Protein AF-A0A9W9HPE2-F1 (afdb_monomer_lite)

Structure (mmCIF, N/CA/C/O backbone):
data_AF-A0A9W9HPE2-F1
#
_entry.id   AF-A0A9W9HPE2-F1
#
loop_
_atom_site.group_PDB
_atom_site.id
_atom_site.type_symbol
_atom_site.label_atom_id
_atom_site.label_alt_id
_atom_site.label_comp_id
_atom_site.label_asym_id
_atom_site.label_entity_id
_atom_site.label_seq_id
_atom_site.pdbx_PDB_ins_code
_atom_site.Cartn_x
_atom_site.Cartn_y
_atom_site.Cartn_z
_atom_site.occupancy
_atom_site.B_iso_or_equiv
_atom_site.auth_seq_id
_atom_site.auth_comp_id
_atom_site.auth_asym_id
_atom_site.auth_atom_id
_atom_site.pdbx_PDB_model_num
ATOM 1 N N . MET A 1 1 ? 19.905 -39.101 -13.530 1.00 31.11 1 MET A N 1
ATOM 2 C CA . MET A 1 1 ? 20.407 -37.740 -13.805 1.00 31.11 1 MET A CA 1
ATOM 3 C C . MET A 1 1 ? 19.185 -36.887 -14.086 1.00 31.11 1 MET A C 1
ATOM 5 O O . MET A 1 1 ? 18.524 -37.136 -15.085 1.00 31.11 1 MET A O 1
ATOM 9 N N . SER A 1 2 ? 18.766 -36.051 -13.133 1.00 37.16 2 SER A N 1
ATOM 10 C CA . SER A 1 2 ? 17.535 -35.270 -13.281 1.00 37.16 2 SER A CA 1
ATOM 11 C C . SER A 1 2 ? 17.749 -34.166 -14.308 1.00 37.16 2 SER A C 1
ATOM 13 O O . SER A 1 2 ? 18.804 -33.532 -14.340 1.00 37.16 2 SER A O 1
ATOM 15 N N . PHE A 1 3 ? 16.749 -33.982 -15.166 1.00 44.84 3 PHE A N 1
ATOM 16 C CA . PHE A 1 3 ? 16.689 -32.893 -16.127 1.00 44.84 3 PHE A CA 1
ATOM 17 C C . PHE A 1 3 ? 16.981 -31.571 -15.407 1.00 44.84 3 PHE A C 1
ATOM 19 O O . PHE A 1 3 ? 16.433 -31.296 -14.337 1.00 44.84 3 PHE A O 1
ATOM 26 N N . GLY A 1 4 ? 17.931 -30.812 -15.956 1.00 58.59 4 GLY A N 1
ATOM 27 C CA . GLY A 1 4 ? 18.316 -29.508 -15.438 1.00 58.59 4 GLY A CA 1
ATOM 28 C C . GLY A 1 4 ? 17.124 -28.556 -15.381 1.00 58.59 4 GLY A C 1
ATOM 29 O O . GLY A 1 4 ? 16.090 -28.790 -16.002 1.00 58.59 4 GLY A O 1
ATOM 30 N N . PHE A 1 5 ? 17.301 -27.491 -14.606 1.00 69.19 5 PHE A N 1
ATOM 31 C CA . PHE A 1 5 ? 16.420 -26.327 -14.573 1.00 69.19 5 PHE A CA 1
ATOM 32 C C . PHE A 1 5 ? 15.836 -25.998 -15.956 1.00 69.19 5 PHE A C 1
ATOM 34 O O . PHE A 1 5 ? 16.574 -25.916 -16.938 1.00 69.19 5 PHE A O 1
ATOM 41 N N . SER A 1 6 ? 14.514 -25.846 -16.021 1.00 81.19 6 SER A N 1
ATOM 42 C CA . SER A 1 6 ? 13.782 -25.601 -17.262 1.00 81.19 6 SER A CA 1
ATOM 43 C C . SER A 1 6 ? 13.109 -24.234 -17.236 1.00 81.19 6 SER A C 1
ATOM 45 O O . SER A 1 6 ? 12.722 -23.727 -16.186 1.00 81.19 6 SER A O 1
ATOM 47 N N . ILE A 1 7 ? 12.864 -23.668 -18.420 1.00 86.50 7 ILE A N 1
ATOM 48 C CA . ILE A 1 7 ? 11.984 -22.503 -18.581 1.00 86.50 7 ILE A CA 1
ATOM 49 C C . ILE A 1 7 ? 10.599 -22.731 -17.955 1.00 86.50 7 ILE A C 1
ATOM 51 O O . ILE A 1 7 ? 9.980 -21.788 -17.468 1.00 86.50 7 ILE A O 1
ATOM 55 N N . GLY A 1 8 ? 10.142 -23.989 -17.914 1.00 86.88 8 GLY A N 1
ATOM 56 C CA . GLY A 1 8 ? 8.904 -24.372 -17.237 1.00 86.88 8 GLY A CA 1
ATOM 57 C C . GLY A 1 8 ? 8.904 -24.029 -15.746 1.00 86.88 8 GLY A C 1
ATOM 58 O O . GLY A 1 8 ? 7.874 -23.607 -15.231 1.00 86.88 8 GLY A O 1
ATOM 59 N N . ASP A 1 9 ? 10.057 -24.111 -15.076 1.00 89.50 9 ASP A N 1
ATOM 60 C CA . ASP A 1 9 ? 10.178 -23.787 -13.651 1.00 89.50 9 ASP A CA 1
ATOM 61 C C . ASP A 1 9 ? 9.999 -22.279 -13.414 1.00 89.50 9 ASP A C 1
ATOM 63 O O . ASP A 1 9 ? 9.333 -21.867 -12.467 1.00 89.50 9 ASP A O 1
ATOM 67 N N . ILE A 1 10 ? 10.531 -21.441 -14.313 1.00 91.44 10 ILE A N 1
ATOM 68 C CA . ILE A 1 10 ? 10.372 -19.977 -14.252 1.00 91.44 10 ILE A CA 1
ATOM 69 C C . ILE A 1 10 ? 8.904 -19.589 -14.463 1.00 91.44 10 ILE A C 1
ATOM 71 O O . ILE A 1 10 ? 8.377 -18.732 -13.751 1.00 91.44 10 ILE A O 1
ATOM 75 N N . ILE A 1 11 ? 8.237 -20.233 -15.427 1.00 91.88 11 ILE A N 1
ATOM 76 C CA . ILE A 1 11 ? 6.815 -20.006 -15.714 1.00 91.88 11 ILE A CA 1
ATOM 77 C C . ILE A 1 11 ? 5.971 -20.398 -14.501 1.00 91.88 11 ILE A C 1
ATOM 79 O O . ILE A 1 11 ? 5.135 -19.610 -14.064 1.00 91.88 11 ILE A O 1
ATOM 83 N N . LEU A 1 12 ? 6.237 -21.566 -13.913 1.00 92.81 12 LEU A N 1
ATOM 84 C CA . LEU A 1 12 ? 5.534 -22.034 -12.724 1.00 92.81 12 LEU A CA 1
ATOM 85 C C . LEU A 1 12 ? 5.709 -21.068 -11.543 1.00 92.81 12 LEU A C 1
ATOM 87 O O . LEU A 1 12 ? 4.724 -20.706 -10.899 1.00 92.81 12 LEU A O 1
ATOM 91 N N . CYS A 1 13 ? 6.934 -20.600 -11.279 1.00 93.06 13 CYS A N 1
ATOM 92 C CA . CYS A 1 13 ? 7.179 -19.577 -10.259 1.00 93.06 13 CYS A CA 1
ATOM 93 C C . CYS A 1 13 ? 6.390 -18.294 -10.539 1.00 93.06 13 CYS A C 1
ATOM 95 O O . CYS A 1 13 ? 5.773 -17.743 -9.628 1.00 93.06 13 CYS A O 1
ATOM 97 N N . SER A 1 14 ? 6.380 -17.833 -11.793 1.00 93.81 14 SER A N 1
ATOM 98 C CA . SER A 1 14 ? 5.669 -16.615 -12.202 1.00 93.81 14 SER A CA 1
ATOM 99 C C . SER A 1 14 ? 4.164 -16.747 -11.980 1.00 93.81 14 SER A C 1
ATOM 101 O O . SER A 1 14 ? 3.525 -15.829 -11.468 1.00 93.81 14 SER A O 1
ATOM 103 N N . GLU A 1 15 ? 3.598 -17.905 -12.313 1.00 94.19 15 GLU A N 1
ATOM 104 C CA . GLU A 1 15 ? 2.177 -18.187 -12.140 1.00 94.19 15 GLU A CA 1
ATOM 105 C C . GLU A 1 15 ? 1.783 -18.250 -10.660 1.00 94.19 15 GLU A C 1
ATOM 107 O O . GLU A 1 15 ? 0.800 -17.625 -10.259 1.00 94.19 15 GLU A O 1
ATOM 112 N N . ILE A 1 16 ? 2.567 -18.942 -9.824 1.00 93.00 16 ILE A N 1
ATOM 113 C CA . ILE A 1 16 ? 2.310 -19.006 -8.378 1.00 93.00 16 ILE A CA 1
ATOM 114 C C . ILE A 1 16 ? 2.436 -17.612 -7.753 1.00 93.00 16 ILE A C 1
ATOM 116 O O . ILE A 1 16 ? 1.562 -17.214 -6.983 1.00 93.00 16 ILE A O 1
ATOM 120 N N . ALA A 1 17 ? 3.471 -16.844 -8.113 1.00 93.56 17 ALA A N 1
ATOM 121 C CA . ALA A 1 17 ? 3.661 -15.478 -7.630 1.00 93.56 17 ALA A CA 1
ATOM 122 C C . ALA A 1 17 ? 2.477 -14.574 -8.005 1.00 93.56 17 ALA A C 1
ATOM 124 O O . ALA A 1 17 ? 1.955 -13.864 -7.147 1.00 93.56 17 ALA A O 1
ATOM 125 N N . TYR A 1 18 ? 1.993 -14.647 -9.250 1.00 92.94 18 TYR A N 1
ATOM 126 C CA . TYR A 1 18 ? 0.837 -13.870 -9.701 1.00 92.94 18 TYR A CA 1
ATOM 127 C C . TYR A 1 18 ? -0.473 -14.310 -9.037 1.00 92.94 18 TYR A C 1
ATOM 129 O O . TYR A 1 18 ? -1.296 -13.476 -8.653 1.00 92.94 18 TYR A O 1
ATOM 137 N N . ARG A 1 19 ? -0.681 -15.617 -8.853 1.00 90.75 19 ARG A N 1
ATOM 138 C CA . ARG A 1 19 ? -1.849 -16.150 -8.139 1.00 90.75 19 ARG A CA 1
ATOM 139 C C . ARG A 1 19 ? -1.863 -15.706 -6.676 1.00 90.75 19 ARG A C 1
ATOM 141 O O . ARG A 1 19 ? -2.910 -15.338 -6.150 1.00 90.75 19 ARG A O 1
ATOM 148 N N . LEU A 1 20 ? -0.705 -15.714 -6.021 1.00 88.81 20 LEU A N 1
ATOM 149 C CA . LEU A 1 20 ? -0.557 -15.197 -4.665 1.00 88.81 20 LEU A CA 1
ATOM 150 C C . LEU A 1 20 ? -0.819 -13.693 -4.623 1.00 88.81 20 LEU A C 1
ATOM 152 O O . LEU A 1 20 ? -1.679 -13.266 -3.858 1.00 88.81 20 LEU A O 1
ATOM 156 N N . PHE A 1 21 ? -0.175 -12.917 -5.497 1.00 89.62 21 PHE A N 1
ATOM 157 C CA . PHE A 1 21 ? -0.393 -11.476 -5.637 1.00 89.62 21 PHE A CA 1
ATOM 158 C C . PHE A 1 21 ? -1.876 -11.135 -5.838 1.00 89.62 21 PHE A C 1
ATOM 160 O O . PHE A 1 21 ? -2.436 -10.349 -5.080 1.00 89.62 21 PHE A O 1
ATOM 167 N N . SER A 1 22 ? -2.554 -11.774 -6.793 1.00 83.88 22 SER A N 1
ATOM 168 C CA . SER A 1 22 ? -3.990 -11.568 -7.032 1.00 83.88 22 SER A CA 1
ATOM 169 C C . SER A 1 22 ? -4.831 -11.926 -5.805 1.00 83.88 22 SER A C 1
ATOM 171 O O . SER A 1 22 ? -5.688 -11.151 -5.403 1.00 83.88 22 SER A O 1
ATOM 173 N N . SER A 1 23 ? -4.542 -13.040 -5.128 1.00 81.69 23 SER A N 1
ATOM 174 C CA . SER A 1 23 ? -5.273 -13.421 -3.909 1.00 81.69 23 SER A CA 1
ATOM 175 C C . SER A 1 23 ? -5.044 -12.485 -2.714 1.00 81.69 23 SER A C 1
ATOM 177 O O . SER A 1 23 ? -5.894 -12.400 -1.826 1.00 81.69 23 SER A O 1
ATOM 179 N N . VAL A 1 24 ? -3.900 -11.798 -2.683 1.00 76.94 24 VAL A N 1
ATOM 180 C CA . VAL A 1 24 ? -3.536 -10.810 -1.661 1.00 76.94 24 VAL A CA 1
ATOM 181 C C . VAL A 1 24 ? -4.170 -9.444 -1.971 1.00 76.94 24 VAL A C 1
ATOM 183 O O . VAL A 1 24 ? -4.626 -8.767 -1.049 1.00 76.94 24 VAL A O 1
ATOM 186 N N . THR A 1 25 ? -4.267 -9.081 -3.254 1.00 71.75 25 THR A N 1
ATOM 187 C CA . THR A 1 25 ? -4.802 -7.795 -3.744 1.00 71.75 25 THR A CA 1
ATOM 188 C C . THR A 1 25 ? -6.319 -7.744 -3.868 1.00 71.75 25 THR A C 1
ATOM 190 O O . THR A 1 25 ? -6.910 -6.663 -3.761 1.00 71.75 25 THR A O 1
ATOM 193 N N . ASP A 1 26 ? -6.976 -8.884 -4.091 1.00 63.00 26 ASP A N 1
ATOM 194 C CA . ASP A 1 26 ? -8.400 -8.890 -4.410 1.00 63.00 26 ASP A CA 1
ATOM 195 C C . ASP A 1 26 ? -9.244 -8.373 -3.226 1.00 63.00 26 ASP A C 1
ATOM 197 O O . ASP A 1 26 ? -9.309 -8.953 -2.136 1.00 63.00 26 ASP A O 1
ATOM 201 N N . GLY A 1 27 ? -9.887 -7.221 -3.442 1.00 54.22 27 GLY A N 1
ATOM 202 C CA . GLY A 1 27 ? -10.818 -6.596 -2.502 1.00 54.22 27 GLY A CA 1
ATOM 203 C C . GLY A 1 27 ? -10.240 -5.595 -1.492 1.00 54.22 27 GLY A C 1
ATOM 204 O O . GLY A 1 27 ? -10.961 -5.252 -0.546 1.00 54.22 27 GLY A O 1
ATOM 205 N N . ARG A 1 28 ? -9.000 -5.094 -1.640 1.00 55.91 28 ARG A N 1
ATOM 206 C CA . ARG A 1 28 ? -8.381 -4.219 -0.617 1.00 55.91 28 ARG A CA 1
ATOM 207 C C . ARG A 1 28 ? -7.759 -2.933 -1.154 1.00 55.91 28 ARG A C 1
ATOM 209 O O . ARG A 1 28 ? -6.639 -2.921 -1.631 1.00 55.91 28 ARG A O 1
ATOM 216 N N . LYS A 1 29 ? -8.442 -1.810 -0.911 1.00 55.75 29 LYS A N 1
ATOM 217 C CA . LYS A 1 29 ? -7.793 -0.487 -0.812 1.00 55.75 29 LYS A CA 1
ATOM 218 C C . LYS A 1 29 ? -7.181 -0.225 0.581 1.00 55.75 29 LYS A C 1
ATOM 220 O O . LYS A 1 29 ? -6.460 0.745 0.738 1.00 55.75 29 LYS A O 1
ATOM 225 N N . ARG A 1 30 ? -7.477 -1.089 1.570 1.00 54.19 30 ARG A N 1
ATOM 226 C CA . ARG A 1 30 ? -7.130 -0.971 3.006 1.00 54.19 30 ARG A CA 1
ATOM 227 C C . ARG A 1 30 ? -6.509 -2.263 3.557 1.00 54.19 30 ARG A C 1
ATOM 229 O O . ARG A 1 30 ? -7.035 -2.888 4.477 1.00 54.19 30 ARG A O 1
ATOM 236 N N . ALA A 1 31 ? -5.490 -2.777 2.876 1.00 65.38 31 ALA A N 1
ATOM 237 C CA . ALA A 1 31 ? -4.693 -3.892 3.386 1.00 65.38 31 ALA A CA 1
ATOM 238 C C . ALA A 1 31 ? -3.824 -3.418 4.561 1.00 65.38 31 ALA A C 1
ATOM 240 O O . ALA A 1 31 ? -3.412 -2.262 4.572 1.00 65.38 31 ALA A O 1
ATOM 241 N N . SER A 1 32 ? -3.518 -4.299 5.523 1.00 71.69 32 SER A N 1
ATOM 242 C CA . SER A 1 32 ? -2.498 -3.977 6.527 1.00 71.69 32 SER A CA 1
ATOM 243 C C . SER A 1 32 ? -1.166 -3.691 5.836 1.00 71.69 32 SER A C 1
ATOM 245 O O . SER A 1 32 ? -0.879 -4.254 4.774 1.00 71.69 32 SER A O 1
ATOM 247 N N . ARG A 1 33 ? -0.340 -2.845 6.456 1.00 80.50 33 ARG A N 1
ATOM 248 C CA . ARG A 1 33 ? 0.973 -2.469 5.927 1.00 80.50 33 ARG A CA 1
ATOM 249 C C . ARG A 1 33 ? 1.805 -3.680 5.496 1.00 80.50 33 ARG A C 1
ATOM 251 O O . ARG A 1 33 ? 2.230 -3.730 4.350 1.00 80.50 33 ARG A O 1
ATOM 258 N N . ASP A 1 34 ? 1.943 -4.691 6.353 1.00 79.56 34 ASP A N 1
ATOM 259 C CA . ASP A 1 34 ? 2.711 -5.910 6.045 1.00 79.56 34 ASP A CA 1
ATOM 260 C C . ASP A 1 34 ? 2.211 -6.646 4.796 1.00 79.56 34 ASP A C 1
ATOM 262 O O . ASP A 1 34 ? 2.985 -7.257 4.060 1.00 79.56 34 ASP A O 1
ATOM 266 N N . LEU A 1 35 ? 0.902 -6.601 4.551 1.00 79.12 35 LEU A N 1
ATOM 267 C CA . LEU A 1 35 ? 0.278 -7.268 3.419 1.00 79.12 35 LEU A CA 1
ATOM 268 C C . LEU A 1 35 ? 0.467 -6.474 2.126 1.00 79.12 35 LEU A C 1
ATOM 270 O O . LEU A 1 35 ? 0.692 -7.079 1.084 1.00 79.12 35 LEU A O 1
ATOM 274 N N . LYS A 1 36 ? 0.436 -5.142 2.214 1.00 83.25 36 LYS A N 1
ATOM 275 C CA . LYS A 1 36 ? 0.792 -4.243 1.113 1.00 83.25 36 LYS A CA 1
ATOM 276 C C . LYS A 1 36 ? 2.275 -4.379 0.752 1.00 83.25 36 LYS A C 1
ATOM 278 O O . LYS A 1 36 ? 2.626 -4.498 -0.412 1.00 83.25 36 LYS A O 1
ATOM 283 N N . GLU A 1 37 ? 3.147 -4.488 1.752 1.00 88.38 37 GLU A N 1
ATOM 284 C CA . GLU A 1 37 ? 4.572 -4.740 1.525 1.00 88.38 37 GLU A CA 1
ATOM 285 C C . GLU A 1 37 ? 4.827 -6.138 0.921 1.00 88.38 37 GLU A C 1
ATOM 287 O O . GLU A 1 37 ? 5.709 -6.305 0.075 1.00 88.38 37 GLU A O 1
ATOM 292 N N . LEU A 1 38 ? 4.063 -7.161 1.324 1.00 89.31 38 LEU A N 1
ATOM 293 C CA . LEU A 1 38 ? 4.121 -8.491 0.708 1.00 89.31 38 LEU A CA 1
ATOM 294 C C . LEU A 1 38 ? 3.586 -8.484 -0.729 1.00 89.31 38 LEU A C 1
ATOM 296 O O . LEU A 1 38 ? 4.172 -9.134 -1.592 1.00 89.31 38 LEU A O 1
ATOM 300 N N . GLU A 1 39 ? 2.494 -7.765 -0.982 1.00 90.06 39 GLU A N 1
ATOM 301 C CA . GLU A 1 39 ? 1.939 -7.520 -2.313 1.00 90.06 39 GLU A CA 1
ATOM 302 C C . GLU A 1 39 ? 2.994 -6.904 -3.235 1.00 90.06 39 GLU A C 1
ATOM 304 O O . GLU A 1 39 ? 3.275 -7.471 -4.293 1.00 90.06 39 GLU A O 1
ATOM 309 N N . ASP A 1 40 ? 3.630 -5.814 -2.801 1.00 91.75 40 ASP A N 1
ATOM 310 C CA . ASP A 1 40 ? 4.691 -5.137 -3.548 1.00 91.75 40 ASP A CA 1
ATOM 311 C C . ASP A 1 40 ? 5.855 -6.095 -3.847 1.00 91.75 40 ASP A C 1
ATOM 313 O O . ASP A 1 40 ? 6.365 -6.153 -4.969 1.00 91.75 40 ASP A O 1
ATOM 317 N N . THR A 1 41 ? 6.239 -6.912 -2.860 1.00 94.75 41 THR A N 1
ATOM 318 C CA . THR A 1 41 ? 7.323 -7.896 -3.005 1.00 94.75 41 THR A CA 1
ATOM 319 C C . THR A 1 41 ? 6.957 -9.005 -4.001 1.00 94.75 41 THR A C 1
ATOM 321 O O . THR A 1 41 ? 7.777 -9.378 -4.842 1.00 94.75 41 THR A O 1
ATOM 324 N N . LEU A 1 42 ? 5.727 -9.530 -3.945 1.00 94.00 42 LEU A N 1
ATOM 325 C CA . LEU A 1 42 ? 5.227 -10.551 -4.875 1.00 94.00 42 LEU A CA 1
ATOM 326 C C . LEU A 1 42 ? 5.104 -10.007 -6.300 1.00 94.00 42 LEU A C 1
ATOM 328 O O . LEU A 1 42 ? 5.453 -10.702 -7.256 1.00 94.00 42 LEU A O 1
ATOM 332 N N . PHE A 1 43 ? 4.646 -8.763 -6.449 1.00 94.31 43 PHE A N 1
ATOM 333 C CA . PHE A 1 43 ? 4.566 -8.098 -7.744 1.00 94.31 43 PHE A CA 1
ATOM 334 C C . PHE A 1 43 ? 5.956 -7.842 -8.336 1.00 94.31 43 PHE A C 1
ATOM 336 O O . PHE A 1 43 ? 6.195 -8.134 -9.512 1.00 94.31 43 PHE A O 1
ATOM 343 N N . GLY A 1 44 ? 6.899 -7.365 -7.519 1.00 94.38 44 GLY A N 1
ATOM 344 C CA . GLY A 1 44 ? 8.297 -7.190 -7.911 1.00 94.38 44 GLY A CA 1
ATOM 345 C C . GLY A 1 44 ? 8.939 -8.503 -8.362 1.00 94.38 44 GLY A C 1
ATOM 346 O O . GLY A 1 44 ? 9.566 -8.551 -9.423 1.00 94.38 44 GLY A O 1
ATOM 347 N N . LEU A 1 45 ? 8.706 -9.589 -7.618 1.00 95.88 45 LEU A N 1
ATOM 348 C CA . LEU A 1 45 ? 9.170 -10.927 -7.983 1.00 95.88 45 LEU A CA 1
ATOM 349 C C . LEU A 1 45 ? 8.562 -11.402 -9.309 1.00 95.88 45 LEU A C 1
ATOM 351 O O . LEU A 1 45 ? 9.286 -11.890 -10.174 1.00 95.88 45 LEU A O 1
ATOM 355 N N . TYR A 1 46 ? 7.252 -11.228 -9.498 1.00 95.56 46 TYR A N 1
ATOM 356 C CA . TYR A 1 46 ? 6.571 -11.559 -10.752 1.00 95.56 46 TYR A CA 1
ATOM 357 C C . TYR A 1 46 ? 7.168 -10.803 -11.950 1.00 95.56 46 TYR A C 1
ATOM 359 O O . TYR A 1 46 ? 7.394 -11.390 -13.011 1.00 95.56 46 TYR A O 1
ATOM 367 N N . CYS A 1 47 ? 7.476 -9.514 -11.789 1.00 94.56 47 CYS A N 1
ATOM 368 C CA . CYS A 1 47 ? 8.132 -8.721 -12.828 1.00 94.56 47 CYS A CA 1
ATOM 369 C C . CYS A 1 47 ? 9.541 -9.245 -13.144 1.00 94.56 47 CYS A C 1
ATOM 371 O O . CYS A 1 47 ? 9.876 -9.432 -14.315 1.00 94.56 47 CYS A O 1
ATOM 373 N N . ALA A 1 48 ? 10.340 -9.533 -12.112 1.00 94.19 48 ALA A N 1
ATOM 374 C CA . ALA A 1 48 ? 11.694 -10.064 -12.266 1.00 94.19 48 ALA A CA 1
ATOM 375 C C . ALA A 1 48 ? 11.700 -11.435 -12.966 1.00 94.19 48 ALA A C 1
ATOM 377 O O . ALA A 1 48 ? 12.481 -11.658 -13.892 1.00 94.19 48 ALA A O 1
ATOM 378 N N . LEU A 1 49 ? 10.787 -12.335 -12.585 1.00 93.25 49 LEU A N 1
ATOM 379 C CA . LEU A 1 49 ? 10.636 -13.649 -13.214 1.00 93.25 49 LEU A CA 1
ATOM 380 C C . LEU A 1 49 ? 10.166 -13.547 -14.671 1.00 93.25 49 LEU A C 1
ATOM 382 O O . LEU A 1 49 ? 10.671 -14.278 -15.519 1.00 93.25 49 LEU A O 1
ATOM 386 N N . ASN A 1 50 ? 9.275 -12.607 -14.998 1.00 92.31 50 ASN A N 1
ATOM 387 C CA . ASN A 1 50 ? 8.862 -12.356 -16.382 1.00 92.31 50 ASN A CA 1
ATOM 388 C C . ASN A 1 50 ? 10.004 -11.828 -17.259 1.00 92.31 50 ASN A C 1
ATOM 390 O O . ASN A 1 50 ? 10.122 -12.222 -18.421 1.00 92.31 50 ASN A O 1
ATOM 394 N N . HIS A 1 51 ? 10.840 -10.932 -16.729 1.00 90.31 51 HIS A N 1
ATOM 395 C CA . HIS A 1 51 ? 12.044 -10.481 -17.432 1.00 90.31 51 HIS A CA 1
ATOM 396 C C . HIS A 1 51 ? 12.998 -11.648 -17.666 1.00 90.31 51 HIS A C 1
ATOM 398 O O . HIS A 1 51 ? 13.401 -11.901 -18.801 1.00 90.31 51 HIS A O 1
ATOM 404 N N . LEU A 1 52 ? 13.248 -12.442 -16.626 1.00 90.25 52 LEU A N 1
ATOM 405 C CA . LEU A 1 52 ? 14.057 -13.644 -16.740 1.00 90.25 52 LEU A CA 1
ATOM 406 C C . LEU A 1 52 ? 13.488 -14.638 -17.762 1.00 90.25 52 LEU A C 1
ATOM 408 O O . LEU A 1 52 ? 14.248 -15.187 -18.551 1.00 90.25 52 LEU A O 1
ATOM 412 N N . GLN A 1 53 ? 12.171 -14.849 -17.806 1.00 90.19 53 GLN A N 1
ATOM 413 C CA . GLN A 1 53 ? 11.523 -15.735 -18.776 1.00 90.19 53 GLN A CA 1
ATOM 414 C C . GLN A 1 53 ? 11.774 -15.285 -20.222 1.00 90.19 53 GLN A C 1
ATOM 416 O O . GLN A 1 53 ? 12.076 -16.123 -21.081 1.00 90.19 53 GLN A O 1
ATOM 421 N N . ARG A 1 54 ? 11.651 -13.978 -20.499 1.00 87.88 54 ARG A N 1
ATOM 422 C CA . ARG A 1 54 ? 11.902 -13.400 -21.831 1.00 87.88 54 ARG A CA 1
ATOM 423 C C . ARG A 1 54 ? 13.358 -13.575 -22.243 1.00 87.88 54 ARG A C 1
ATOM 425 O O . ARG A 1 54 ? 13.624 -14.025 -23.357 1.00 87.88 54 ARG A O 1
ATOM 432 N N . ASP A 1 55 ? 14.270 -13.313 -21.317 1.00 84.81 55 ASP A N 1
ATOM 433 C CA . ASP A 1 55 ? 15.695 -13.237 -21.623 1.00 84.81 55 ASP A CA 1
ATOM 434 C C . ASP A 1 55 ? 16.429 -14.571 -21.429 1.00 84.81 55 ASP A C 1
ATOM 436 O O . ASP A 1 55 ? 17.576 -14.696 -21.852 1.00 84.81 55 ASP A O 1
ATOM 440 N N . HIS A 1 56 ? 15.784 -15.611 -20.876 1.00 83.94 56 HIS A N 1
ATOM 441 C CA . HIS A 1 56 ? 16.456 -16.870 -20.524 1.00 83.94 56 HIS A CA 1
ATOM 442 C C . HIS A 1 56 ? 17.220 -17.490 -21.701 1.00 83.94 56 HIS A C 1
ATOM 444 O O . HIS A 1 56 ? 18.327 -17.975 -21.512 1.00 83.94 56 HIS A O 1
ATOM 450 N N . LYS A 1 57 ? 16.682 -17.456 -22.931 1.00 79.94 57 LYS A N 1
ATOM 451 C CA . LYS A 1 57 ? 17.376 -18.030 -24.09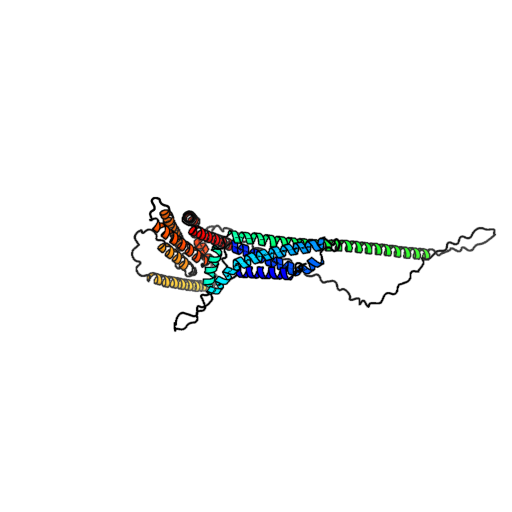9 1.00 79.94 57 LYS A CA 1
ATOM 452 C C . LYS A 1 57 ? 18.650 -17.265 -24.423 1.00 79.94 57 LYS A C 1
ATOM 454 O O . LYS A 1 57 ? 19.658 -17.888 -24.735 1.00 79.94 57 LYS A O 1
ATOM 459 N N . ALA A 1 58 ? 18.602 -15.936 -24.347 1.00 78.94 58 ALA A N 1
ATOM 460 C CA . ALA A 1 58 ? 19.769 -15.094 -24.564 1.00 78.94 58 ALA A CA 1
ATOM 461 C C . ALA A 1 58 ? 20.799 -15.318 -23.453 1.00 78.94 58 ALA A C 1
ATOM 463 O O . ALA A 1 58 ? 21.974 -15.493 -23.752 1.00 78.94 58 ALA A O 1
ATOM 464 N N . ILE A 1 59 ? 20.342 -15.409 -22.200 1.00 75.81 59 ILE A N 1
ATOM 465 C CA . ILE A 1 59 ? 21.174 -15.703 -21.027 1.00 75.81 59 ILE A CA 1
ATOM 466 C C . ILE A 1 59 ? 21.899 -17.039 -21.182 1.00 75.81 59 ILE A C 1
ATOM 468 O O . ILE A 1 59 ? 23.107 -17.120 -20.974 1.00 75.81 59 ILE A O 1
ATOM 472 N N . LEU A 1 60 ? 21.180 -18.071 -21.620 1.00 72.69 60 LEU A N 1
ATOM 473 C CA . LEU A 1 60 ? 21.741 -19.400 -21.835 1.00 72.69 60 LEU A CA 1
ATOM 474 C C . LEU A 1 60 ? 22.675 -19.466 -23.049 1.00 72.69 60 LEU A C 1
ATOM 476 O O . LEU A 1 60 ? 23.691 -20.150 -22.994 1.00 72.69 60 LEU A O 1
ATOM 480 N N . ALA A 1 61 ? 22.360 -18.756 -24.133 1.00 71.19 61 ALA A N 1
ATOM 481 C CA . ALA A 1 61 ? 23.170 -18.755 -25.352 1.00 71.19 61 ALA A CA 1
ATOM 482 C C . ALA A 1 61 ? 24.471 -17.943 -25.223 1.00 71.19 61 ALA A C 1
ATOM 484 O O . ALA A 1 61 ? 25.408 -18.153 -25.988 1.00 71.19 61 ALA A O 1
ATOM 485 N N . GLN A 1 62 ? 24.525 -16.996 -24.289 1.00 65.69 62 GLN A N 1
ATOM 486 C CA . GLN A 1 62 ? 25.658 -16.086 -24.100 1.00 65.69 62 GLN A CA 1
ATOM 487 C C . GLN A 1 62 ? 26.627 -16.527 -22.996 1.00 65.69 62 GLN A C 1
ATOM 489 O O . GLN A 1 62 ? 27.625 -15.844 -22.761 1.00 65.69 62 GLN A O 1
ATOM 494 N N . ALA A 1 63 ? 26.364 -17.653 -22.333 1.00 59.66 63 ALA A N 1
ATOM 495 C CA . ALA A 1 63 ? 27.294 -18.225 -21.377 1.00 59.66 63 ALA A CA 1
ATOM 496 C C . ALA A 1 63 ? 28.641 -18.527 -22.085 1.00 59.66 63 ALA A C 1
ATOM 498 O O . ALA A 1 63 ? 28.640 -19.140 -23.156 1.00 59.66 63 ALA A O 1
ATOM 499 N N . PRO A 1 64 ? 29.785 -18.044 -21.561 1.00 53.88 64 PRO A N 1
ATOM 500 C CA . PRO A 1 64 ? 31.021 -17.928 -22.331 1.00 53.88 64 PRO A CA 1
ATOM 501 C C . PRO A 1 64 ? 31.533 -19.300 -22.780 1.00 53.88 64 PRO A C 1
ATOM 503 O O . PRO A 1 64 ? 31.906 -20.137 -21.962 1.00 53.88 64 PRO A O 1
ATOM 506 N N . ALA A 1 65 ? 31.598 -19.503 -24.097 1.00 49.47 65 ALA A N 1
ATOM 507 C CA . ALA A 1 65 ? 32.123 -20.718 -24.720 1.00 49.47 65 ALA A CA 1
ATOM 508 C C . ALA A 1 65 ? 33.641 -20.917 -24.503 1.00 49.47 65 ALA A C 1
ATOM 510 O O . ALA A 1 65 ? 34.164 -21.991 -24.782 1.00 49.47 65 ALA A O 1
ATOM 511 N N . GLU A 1 66 ? 34.352 -19.906 -23.990 1.00 49.78 66 GLU A N 1
ATOM 512 C CA . GLU A 1 66 ? 35.816 -19.913 -23.832 1.00 49.78 66 GLU A CA 1
ATOM 513 C C . GLU A 1 66 ? 36.310 -20.613 -22.549 1.00 49.78 66 GLU A C 1
ATOM 515 O O . GLU A 1 66 ? 37.508 -20.810 -22.360 1.00 49.78 66 GLU A O 1
ATOM 520 N N . SER A 1 67 ? 35.413 -21.049 -21.662 1.00 49.41 67 SER A N 1
ATOM 521 C CA . SER A 1 67 ? 35.745 -21.933 -20.536 1.00 49.41 67 SER A CA 1
ATOM 522 C C . SER A 1 67 ? 34.531 -22.787 -20.205 1.00 49.41 67 SER A C 1
ATOM 524 O O . SER A 1 67 ? 33.608 -22.328 -19.536 1.00 49.41 67 SER A O 1
ATOM 526 N N . GLY A 1 68 ? 34.531 -24.029 -20.697 1.00 51.00 68 GLY A N 1
ATOM 527 C CA . GLY A 1 68 ? 33.407 -24.969 -20.601 1.00 51.00 68 GLY A CA 1
ATOM 528 C C . GLY A 1 68 ? 32.844 -25.202 -19.190 1.00 51.00 68 GLY A C 1
ATOM 529 O O . GLY A 1 68 ? 31.709 -25.654 -19.076 1.00 51.00 68 GLY A O 1
ATOM 530 N N . ASP A 1 69 ? 33.572 -24.832 -18.131 1.00 57.56 69 ASP A N 1
ATOM 531 C CA . ASP A 1 69 ? 33.114 -24.914 -16.736 1.00 57.56 69 ASP A CA 1
ATOM 532 C C . ASP A 1 69 ? 32.169 -23.770 -16.305 1.00 57.56 69 ASP A C 1
ATOM 534 O O . ASP A 1 69 ? 31.226 -23.997 -15.542 1.00 57.56 69 ASP A O 1
ATOM 538 N N . ASN A 1 70 ? 32.346 -22.542 -16.807 1.00 59.16 70 ASN A N 1
ATOM 539 C CA . ASN A 1 70 ? 31.622 -21.368 -16.287 1.00 59.16 70 ASN A CA 1
ATOM 540 C C . ASN A 1 70 ? 30.168 -21.291 -16.778 1.00 59.16 70 ASN A C 1
ATOM 542 O O . ASN A 1 70 ? 29.274 -20.858 -16.046 1.00 59.16 70 ASN A O 1
ATOM 546 N N . ALA A 1 71 ? 29.907 -21.747 -18.005 1.00 60.38 71 ALA A N 1
ATOM 547 C CA . ALA A 1 71 ? 28.557 -21.780 -18.560 1.00 60.38 71 ALA A CA 1
ATOM 548 C C . ALA A 1 71 ? 27.649 -22.781 -17.825 1.00 60.38 71 ALA A C 1
ATOM 550 O O . ALA A 1 71 ? 26.493 -22.479 -17.514 1.00 60.38 71 ALA A O 1
ATOM 551 N N . GLY A 1 72 ? 28.201 -23.948 -17.477 1.00 66.19 72 GLY A N 1
ATOM 552 C CA . GLY A 1 72 ? 27.521 -24.937 -16.644 1.00 66.19 72 GLY A CA 1
ATOM 553 C C . GLY A 1 72 ? 27.239 -24.405 -15.238 1.00 66.19 72 GLY A C 1
ATOM 554 O O . GLY A 1 72 ? 26.146 -24.608 -14.710 1.00 66.19 72 GLY A O 1
ATOM 555 N N . GLN A 1 73 ? 28.180 -23.657 -14.656 1.00 74.38 73 GLN A N 1
ATOM 556 C CA . GLN A 1 73 ? 28.033 -23.074 -13.322 1.00 74.38 73 GLN A CA 1
ATOM 557 C C . GLN A 1 73 ? 26.904 -22.034 -13.248 1.00 74.38 73 GLN A C 1
ATOM 559 O O . GLN A 1 73 ? 26.098 -22.080 -12.319 1.00 74.38 73 GLN A O 1
ATOM 564 N N . MET A 1 74 ? 26.776 -21.153 -14.247 1.00 75.69 74 MET A N 1
ATOM 565 C CA . MET A 1 74 ? 25.686 -20.169 -14.299 1.00 75.69 74 MET A CA 1
ATOM 566 C C . MET A 1 74 ? 24.313 -20.844 -14.422 1.00 75.69 74 MET A C 1
ATOM 568 O O . MET A 1 74 ? 23.371 -20.463 -13.728 1.00 75.69 74 MET A O 1
ATOM 572 N N . HIS A 1 75 ? 24.205 -21.886 -15.253 1.00 78.12 75 HIS A N 1
ATOM 573 C CA . HIS A 1 75 ? 22.976 -22.670 -15.387 1.00 78.12 75 HIS A CA 1
ATOM 574 C C . HIS A 1 75 ? 22.598 -23.372 -14.073 1.00 78.12 75 HIS A C 1
ATOM 576 O O . HIS A 1 75 ? 21.430 -23.394 -13.679 1.00 78.12 75 HIS A O 1
ATOM 582 N N . LEU A 1 76 ? 23.583 -23.935 -13.368 1.00 82.44 76 LEU A N 1
ATOM 583 C CA . LEU A 1 76 ? 23.378 -24.570 -12.066 1.00 82.44 76 LEU A CA 1
ATOM 584 C C . LEU A 1 76 ? 22.940 -23.559 -11.001 1.00 82.44 76 LEU A C 1
ATOM 586 O O . LEU A 1 76 ? 22.009 -23.840 -10.246 1.00 82.44 76 LEU A O 1
ATOM 590 N N . GLN A 1 77 ? 23.567 -22.384 -10.964 1.00 83.88 77 GLN A N 1
ATOM 591 C CA . GLN A 1 77 ? 23.263 -21.343 -9.986 1.00 83.88 77 GLN A CA 1
ATOM 592 C C . GLN A 1 77 ? 21.888 -20.713 -10.221 1.00 83.88 77 GLN A C 1
ATOM 594 O O . GLN A 1 77 ? 21.115 -20.565 -9.273 1.00 83.88 77 GLN A O 1
ATOM 599 N N . LEU A 1 78 ? 21.536 -20.434 -11.479 1.00 86.31 78 LEU A N 1
ATOM 600 C CA . LEU A 1 78 ? 20.194 -19.982 -11.839 1.00 86.31 78 LEU A CA 1
ATOM 601 C C . LEU A 1 78 ? 19.144 -21.046 -11.490 1.00 86.31 78 LEU A C 1
ATOM 603 O O . LEU A 1 78 ? 18.109 -20.735 -10.904 1.00 86.31 78 LEU A O 1
ATOM 607 N N . GLY A 1 79 ? 19.443 -22.315 -11.775 1.00 88.00 79 GLY A N 1
ATOM 608 C CA . GLY A 1 79 ? 18.574 -23.424 -11.406 1.00 88.00 79 GLY A CA 1
ATOM 609 C C . GLY A 1 79 ? 18.359 -23.555 -9.900 1.00 88.00 79 GLY A C 1
ATOM 610 O O . GLY A 1 79 ? 17.235 -23.790 -9.462 1.00 88.00 79 GLY A O 1
ATOM 611 N N . TYR A 1 80 ? 19.409 -23.366 -9.101 1.00 89.44 80 TYR A N 1
ATOM 612 C CA . TYR A 1 80 ? 19.308 -23.348 -7.643 1.00 89.44 80 TYR A CA 1
ATOM 613 C C . TYR A 1 80 ? 18.441 -22.184 -7.146 1.00 89.44 80 TYR A C 1
ATOM 615 O O . TYR A 1 80 ? 17.533 -22.402 -6.346 1.00 89.44 80 TYR A O 1
ATOM 623 N N . MET A 1 81 ? 18.662 -20.972 -7.668 1.00 91.31 81 MET A N 1
ATOM 624 C CA . MET A 1 81 ? 17.873 -19.785 -7.317 1.00 91.31 81 MET A CA 1
ATOM 625 C C . MET A 1 81 ? 16.383 -19.977 -7.609 1.00 91.31 81 MET A C 1
ATOM 627 O O . MET A 1 81 ? 15.546 -19.689 -6.756 1.00 91.31 81 MET A O 1
ATOM 631 N N . ILE A 1 82 ? 16.040 -20.494 -8.792 1.00 93.94 82 ILE A N 1
ATOM 632 C CA . ILE A 1 82 ? 14.636 -20.669 -9.177 1.00 93.94 82 ILE A CA 1
ATOM 633 C C . ILE A 1 82 ? 13.964 -21.776 -8.366 1.00 93.94 82 ILE A C 1
ATOM 635 O O . ILE A 1 82 ? 12.821 -21.595 -7.955 1.00 93.94 82 ILE A O 1
ATOM 639 N N . ARG A 1 83 ? 14.665 -22.870 -8.041 1.00 93.31 83 ARG A N 1
ATOM 640 C CA . ARG A 1 83 ? 14.121 -23.894 -7.132 1.00 93.31 83 ARG A CA 1
ATOM 641 C C . ARG A 1 83 ? 13.890 -23.354 -5.723 1.00 93.31 83 ARG A C 1
ATOM 643 O O . ARG A 1 83 ? 12.812 -23.558 -5.180 1.00 93.31 83 ARG A O 1
ATOM 650 N N . ALA A 1 84 ? 14.848 -22.621 -5.158 1.00 93.31 84 ALA A N 1
ATOM 651 C CA . ALA A 1 84 ? 14.694 -22.022 -3.830 1.00 93.31 84 ALA A CA 1
ATOM 652 C C . ALA A 1 84 ? 13.546 -20.991 -3.790 1.00 93.31 84 ALA A C 1
ATOM 654 O O . ALA A 1 84 ? 12.807 -20.888 -2.802 1.00 93.31 84 ALA A O 1
ATOM 655 N N . CYS A 1 85 ? 13.366 -20.246 -4.884 1.00 95.44 85 CYS A N 1
ATOM 656 C CA . CYS A 1 85 ? 12.229 -19.354 -5.078 1.00 95.44 85 CYS A CA 1
ATOM 657 C C . CYS A 1 85 ? 10.908 -20.137 -5.125 1.00 95.44 85 CYS A C 1
ATOM 659 O O . CYS A 1 85 ? 9.977 -19.800 -4.391 1.00 95.44 85 CYS A O 1
ATOM 661 N N . LEU A 1 86 ? 10.852 -21.217 -5.913 1.00 94.94 86 LEU A N 1
ATOM 662 C CA . LEU A 1 86 ? 9.683 -22.088 -6.026 1.00 94.94 86 LEU A CA 1
ATOM 663 C C . LEU A 1 86 ? 9.280 -22.678 -4.673 1.00 94.94 86 LEU A C 1
ATOM 665 O O . LEU A 1 86 ? 8.110 -22.613 -4.315 1.00 94.94 86 LEU A O 1
ATOM 669 N N . GLU A 1 87 ? 10.236 -23.204 -3.907 1.00 94.94 87 GLU A N 1
ATOM 670 C CA . GLU A 1 87 ? 9.999 -23.750 -2.565 1.00 94.94 87 GLU A CA 1
ATOM 671 C C . GLU A 1 87 ? 9.384 -22.694 -1.640 1.00 94.94 87 GLU A C 1
ATOM 673 O O . GLU A 1 87 ? 8.374 -22.944 -0.987 1.00 94.94 87 GLU A O 1
ATOM 678 N N . THR A 1 88 ? 9.931 -21.474 -1.643 1.00 94.50 88 THR A N 1
ATOM 679 C CA . THR A 1 88 ? 9.407 -20.369 -0.823 1.00 94.50 88 THR A CA 1
ATOM 680 C C . THR A 1 88 ? 7.985 -19.978 -1.242 1.00 94.50 88 THR A C 1
ATOM 682 O O . THR A 1 88 ? 7.127 -19.739 -0.390 1.00 94.50 88 THR A O 1
ATOM 685 N N . LEU A 1 89 ? 7.720 -19.924 -2.550 1.00 94.50 89 LEU A N 1
ATOM 686 C CA . LEU A 1 89 ? 6.395 -19.631 -3.092 1.00 94.50 89 LEU A CA 1
ATOM 687 C C . LEU A 1 89 ? 5.390 -20.741 -2.766 1.00 94.50 89 LEU A C 1
ATOM 689 O O . LEU A 1 89 ? 4.257 -20.434 -2.417 1.00 94.50 89 LEU A O 1
ATOM 693 N N . GLN A 1 90 ? 5.790 -22.012 -2.824 1.00 93.94 90 GLN A N 1
ATOM 694 C CA . GLN A 1 90 ? 4.945 -23.152 -2.461 1.00 93.94 90 GLN A CA 1
ATOM 695 C C . GLN A 1 90 ? 4.660 -23.212 -0.957 1.00 93.94 90 GLN A C 1
ATOM 697 O O . GLN A 1 90 ? 3.532 -23.510 -0.569 1.00 93.94 90 GLN A O 1
ATOM 702 N N . GLU A 1 91 ? 5.640 -22.896 -0.103 1.00 90.94 91 GLU A N 1
ATOM 703 C CA . GLU A 1 91 ? 5.429 -22.746 1.343 1.00 90.94 91 GLU A CA 1
ATOM 704 C C . GLU A 1 91 ? 4.373 -21.670 1.628 1.00 90.94 91 GLU A C 1
ATOM 706 O O . GLU A 1 91 ? 3.430 -21.912 2.386 1.00 90.94 91 GLU A O 1
ATOM 711 N N . LEU A 1 92 ? 4.491 -20.507 0.978 1.00 89.88 92 LEU A N 1
ATOM 712 C CA . LEU A 1 92 ? 3.533 -19.410 1.108 1.00 89.88 92 LEU A CA 1
ATOM 713 C C . LEU A 1 92 ? 2.154 -19.775 0.527 1.00 89.88 92 LEU A C 1
ATOM 715 O O . LEU A 1 92 ? 1.123 -19.474 1.131 1.00 89.88 92 LEU A O 1
ATOM 719 N N . ASP A 1 93 ? 2.111 -20.464 -0.613 1.00 89.25 93 ASP A N 1
ATOM 720 C CA . ASP A 1 93 ? 0.873 -20.919 -1.251 1.00 89.25 93 ASP A CA 1
ATOM 721 C C . ASP A 1 93 ? 0.155 -21.982 -0.416 1.00 89.25 93 ASP A C 1
ATOM 723 O O . ASP A 1 93 ? -1.055 -21.900 -0.243 1.00 89.25 93 ASP A O 1
ATOM 727 N N . SER A 1 94 ? 0.882 -22.916 0.198 1.00 88.31 94 SER A N 1
ATOM 728 C CA . SER A 1 94 ? 0.341 -23.905 1.141 1.00 88.31 94 SER A CA 1
ATOM 729 C C . SER A 1 94 ? -0.144 -23.256 2.439 1.00 88.31 94 SER A C 1
ATOM 731 O O . SER A 1 94 ? -1.244 -23.550 2.920 1.00 88.31 94 SER A O 1
ATOM 733 N N . ALA A 1 95 ? 0.636 -22.313 2.982 1.00 83.00 95 ALA A N 1
ATOM 734 C CA . ALA A 1 95 ? 0.256 -21.547 4.164 1.00 83.00 95 ALA A CA 1
ATOM 735 C C . ALA A 1 95 ? -1.025 -20.736 3.929 1.00 83.00 95 ALA A C 1
ATOM 737 O O . ALA A 1 95 ? -1.818 -20.582 4.851 1.00 83.00 95 ALA A O 1
ATOM 738 N N . THR A 1 96 ? -1.260 -20.264 2.703 1.00 79.69 96 THR A N 1
ATOM 739 C CA . THR A 1 96 ? -2.471 -19.518 2.324 1.00 79.69 96 THR A CA 1
ATOM 740 C C . THR A 1 96 ? -3.606 -20.409 1.791 1.00 79.69 96 THR A C 1
ATOM 742 O O . THR A 1 96 ? -4.773 -20.018 1.859 1.00 79.69 96 THR A O 1
ATOM 745 N N . ALA A 1 97 ? -3.317 -21.629 1.319 1.00 79.75 97 ALA A N 1
ATOM 746 C CA . ALA A 1 97 ? -4.287 -22.549 0.711 1.00 79.75 97 ALA A CA 1
ATOM 747 C C . ALA A 1 97 ? -5.402 -22.978 1.670 1.00 79.75 97 ALA A C 1
ATOM 749 O O . ALA A 1 97 ? -6.575 -22.848 1.320 1.00 79.75 97 ALA A O 1
ATOM 750 N N . LYS A 1 98 ? -5.051 -23.379 2.901 1.00 68.06 98 LYS A N 1
ATOM 751 C CA . LYS A 1 98 ? -6.018 -23.787 3.946 1.00 68.06 98 LYS A CA 1
ATOM 752 C C . LYS A 1 98 ? -7.091 -22.728 4.212 1.00 68.06 98 LYS A C 1
ATOM 754 O O . LYS A 1 98 ? -8.196 -23.030 4.651 1.00 68.06 98 LYS A O 1
ATOM 759 N N . TYR A 1 99 ? -6.763 -21.474 3.932 1.00 66.75 99 TYR A N 1
ATOM 760 C CA . TYR A 1 99 ? -7.631 -20.335 4.169 1.00 66.75 99 TYR A CA 1
ATOM 761 C C . TYR A 1 99 ? -8.458 -19.944 2.944 1.00 66.75 99 TYR A C 1
ATOM 763 O O . TYR A 1 99 ? -9.601 -19.514 3.097 1.00 66.75 99 TYR A O 1
ATOM 771 N N . ARG A 1 100 ? -7.928 -20.153 1.731 1.00 67.56 100 ARG A N 1
ATOM 772 C CA . ARG A 1 100 ? -8.724 -20.056 0.498 1.00 67.56 100 ARG A CA 1
ATOM 773 C C . ARG A 1 100 ? -9.826 -21.114 0.479 1.00 67.56 100 ARG A C 1
ATOM 775 O O . ARG A 1 100 ? -10.957 -20.802 0.122 1.00 67.56 100 ARG A O 1
ATOM 782 N N . GLU A 1 101 ? -9.543 -22.328 0.941 1.00 66.25 101 GLU A N 1
ATOM 783 C CA . GLU A 1 101 ? -10.544 -23.399 1.047 1.00 66.25 101 GLU A CA 1
ATOM 784 C C . GLU A 1 101 ? -11.661 -23.049 2.047 1.00 66.25 101 GLU A C 1
ATOM 786 O O . GLU A 1 101 ? -12.837 -23.118 1.688 1.00 66.25 101 GLU A O 1
ATOM 791 N N . ALA A 1 102 ? -11.317 -22.532 3.234 1.00 56.25 102 ALA A N 1
ATOM 792 C CA . ALA A 1 102 ? -12.295 -22.064 4.226 1.00 56.25 102 ALA A CA 1
ATOM 793 C C . ALA A 1 102 ? -13.187 -20.915 3.703 1.00 56.25 102 ALA A C 1
ATOM 795 O O . ALA A 1 102 ? -14.396 -20.884 3.954 1.00 56.25 102 ALA A O 1
ATOM 796 N N . ALA A 1 103 ? -12.603 -20.004 2.917 1.00 54.53 103 ALA A N 1
ATOM 797 C CA . ALA A 1 103 ? -13.319 -18.941 2.213 1.00 54.53 103 ALA A CA 1
ATOM 798 C C . ALA A 1 103 ? -14.305 -19.484 1.158 1.00 54.53 103 ALA A C 1
ATOM 800 O O . ALA A 1 103 ? -15.394 -18.931 0.967 1.00 54.53 103 ALA A O 1
ATOM 801 N N . THR A 1 104 ? -13.954 -20.590 0.497 1.00 54.47 104 THR A N 1
ATOM 802 C CA . THR A 1 104 ? -14.783 -21.201 -0.551 1.00 54.47 104 THR A CA 1
ATOM 803 C C . THR A 1 104 ? -15.923 -22.044 0.041 1.00 54.47 104 THR A C 1
ATOM 805 O O . THR A 1 104 ? -17.038 -22.009 -0.476 1.00 54.47 104 THR A O 1
ATOM 808 N N . GLU A 1 105 ? -15.709 -22.734 1.167 1.00 50.72 105 GLU A N 1
ATOM 809 C CA . GLU A 1 105 ? -16.758 -23.511 1.856 1.00 50.72 105 GLU A CA 1
ATOM 810 C C . GLU A 1 105 ? -17.883 -22.642 2.436 1.00 50.72 105 GLU A C 1
ATOM 812 O O . GLU A 1 105 ? -19.049 -23.031 2.384 1.00 50.72 105 GLU A O 1
ATOM 817 N N . SER A 1 106 ? -17.574 -21.422 2.887 1.00 47.53 106 SER A N 1
ATOM 818 C CA . SER A 1 106 ? -18.568 -20.425 3.334 1.00 47.53 106 SER A CA 1
ATOM 819 C C . SER A 1 106 ? -19.499 -19.939 2.206 1.00 47.53 106 SER A C 1
ATOM 821 O O . SER A 1 106 ? -20.537 -19.326 2.453 1.00 47.53 106 SER A O 1
ATOM 823 N N . SER A 1 107 ? -19.137 -20.228 0.952 1.00 43.59 107 SER A N 1
ATOM 824 C CA . SER A 1 107 ? -19.890 -19.851 -0.248 1.00 43.59 107 SER A CA 1
ATOM 825 C C . SER A 1 107 ? -20.826 -20.959 -0.746 1.00 43.59 107 SER A C 1
ATOM 827 O O . SER A 1 107 ? -21.531 -20.765 -1.737 1.00 43.59 107 SER A O 1
ATOM 829 N N . ARG A 1 108 ? -20.856 -22.129 -0.090 1.00 38.19 108 ARG A N 1
ATOM 830 C CA . ARG A 1 108 ? -21.772 -23.216 -0.446 1.00 38.19 108 ARG A CA 1
ATOM 831 C C . ARG A 1 108 ? -23.142 -22.931 0.189 1.00 38.19 108 ARG A C 1
ATOM 833 O O . ARG A 1 108 ? -23.241 -22.969 1.415 1.00 38.19 108 ARG A O 1
ATOM 840 N N . PRO A 1 109 ? -24.205 -22.647 -0.588 1.00 42.09 109 PRO A N 1
ATOM 841 C CA . PRO A 1 109 ? -25.535 -22.499 -0.015 1.00 42.09 109 PRO A CA 1
ATOM 842 C C . PRO A 1 109 ? -25.916 -23.840 0.611 1.00 42.09 109 PRO A C 1
ATOM 844 O O . PRO A 1 109 ? -25.994 -24.855 -0.086 1.00 42.09 109 PRO A O 1
ATOM 847 N N . SER A 1 110 ? -26.108 -23.864 1.930 1.00 38.00 110 SER A N 1
ATOM 848 C CA . SER A 1 110 ? -26.677 -25.030 2.589 1.00 38.00 110 SER A CA 1
ATOM 849 C C . SER A 1 110 ? -28.084 -25.223 2.028 1.00 38.00 110 SER A C 1
ATOM 851 O O . SER A 1 110 ? -28.999 -24.423 2.229 1.00 38.00 110 SER A O 1
ATOM 853 N N . LEU A 1 111 ? -28.241 -26.277 1.235 1.00 46.81 111 LEU A N 1
ATOM 854 C CA . LEU A 1 111 ? -29.523 -26.725 0.721 1.00 46.81 111 LEU A CA 1
ATOM 855 C C . LEU A 1 111 ? -30.309 -27.295 1.909 1.00 46.81 111 LEU A C 1
ATOM 857 O O . LEU A 1 111 ? -30.270 -28.490 2.179 1.00 46.81 111 LEU A O 1
ATOM 861 N N . GLY A 1 112 ? -30.941 -26.427 2.697 1.00 44.03 112 GLY A N 1
ATOM 862 C CA . GLY A 1 112 ? -31.679 -26.884 3.867 1.00 44.03 112 GLY A CA 1
ATOM 863 C C . GLY A 1 112 ? -32.006 -25.811 4.890 1.00 44.03 112 GLY A C 1
ATOM 864 O O . GLY A 1 112 ? -31.630 -25.971 6.041 1.00 44.03 112 GLY A O 1
ATOM 865 N N . SER A 1 113 ? -32.725 -24.750 4.515 1.00 36.91 113 SER A N 1
ATOM 866 C CA . SER A 1 113 ? -33.743 -24.192 5.416 1.00 36.91 113 SER A CA 1
ATOM 867 C C . SER A 1 113 ? -34.685 -23.223 4.695 1.00 36.91 113 SER A C 1
ATOM 869 O O . SER A 1 113 ? -34.294 -22.137 4.289 1.00 36.91 113 SER A O 1
ATOM 871 N N . GLN A 1 114 ? -35.932 -23.676 4.562 1.00 38.50 114 GLN A N 1
ATOM 872 C CA . GLN A 1 114 ? -37.185 -22.919 4.662 1.00 38.50 114 GLN A CA 1
ATOM 873 C C . GLN A 1 114 ? -37.440 -21.697 3.754 1.00 38.50 114 GLN A C 1
ATOM 875 O O . GLN A 1 114 ? -37.005 -20.579 3.996 1.00 38.50 114 GLN A O 1
ATOM 880 N N . LEU A 1 115 ? -38.311 -21.944 2.765 1.00 43.53 115 LEU A N 1
ATOM 881 C CA . LEU A 1 115 ? -39.572 -21.222 2.524 1.00 43.53 115 LEU A CA 1
ATOM 882 C C . LEU A 1 115 ? -39.666 -19.792 3.094 1.00 43.53 115 LEU A C 1
ATOM 884 O O . LEU A 1 115 ? -40.056 -19.576 4.238 1.00 43.53 115 LEU A O 1
ATOM 888 N N . SER A 1 116 ? -39.470 -18.805 2.224 1.00 36.34 116 SER A N 1
ATOM 889 C CA . SER A 1 116 ? -40.158 -17.516 2.314 1.00 36.34 116 SER A CA 1
ATOM 890 C C . SER A 1 116 ? -40.511 -17.047 0.906 1.00 36.34 116 SER A C 1
ATOM 892 O O . SER A 1 116 ? -39.663 -16.598 0.139 1.00 36.34 116 SER A O 1
ATOM 894 N N . LEU A 1 117 ? -41.790 -17.216 0.556 1.00 46.69 117 LEU A N 1
ATOM 895 C CA . LEU A 1 117 ? -42.435 -16.505 -0.541 1.00 46.69 117 LEU A CA 1
ATOM 896 C C . LEU A 1 117 ? -42.548 -15.027 -0.151 1.00 46.69 117 LEU A C 1
ATOM 898 O O . LEU A 1 117 ? -43.334 -14.717 0.731 1.00 46.69 117 LEU A O 1
ATOM 902 N N . THR A 1 118 ? -41.807 -14.148 -0.824 1.00 41.69 118 THR A N 1
ATOM 903 C CA . THR A 1 118 ? -42.262 -12.845 -1.362 1.00 41.69 118 THR A CA 1
ATOM 904 C C . THR A 1 118 ? -41.087 -12.210 -2.108 1.00 41.69 118 THR A C 1
ATOM 906 O O . THR A 1 118 ? -39.970 -12.179 -1.601 1.00 41.69 118 THR A O 1
ATOM 909 N N . GLY A 1 119 ? -41.322 -11.783 -3.349 1.00 45.16 119 GLY A N 1
ATOM 910 C CA . GLY A 1 119 ? -40.279 -11.493 -4.328 1.00 45.16 119 GLY A CA 1
ATOM 911 C C . GLY A 1 119 ? -39.501 -10.191 -4.123 1.00 45.16 119 GLY A C 1
ATOM 912 O O . GLY A 1 119 ? -40.089 -9.133 -3.944 1.00 45.16 119 GLY A O 1
ATOM 913 N N . ALA A 1 120 ? -38.177 -10.293 -4.254 1.00 35.81 120 ALA A N 1
ATOM 914 C CA . ALA A 1 120 ? -37.281 -9.363 -4.952 1.00 35.81 120 ALA A CA 1
ATOM 915 C C . ALA A 1 120 ? -35.869 -9.996 -5.006 1.00 35.81 120 ALA A C 1
ATOM 917 O O . ALA A 1 120 ? -35.428 -10.556 -4.001 1.00 35.81 120 ALA A O 1
ATOM 918 N N . PRO A 1 121 ? -35.131 -9.940 -6.132 1.00 40.44 121 PRO A N 1
ATOM 919 C CA . PRO A 1 121 ? -33.778 -10.477 -6.200 1.00 40.44 121 PRO A CA 1
ATOM 920 C C . PRO A 1 121 ? -32.788 -9.428 -5.672 1.00 40.44 121 PRO A C 1
ATOM 922 O O . PRO A 1 121 ? -32.484 -8.457 -6.358 1.00 40.44 121 PRO A O 1
ATOM 925 N N . SER A 1 122 ? -32.274 -9.613 -4.454 1.00 42.34 122 SER A N 1
ATOM 926 C CA . SER A 1 122 ? -31.109 -8.864 -3.961 1.00 42.34 122 SER A CA 1
ATOM 927 C C . SER A 1 122 ? -29.866 -9.759 -4.018 1.00 42.34 122 SER A C 1
ATOM 929 O O . SER A 1 122 ? -29.813 -10.754 -3.291 1.00 42.34 122 SER A O 1
ATOM 931 N N . PRO A 1 123 ? -28.858 -9.463 -4.862 1.00 44.59 123 PRO A N 1
ATOM 932 C CA . PRO A 1 123 ? -27.662 -10.281 -4.980 1.00 44.59 123 PRO A CA 1
ATOM 933 C C . PRO A 1 123 ? -26.511 -9.685 -4.159 1.00 44.59 123 PRO A C 1
ATOM 935 O O . PRO A 1 123 ? -25.535 -9.220 -4.734 1.00 44.59 123 PRO A O 1
ATOM 938 N N . GLN A 1 124 ? -26.585 -9.676 -2.828 1.00 56.34 124 GLN A N 1
ATOM 939 C CA . GLN A 1 124 ? -25.417 -9.485 -1.946 1.00 56.34 124 GLN A CA 1
ATOM 940 C C . GLN A 1 124 ? -25.744 -10.095 -0.573 1.00 56.34 124 GLN A C 1
ATOM 942 O O . GLN A 1 124 ? -26.633 -9.582 0.105 1.00 56.34 124 GLN A O 1
ATOM 947 N N . PRO A 1 125 ? -25.078 -11.196 -0.163 1.00 48.69 125 PRO A N 1
ATOM 948 C CA . PRO A 1 125 ? -24.033 -11.035 0.855 1.00 48.69 125 PRO A CA 1
ATOM 949 C C . PRO A 1 125 ? -22.930 -12.119 0.788 1.00 48.69 125 PRO A C 1
ATOM 951 O O . PRO A 1 125 ? -22.609 -12.744 1.792 1.00 48.69 125 PRO A O 1
ATOM 954 N N . ALA A 1 126 ? -22.328 -12.372 -0.378 1.00 47.44 126 ALA A N 1
ATOM 955 C CA . ALA A 1 126 ? -21.182 -13.298 -0.467 1.00 47.44 126 ALA A CA 1
ATOM 956 C C . ALA A 1 126 ? -19.825 -12.610 -0.193 1.00 47.44 126 ALA A C 1
ATOM 958 O O . ALA A 1 126 ? -18.864 -13.240 0.235 1.00 47.44 126 ALA A O 1
ATOM 959 N N . LYS A 1 127 ? -19.732 -11.290 -0.412 1.00 47.81 127 LYS A N 1
ATOM 960 C CA . LYS A 1 127 ? -18.464 -10.541 -0.310 1.00 47.81 127 LYS A CA 1
ATOM 961 C C . LYS A 1 127 ? -18.065 -10.188 1.127 1.00 47.81 127 LYS A C 1
ATOM 963 O O . LYS A 1 127 ? -16.887 -9.979 1.408 1.00 47.81 127 LYS A O 1
ATOM 968 N N . THR A 1 128 ? -19.020 -10.116 2.052 1.00 46.25 128 THR A N 1
ATOM 969 C CA . THR A 1 128 ? -18.765 -9.715 3.446 1.00 46.25 128 THR A CA 1
ATOM 970 C C . THR A 1 128 ? -18.246 -10.865 4.311 1.00 46.25 128 THR A C 1
ATOM 972 O O . THR A 1 128 ? -17.414 -10.624 5.184 1.00 46.25 128 THR A O 1
ATOM 975 N N . SER A 1 129 ? -18.643 -12.115 4.044 1.00 46.22 129 SER A N 1
ATOM 976 C CA . SER A 1 129 ? -18.139 -13.298 4.762 1.00 46.22 129 SER A CA 1
ATOM 977 C C . SER A 1 129 ? -16.679 -13.612 4.412 1.00 46.22 129 SER A C 1
ATOM 979 O O . SER A 1 129 ? -15.883 -13.879 5.316 1.00 46.22 129 SER A O 1
ATOM 981 N N . LEU A 1 130 ? -16.299 -13.456 3.136 1.00 50.47 130 LEU A N 1
ATOM 982 C CA . LEU A 1 130 ? -14.908 -13.514 2.665 1.00 50.47 130 LEU A CA 1
ATOM 983 C C . LEU A 1 130 ? -14.023 -12.487 3.388 1.00 50.47 130 LEU A C 1
ATOM 985 O O . LEU A 1 130 ? -12.926 -12.810 3.838 1.00 50.47 130 LEU A O 1
ATOM 989 N N . LYS A 1 131 ? -14.530 -11.260 3.578 1.00 50.03 131 LYS A N 1
ATOM 990 C CA . LYS A 1 131 ? -13.815 -10.157 4.243 1.00 50.03 131 LYS A CA 1
ATOM 991 C C . LYS A 1 131 ? -13.530 -10.441 5.726 1.00 50.03 131 LYS A C 1
ATOM 993 O O . LYS A 1 131 ? -12.450 -10.118 6.219 1.00 50.03 131 LYS A O 1
ATOM 998 N N . ILE A 1 132 ? -14.474 -11.063 6.437 1.00 52.81 132 ILE A N 1
ATOM 999 C CA . ILE A 1 132 ? -14.353 -11.369 7.875 1.00 52.81 132 ILE A CA 1
ATOM 1000 C C . ILE A 1 132 ? -13.442 -12.579 8.114 1.00 52.81 132 ILE A C 1
ATOM 1002 O O . ILE A 1 132 ? -12.630 -12.561 9.041 1.00 52.81 132 ILE A O 1
ATOM 1006 N N . GLN A 1 133 ? -13.530 -13.614 7.272 1.00 52.38 133 GLN A N 1
ATOM 1007 C CA . GLN A 1 133 ? -12.661 -14.782 7.401 1.00 52.38 133 GLN A CA 1
ATOM 1008 C C . GLN A 1 133 ? -11.215 -14.443 7.057 1.00 52.38 133 GLN A C 1
ATOM 1010 O O . GLN A 1 133 ? -10.333 -14.814 7.818 1.00 52.38 133 GLN A O 1
ATOM 1015 N N . TRP A 1 134 ? -10.953 -13.633 6.030 1.00 55.06 134 TRP A N 1
ATOM 1016 C CA . TRP A 1 134 ? -9.586 -13.191 5.742 1.00 55.06 134 TRP A CA 1
ATOM 1017 C C . TRP A 1 134 ? -9.009 -12.298 6.856 1.00 55.06 134 TRP A C 1
ATOM 1019 O O . TRP A 1 134 ? -7.849 -12.455 7.222 1.00 55.06 134 TRP A O 1
ATOM 1029 N N . LYS A 1 135 ? -9.808 -11.423 7.493 1.00 56.31 135 LYS A N 1
ATOM 1030 C CA . LYS A 1 135 ? -9.347 -10.715 8.705 1.00 56.31 135 LYS A CA 1
ATOM 1031 C C . LYS A 1 135 ? -8.928 -11.702 9.809 1.00 56.31 135 LYS A C 1
ATOM 1033 O O . LYS A 1 135 ? -7.927 -11.450 10.461 1.00 56.31 135 LYS A O 1
ATOM 1038 N N . ARG A 1 136 ? -9.623 -12.836 9.986 1.00 52.00 136 ARG A N 1
ATOM 1039 C CA . ARG A 1 136 ? -9.253 -13.911 10.937 1.00 52.00 136 ARG A CA 1
ATOM 1040 C C . ARG A 1 136 ? -7.989 -14.679 10.514 1.00 52.00 136 ARG A C 1
ATOM 1042 O O . ARG A 1 136 ? -7.151 -14.954 11.358 1.00 52.00 136 ARG A O 1
ATOM 1049 N N . VAL A 1 137 ? -7.805 -14.918 9.216 1.00 53.75 137 VAL A N 1
ATOM 1050 C CA . VAL A 1 137 ? -6.579 -15.495 8.624 1.00 53.75 137 VAL A CA 1
ATOM 1051 C C . VAL A 1 137 ? -5.354 -14.617 8.895 1.00 53.75 137 VAL A C 1
ATOM 1053 O O . VAL A 1 137 ? -4.294 -15.135 9.231 1.00 53.75 137 VAL A O 1
ATOM 1056 N N . MET A 1 138 ? -5.507 -13.288 8.818 1.00 56.34 138 MET A N 1
ATOM 1057 C CA . MET A 1 138 ? -4.457 -12.339 9.217 1.00 56.34 138 MET A CA 1
ATOM 1058 C C . MET A 1 138 ? -4.134 -12.374 10.713 1.00 56.34 138 MET A C 1
ATOM 1060 O O . MET A 1 138 ? -3.022 -12.027 11.088 1.00 56.34 138 MET A O 1
ATOM 1064 N N . TRP A 1 139 ? -5.088 -12.741 11.572 1.00 52.34 139 TRP A N 1
ATOM 1065 C CA . TRP A 1 139 ? -4.833 -12.866 13.009 1.00 52.34 139 TRP A CA 1
ATOM 1066 C C . TRP A 1 139 ? -4.085 -14.164 13.351 1.00 52.34 139 TRP A C 1
ATOM 1068 O O . TRP A 1 139 ? -3.288 -14.163 14.288 1.00 52.34 139 TRP A O 1
ATOM 1078 N N . ASP A 1 140 ? -4.301 -15.240 12.584 1.00 50.44 140 ASP A N 1
ATOM 1079 C CA . ASP A 1 140 ? -3.660 -16.544 12.810 1.00 50.44 140 ASP A CA 1
ATOM 1080 C C . ASP A 1 140 ? -2.269 -16.661 12.155 1.00 50.44 140 ASP A C 1
ATOM 1082 O O . ASP A 1 140 ? -1.372 -17.293 12.723 1.00 50.44 140 ASP A O 1
ATOM 1086 N N . LEU A 1 141 ? -2.023 -15.999 11.014 1.00 57.47 141 LEU A N 1
ATOM 1087 C CA . LEU A 1 141 ? -0.656 -15.727 10.554 1.00 57.47 141 LEU A CA 1
ATOM 1088 C C . LEU A 1 141 ? -0.080 -14.578 11.397 1.00 57.47 141 LEU A C 1
ATOM 1090 O O . LEU A 1 141 ? -0.124 -13.419 10.998 1.00 57.47 141 LEU A O 1
ATOM 1094 N N . ARG A 1 142 ? 0.466 -14.896 12.582 1.00 54.22 142 ARG A N 1
ATOM 1095 C CA . ARG A 1 142 ? 1.297 -13.968 13.381 1.00 54.22 142 ARG A CA 1
ATOM 1096 C C . ARG A 1 142 ? 2.196 -13.146 12.445 1.00 54.22 142 ARG A C 1
ATOM 1098 O O . ARG A 1 142 ? 2.866 -13.749 11.601 1.00 54.22 142 ARG A O 1
ATOM 1105 N N . GLY A 1 143 ? 2.229 -11.819 12.608 1.00 55.72 143 GLY A N 1
ATOM 1106 C CA . GLY A 1 143 ? 2.961 -10.874 11.741 1.00 55.72 143 GLY A CA 1
ATOM 1107 C C . GLY A 1 143 ? 4.414 -11.269 11.429 1.00 55.72 143 GLY A C 1
ATOM 1108 O O . GLY A 1 143 ? 4.895 -11.042 10.319 1.00 55.72 143 GLY A O 1
ATOM 1109 N N . ASP A 1 144 ? 5.069 -12.007 12.331 1.00 58.16 144 ASP A N 1
ATOM 1110 C CA . ASP A 1 144 ? 6.408 -12.584 12.129 1.00 58.16 144 ASP A CA 1
ATOM 1111 C C . ASP A 1 144 ? 6.523 -13.493 10.886 1.00 58.16 144 ASP A C 1
ATOM 1113 O O . ASP A 1 144 ? 7.591 -13.610 10.282 1.00 58.16 144 ASP A O 1
ATOM 1117 N N . SER A 1 145 ? 5.433 -14.151 10.479 1.00 71.06 145 SER A N 1
ATOM 1118 C CA . SER A 1 145 ? 5.425 -15.087 9.348 1.00 71.06 145 SER A CA 1
ATOM 1119 C C . SER A 1 145 ? 5.442 -14.381 7.991 1.00 71.06 145 SER A C 1
ATOM 1121 O O . SER A 1 145 ? 6.211 -14.780 7.115 1.00 71.06 145 SER A O 1
ATOM 1123 N N . PHE A 1 146 ? 4.667 -13.304 7.818 1.00 80.81 146 PHE A N 1
ATOM 1124 C CA . PHE A 1 146 ? 4.660 -12.537 6.571 1.00 80.81 146 PHE A CA 1
ATOM 1125 C C . PHE A 1 146 ? 5.964 -11.785 6.368 1.00 80.81 146 PHE A C 1
ATOM 1127 O O . PHE A 1 146 ? 6.521 -11.845 5.276 1.00 80.81 146 PHE A O 1
ATOM 1134 N N . SER A 1 147 ? 6.499 -11.172 7.426 1.00 84.06 147 SER A N 1
ATOM 1135 C CA . SER A 1 147 ? 7.808 -10.519 7.376 1.00 84.06 147 SER A CA 1
ATOM 1136 C C . SER A 1 147 ? 8.908 -11.501 6.943 1.00 84.06 147 SER A C 1
ATOM 1138 O O . SER A 1 147 ? 9.693 -11.202 6.045 1.00 84.06 147 SER A O 1
ATOM 1140 N N . LYS A 1 148 ? 8.889 -12.741 7.458 1.00 90.00 148 LYS A N 1
ATOM 1141 C CA . LYS A 1 148 ? 9.816 -13.806 7.036 1.00 90.00 148 LYS A CA 1
ATOM 1142 C C . LYS A 1 148 ? 9.689 -14.156 5.549 1.00 90.00 148 LYS A C 1
ATOM 1144 O O . LYS A 1 148 ? 10.710 -14.261 4.866 1.00 90.00 148 LYS A O 1
ATOM 1149 N N . TYR A 1 149 ? 8.471 -14.370 5.041 1.00 91.12 149 TYR A N 1
ATOM 1150 C CA . TYR A 1 149 ? 8.269 -14.662 3.615 1.00 91.12 149 TYR A CA 1
ATOM 1151 C C . TYR A 1 149 ? 8.657 -13.471 2.744 1.00 91.12 149 TYR A C 1
ATOM 1153 O O . TYR A 1 149 ? 9.337 -13.662 1.741 1.00 91.12 149 TYR A O 1
ATOM 1161 N N . ARG A 1 150 ? 8.316 -12.251 3.164 1.00 92.00 150 ARG A N 1
ATOM 1162 C CA . ARG A 1 150 ? 8.703 -11.011 2.494 1.00 92.00 150 ARG A CA 1
ATOM 1163 C C . ARG A 1 150 ? 10.216 -10.912 2.353 1.00 92.00 150 ARG A C 1
ATOM 1165 O O . ARG A 1 150 ? 10.704 -10.766 1.242 1.00 92.00 150 ARG A O 1
ATOM 1172 N N . SER A 1 151 ? 10.969 -11.075 3.441 1.00 93.12 151 SER A N 1
ATOM 1173 C CA . SER A 1 151 ? 12.435 -11.026 3.398 1.00 93.12 151 SER A CA 1
ATOM 1174 C C . SER A 1 151 ? 13.037 -12.106 2.494 1.00 93.12 151 SER A C 1
ATOM 1176 O O . SER A 1 151 ? 13.952 -11.811 1.727 1.00 93.12 151 SER A O 1
ATOM 1178 N N . LYS A 1 152 ? 12.518 -13.344 2.535 1.00 94.75 152 LYS A N 1
ATOM 1179 C CA . LYS A 1 152 ? 12.970 -14.419 1.633 1.00 94.75 152 LYS A CA 1
ATOM 1180 C C . LYS A 1 152 ? 12.680 -14.087 0.164 1.00 94.75 152 LYS A C 1
ATOM 1182 O O . LYS A 1 152 ? 13.569 -14.204 -0.672 1.00 94.75 152 LYS A O 1
ATOM 1187 N N . LEU A 1 153 ? 11.448 -13.680 -0.151 1.00 94.75 153 LEU A N 1
ATOM 1188 C CA . LEU A 1 153 ? 11.030 -13.356 -1.517 1.00 94.75 153 LEU A CA 1
ATOM 1189 C C . LEU A 1 153 ? 11.785 -12.140 -2.056 1.00 94.75 153 LEU A C 1
ATOM 1191 O O . LEU A 1 153 ? 12.229 -12.177 -3.197 1.00 94.75 153 LEU A O 1
ATOM 1195 N N . GLN A 1 154 ? 12.010 -11.117 -1.230 1.00 95.44 154 GLN A N 1
ATOM 1196 C CA . GLN A 1 154 ? 12.835 -9.964 -1.586 1.00 95.44 154 GLN A CA 1
ATOM 1197 C C . GLN A 1 154 ? 14.264 -10.396 -1.925 1.00 95.44 154 GLN A C 1
ATOM 1199 O O . GLN A 1 154 ? 14.780 -10.023 -2.971 1.00 95.44 154 GLN A O 1
ATOM 1204 N N . SER A 1 155 ? 14.874 -11.254 -1.101 1.00 95.94 155 SER A N 1
ATOM 1205 C CA . SER A 1 155 ? 16.212 -11.788 -1.372 1.00 95.94 155 SER A CA 1
ATOM 1206 C C . SER A 1 155 ? 16.279 -12.568 -2.693 1.00 95.94 155 SER A C 1
ATOM 1208 O O . SER A 1 155 ? 17.259 -12.435 -3.433 1.00 95.94 155 SER A O 1
ATOM 1210 N N . HIS A 1 156 ? 15.235 -13.334 -3.033 1.00 94.00 156 HIS A N 1
ATOM 1211 C CA . HIS A 1 156 ? 15.132 -14.012 -4.332 1.00 94.00 156 HIS A CA 1
ATOM 1212 C C . HIS A 1 156 ? 15.010 -13.014 -5.488 1.00 94.00 156 HIS A C 1
ATOM 1214 O O . HIS A 1 156 ? 15.731 -13.145 -6.476 1.00 94.00 156 HIS A O 1
ATOM 1220 N N . THR A 1 157 ? 14.156 -11.996 -5.354 1.00 95.62 157 THR A N 1
ATOM 1221 C CA . THR A 1 157 ? 13.995 -10.912 -6.338 1.00 95.62 157 THR A CA 1
ATOM 1222 C C . THR A 1 157 ? 15.313 -10.182 -6.584 1.00 95.62 157 THR A C 1
ATOM 1224 O O . THR A 1 157 ? 15.711 -10.001 -7.735 1.00 95.62 157 THR A O 1
ATOM 1227 N N . ASP A 1 158 ? 16.030 -9.820 -5.521 1.00 94.50 158 ASP A N 1
ATOM 1228 C CA . ASP A 1 158 ? 17.318 -9.131 -5.603 1.00 94.50 158 ASP A CA 1
ATOM 1229 C C . ASP A 1 158 ? 18.375 -10.006 -6.288 1.00 94.50 158 ASP A C 1
ATOM 1231 O O . ASP A 1 158 ? 19.116 -9.529 -7.146 1.00 94.50 158 ASP A O 1
ATOM 1235 N N . SER A 1 159 ? 18.398 -11.306 -5.977 1.00 93.19 159 SER A N 1
ATOM 1236 C CA . SER A 1 159 ? 19.311 -12.270 -6.605 1.00 93.19 159 SER A CA 1
ATOM 1237 C C . SER A 1 159 ? 19.032 -12.437 -8.103 1.00 93.19 159 SER A C 1
ATOM 1239 O O . SER A 1 159 ? 19.965 -12.461 -8.909 1.00 93.19 159 SER A O 1
ATOM 1241 N N . ILE A 1 160 ? 17.755 -12.513 -8.500 1.00 91.56 160 ILE A N 1
ATOM 1242 C CA . ILE A 1 160 ? 17.349 -12.579 -9.913 1.00 91.56 160 ILE A CA 1
ATOM 1243 C C . ILE A 1 160 ? 17.740 -11.285 -10.636 1.00 91.56 160 ILE A C 1
ATOM 1245 O O . ILE A 1 160 ? 18.351 -11.342 -11.702 1.00 91.56 160 ILE A O 1
ATOM 1249 N N . ASN A 1 161 ? 17.453 -10.124 -10.047 1.00 92.31 161 ASN A N 1
ATOM 1250 C CA . ASN A 1 161 ? 17.804 -8.829 -10.629 1.00 92.31 161 ASN A CA 1
ATOM 1251 C C . ASN A 1 161 ? 19.318 -8.641 -10.764 1.00 92.31 161 ASN A C 1
ATOM 1253 O O . ASN A 1 161 ? 19.781 -8.124 -11.778 1.00 92.31 161 ASN A O 1
ATOM 1257 N N . LEU A 1 162 ? 20.107 -9.083 -9.782 1.00 90.81 162 LEU A N 1
ATOM 1258 C CA . LEU A 1 162 ? 21.565 -9.042 -9.860 1.00 90.81 162 LEU A CA 1
ATOM 1259 C C . LEU A 1 162 ? 22.082 -9.889 -11.030 1.00 90.81 162 LEU A C 1
ATOM 1261 O O . LEU A 1 162 ? 22.962 -9.441 -11.767 1.00 90.81 162 LEU A O 1
ATOM 1265 N N . LEU A 1 163 ? 21.515 -11.081 -11.234 1.00 86.69 163 LEU A N 1
ATOM 1266 C CA . LEU A 1 163 ? 21.868 -11.952 -12.355 1.00 86.69 163 LEU A CA 1
ATOM 1267 C C . LEU A 1 163 ? 21.506 -11.310 -13.700 1.00 86.69 163 LEU A C 1
ATOM 1269 O O . LEU A 1 163 ? 22.348 -11.273 -14.598 1.00 86.69 163 LEU A O 1
ATOM 1273 N N . LEU A 1 164 ? 20.299 -10.750 -13.822 1.00 85.81 164 LEU A N 1
ATOM 1274 C CA . LEU A 1 164 ? 19.864 -10.022 -15.019 1.00 85.81 164 LEU A CA 1
ATOM 1275 C C . LEU A 1 164 ? 20.765 -8.814 -15.308 1.00 85.81 164 LEU A C 1
ATOM 1277 O O . LEU A 1 164 ? 21.194 -8.620 -16.442 1.00 85.81 164 LEU A O 1
ATOM 1281 N N . ASN A 1 165 ? 21.125 -8.035 -14.289 1.00 86.44 165 ASN A N 1
ATOM 1282 C CA . ASN A 1 165 ? 22.021 -6.891 -14.454 1.00 86.44 165 ASN A CA 1
ATOM 1283 C C . ASN A 1 165 ? 23.425 -7.329 -14.873 1.00 86.44 165 ASN A C 1
ATOM 1285 O O . ASN A 1 165 ? 23.998 -6.750 -15.790 1.00 86.44 165 ASN A O 1
ATOM 1289 N N . THR A 1 166 ? 23.971 -8.372 -14.244 1.00 84.75 166 THR A N 1
ATOM 1290 C CA . THR A 1 166 ? 25.284 -8.932 -14.607 1.00 84.75 166 THR A CA 1
ATOM 1291 C C . THR A 1 166 ? 25.299 -9.373 -16.067 1.00 84.75 166 THR A C 1
ATOM 1293 O O . THR A 1 166 ? 26.268 -9.135 -16.787 1.00 84.75 166 THR A O 1
ATOM 1296 N N . PHE A 1 167 ? 24.193 -9.957 -16.523 1.00 80.00 167 PHE A N 1
ATOM 1297 C CA . PHE A 1 167 ? 24.014 -10.338 -17.910 1.00 80.00 167 PHE A CA 1
ATOM 1298 C C . PHE A 1 167 ? 23.997 -9.135 -18.862 1.00 80.00 167 PHE A C 1
ATOM 1300 O O . PHE A 1 167 ? 24.750 -9.107 -19.834 1.00 80.00 167 PHE A O 1
ATOM 1307 N N . ILE A 1 168 ? 23.196 -8.112 -18.553 1.00 82.38 168 ILE A N 1
ATOM 1308 C CA . ILE A 1 168 ? 23.119 -6.876 -19.345 1.00 82.38 168 ILE A CA 1
ATOM 1309 C C . ILE A 1 168 ? 24.494 -6.201 -19.435 1.00 82.38 168 ILE A C 1
ATOM 1311 O O . ILE A 1 168 ? 24.908 -5.791 -20.522 1.00 82.38 168 ILE A O 1
ATOM 1315 N N . TRP A 1 169 ? 25.234 -6.125 -18.326 1.00 82.94 169 TRP A N 1
ATOM 1316 C CA . TRP A 1 169 ? 26.591 -5.575 -18.303 1.00 82.94 169 TRP A CA 1
ATOM 1317 C C . TRP A 1 169 ? 27.565 -6.402 -19.140 1.00 82.94 169 TRP A C 1
ATOM 1319 O O . TRP A 1 169 ? 28.349 -5.832 -19.895 1.00 82.94 169 TRP A O 1
ATOM 1329 N N . SER A 1 170 ? 27.494 -7.733 -19.063 1.00 79.19 170 SER A N 1
ATOM 1330 C CA . SER A 1 170 ? 28.322 -8.620 -19.886 1.00 79.19 170 SER A CA 1
ATOM 1331 C C . SER A 1 170 ? 28.049 -8.428 -21.382 1.00 79.19 170 SER A C 1
ATOM 1333 O O . SER A 1 170 ? 28.988 -8.265 -22.163 1.00 79.19 170 SER A O 1
ATOM 1335 N N . ALA A 1 171 ? 26.775 -8.360 -21.779 1.00 78.06 171 ALA A N 1
ATOM 1336 C CA . ALA A 1 171 ? 26.382 -8.091 -23.158 1.00 78.06 171 ALA A CA 1
ATOM 1337 C C . ALA A 1 171 ? 26.852 -6.702 -23.626 1.00 78.06 171 ALA A C 1
ATOM 1339 O O . ALA A 1 171 ? 27.384 -6.570 -24.726 1.00 78.06 171 ALA A O 1
ATOM 1340 N N . THR A 1 172 ? 26.723 -5.682 -22.774 1.00 81.31 172 THR A N 1
ATOM 1341 C CA . THR A 1 172 ? 27.157 -4.308 -23.076 1.00 81.31 172 THR A CA 1
ATOM 1342 C C . THR A 1 172 ? 28.670 -4.223 -23.267 1.00 81.31 172 THR A C 1
ATOM 1344 O O . THR A 1 172 ? 29.124 -3.667 -24.260 1.00 81.31 172 THR A O 1
ATOM 1347 N N . ASN A 1 173 ? 29.448 -4.839 -22.373 1.00 78.94 173 ASN A N 1
ATOM 1348 C CA . ASN A 1 173 ? 30.910 -4.857 -22.457 1.00 78.94 173 ASN A CA 1
ATOM 1349 C C . ASN A 1 173 ? 31.400 -5.566 -23.733 1.00 78.94 173 ASN A C 1
ATOM 1351 O O . ASN A 1 173 ? 32.389 -5.171 -24.343 1.00 78.94 173 ASN A O 1
ATOM 1355 N N . ARG A 1 174 ? 30.678 -6.598 -24.188 1.00 75.06 174 ARG A N 1
ATOM 1356 C CA . ARG A 1 174 ? 30.960 -7.246 -25.475 1.00 75.06 174 ARG A CA 1
ATOM 1357 C C . ARG A 1 174 ? 30.653 -6.344 -26.662 1.00 75.06 174 ARG A C 1
ATOM 1359 O O . ARG A 1 174 ? 31.477 -6.264 -27.559 1.00 75.06 174 ARG A O 1
ATOM 1366 N N . ILE A 1 175 ? 29.513 -5.654 -26.659 1.00 77.44 175 ILE A N 1
ATOM 1367 C CA . ILE A 1 175 ? 29.167 -4.697 -27.721 1.00 77.44 175 ILE A CA 1
ATOM 1368 C C . ILE A 1 175 ? 30.208 -3.575 -27.792 1.00 77.44 175 ILE A C 1
ATOM 1370 O O . ILE A 1 175 ? 30.602 -3.172 -28.882 1.00 77.44 175 ILE A O 1
ATOM 1374 N N . GLU A 1 176 ? 30.674 -3.088 -26.642 1.00 83.69 176 GLU A N 1
ATOM 1375 C CA . GLU A 1 176 ? 31.746 -2.097 -26.574 1.00 83.69 176 GLU A CA 1
ATOM 1376 C C . GLU A 1 176 ? 33.045 -2.648 -27.170 1.00 83.69 176 GLU A C 1
ATOM 1378 O O . GLU A 1 176 ? 33.627 -2.009 -28.044 1.00 83.69 176 GLU A O 1
ATOM 1383 N N . LYS A 1 177 ? 33.447 -3.866 -26.784 1.00 82.56 177 LYS A N 1
ATOM 1384 C CA . LYS A 1 177 ? 34.625 -4.539 -27.344 1.00 82.56 177 LYS A CA 1
ATOM 1385 C C . LYS A 1 177 ? 34.517 -4.734 -28.861 1.00 82.56 177 LYS A C 1
ATOM 1387 O O . LYS A 1 177 ? 35.426 -4.336 -29.586 1.00 82.56 177 LYS A O 1
ATOM 1392 N N . ASP A 1 178 ? 33.400 -5.265 -29.351 1.00 79.94 178 ASP A N 1
ATOM 1393 C CA . ASP A 1 178 ? 33.152 -5.456 -30.784 1.00 79.94 178 ASP A CA 1
ATOM 1394 C C . ASP A 1 178 ? 33.173 -4.109 -31.530 1.00 79.94 178 ASP A C 1
ATOM 1396 O O . ASP A 1 178 ? 33.721 -4.007 -32.629 1.00 79.94 178 ASP A O 1
ATOM 1400 N N . GLY A 1 179 ? 32.641 -3.048 -30.913 1.00 85.81 179 GLY A N 1
ATOM 1401 C CA . GLY A 1 179 ? 32.707 -1.683 -31.428 1.00 85.81 179 GLY A CA 1
ATOM 1402 C C . GLY A 1 179 ? 34.138 -1.147 -31.508 1.00 85.81 179 GLY A C 1
ATOM 1403 O O . GLY A 1 179 ? 34.507 -0.540 -32.515 1.00 85.81 179 GLY A O 1
ATOM 1404 N N . THR A 1 180 ? 34.970 -1.408 -30.494 1.00 90.12 180 THR A N 1
ATOM 1405 C CA . THR A 1 180 ? 36.392 -1.036 -30.528 1.00 90.12 180 THR A CA 1
ATOM 1406 C C . THR A 1 180 ? 37.160 -1.808 -31.597 1.00 90.12 180 THR A C 1
ATOM 1408 O O . THR A 1 180 ? 37.912 -1.195 -32.353 1.00 90.12 180 THR A O 1
ATOM 1411 N N . ASP A 1 181 ? 36.910 -3.111 -31.742 1.00 88.06 181 ASP A N 1
ATOM 1412 C CA . ASP A 1 181 ? 37.536 -3.949 -32.768 1.00 88.06 181 ASP A CA 1
ATOM 1413 C C . ASP A 1 181 ? 37.115 -3.502 -34.179 1.00 88.06 181 ASP A C 1
ATOM 1415 O O . ASP A 1 181 ? 37.929 -3.454 -35.104 1.00 88.06 181 ASP A O 1
ATOM 1419 N N . GLN A 1 182 ? 35.846 -3.128 -34.362 1.00 83.88 182 GLN A N 1
ATOM 1420 C CA . GLN A 1 182 ? 35.350 -2.595 -35.629 1.00 83.88 182 GLN A CA 1
ATOM 1421 C C . GLN A 1 182 ? 35.950 -1.220 -35.946 1.00 83.88 182 GLN A C 1
ATOM 1423 O O . GLN A 1 182 ? 36.314 -0.975 -37.097 1.00 83.88 182 GLN A O 1
ATOM 1428 N N . SER A 1 183 ? 36.087 -0.341 -34.948 1.00 89.31 183 SER A N 1
ATOM 1429 C CA . SER A 1 183 ? 36.758 0.953 -35.114 1.00 89.31 183 SER A CA 1
ATOM 1430 C C . SER A 1 183 ? 38.213 0.763 -35.536 1.00 89.31 183 SER A C 1
ATOM 1432 O O . SER A 1 183 ? 38.651 1.394 -36.493 1.00 89.31 183 SER A O 1
ATOM 1434 N N . GLN A 1 184 ? 38.934 -0.163 -34.895 1.00 92.12 184 GLN A N 1
ATOM 1435 C CA . GLN A 1 184 ? 40.316 -0.486 -35.258 1.00 92.12 184 GLN A CA 1
ATOM 1436 C C . GLN A 1 184 ? 40.426 -1.001 -36.698 1.00 92.12 184 GLN A C 1
ATOM 1438 O O . GLN A 1 184 ? 41.295 -0.553 -37.443 1.00 92.12 184 GLN A O 1
ATOM 1443 N N . LYS A 1 185 ? 39.519 -1.887 -37.130 1.00 90.75 185 LYS A N 1
ATOM 1444 C CA . LYS A 1 185 ? 39.478 -2.361 -38.526 1.00 90.75 185 LYS A CA 1
ATOM 1445 C C . LYS A 1 185 ? 39.181 -1.239 -39.519 1.00 90.75 185 LYS A C 1
ATOM 1447 O O . LYS A 1 185 ? 39.739 -1.229 -40.613 1.00 90.75 185 LYS A O 1
ATOM 1452 N N . LEU A 1 186 ? 38.301 -0.301 -39.167 1.00 92.19 186 LEU A N 1
ATOM 1453 C CA . LEU A 1 186 ? 37.986 0.842 -40.023 1.00 92.19 186 LEU A CA 1
ATOM 1454 C C . LEU A 1 186 ? 39.194 1.773 -40.160 1.00 92.19 186 LEU A C 1
ATOM 1456 O O . LEU A 1 186 ? 39.519 2.180 -41.277 1.00 92.19 186 LEU A O 1
ATOM 1460 N N . ASP A 1 187 ? 39.893 2.045 -39.058 1.00 93.50 187 ASP A N 1
ATOM 1461 C CA . ASP A 1 187 ? 41.135 2.820 -39.063 1.00 93.50 187 ASP A CA 1
ATOM 1462 C C . ASP A 1 187 ? 42.222 2.135 -39.903 1.00 93.50 187 ASP A C 1
ATOM 1464 O O . ASP A 1 187 ? 42.918 2.795 -40.680 1.00 93.50 187 ASP A O 1
ATOM 1468 N N . GLU A 1 188 ? 42.331 0.805 -39.822 1.00 94.19 188 GLU A N 1
ATOM 1469 C CA . GLU A 1 188 ? 43.253 0.024 -40.647 1.00 94.19 188 GLU A CA 1
ATOM 1470 C C . GLU A 1 188 ? 42.928 0.152 -42.143 1.00 94.19 188 GLU A C 1
ATOM 1472 O O . GLU A 1 188 ? 43.816 0.465 -42.939 1.00 94.19 188 GLU A O 1
ATOM 1477 N N . ILE A 1 189 ? 41.659 -0.008 -42.536 1.00 93.88 189 ILE A N 1
ATOM 1478 C CA . ILE A 1 189 ? 41.216 0.161 -43.930 1.00 93.88 189 ILE A CA 1
ATOM 1479 C C . ILE A 1 189 ? 41.472 1.592 -44.414 1.00 93.88 189 ILE A C 1
ATOM 1481 O O . ILE A 1 189 ? 41.940 1.796 -45.536 1.00 93.88 189 ILE A O 1
ATOM 1485 N N . MET A 1 190 ? 41.197 2.596 -43.579 1.00 91.62 190 MET A N 1
ATOM 1486 C CA . MET A 1 190 ? 41.426 3.997 -43.929 1.00 91.62 190 MET A CA 1
ATOM 1487 C C . MET A 1 190 ? 42.920 4.285 -44.130 1.00 91.62 190 MET A C 1
ATOM 1489 O O . MET A 1 190 ? 43.300 4.959 -45.092 1.00 91.62 190 MET A O 1
ATOM 1493 N N . ASN A 1 191 ? 43.780 3.718 -43.281 1.00 94.19 191 ASN A N 1
ATOM 1494 C CA . ASN A 1 191 ? 45.226 3.802 -43.443 1.00 94.19 191 ASN A CA 1
ATOM 1495 C C . ASN A 1 191 ? 45.684 3.110 -44.740 1.00 94.19 191 ASN A C 1
ATOM 1497 O O . ASN A 1 191 ? 46.408 3.720 -45.529 1.00 94.19 191 ASN A O 1
ATOM 1501 N N . GLN A 1 192 ? 45.198 1.897 -45.024 1.00 93.44 192 GLN A N 1
ATOM 1502 C CA . GLN A 1 192 ? 45.489 1.176 -46.272 1.00 93.44 192 GLN A CA 1
ATOM 1503 C C . GLN A 1 192 ? 45.058 1.976 -47.514 1.00 93.44 192 GLN A C 1
ATOM 1505 O O . GLN A 1 192 ? 45.832 2.108 -48.463 1.00 93.44 192 GLN A O 1
ATOM 1510 N N . ALA A 1 193 ? 43.867 2.581 -47.501 1.00 93.00 193 ALA A N 1
ATOM 1511 C CA . ALA A 1 193 ? 43.388 3.433 -48.589 1.00 93.00 193 ALA A CA 1
ATOM 1512 C C . ALA A 1 193 ? 44.269 4.681 -48.780 1.00 93.00 193 ALA A C 1
ATOM 1514 O O . ALA A 1 193 ? 44.561 5.074 -49.913 1.00 93.00 193 ALA A O 1
ATOM 1515 N N . SER A 1 194 ? 44.746 5.288 -47.687 1.00 93.56 194 SER A N 1
ATOM 1516 C CA . SER A 1 194 ? 45.667 6.428 -47.755 1.00 93.56 194 SER A CA 1
ATOM 1517 C C . SER A 1 194 ? 47.016 6.051 -48.385 1.00 93.56 194 SER A C 1
ATOM 1519 O O . SER A 1 194 ? 47.528 6.795 -49.225 1.00 93.56 194 SER A O 1
ATOM 1521 N N . GLN A 1 195 ? 47.545 4.867 -48.054 1.00 92.12 195 GLN A N 1
ATOM 1522 C CA . GLN A 1 195 ? 48.777 4.328 -48.633 1.00 92.12 195 GLN A CA 1
ATOM 1523 C C . GLN A 1 195 ? 48.600 3.985 -50.114 1.00 92.12 195 GLN A C 1
ATOM 1525 O O . GLN A 1 195 ? 49.467 4.272 -50.935 1.00 92.12 195 GLN A O 1
ATOM 1530 N N . PHE A 1 196 ? 47.458 3.413 -50.492 1.00 94.19 196 PHE A N 1
ATOM 1531 C CA . PHE A 1 196 ? 47.153 3.165 -51.897 1.00 94.19 196 PHE A CA 1
ATOM 1532 C C . PHE A 1 196 ? 47.107 4.474 -52.700 1.00 94.19 196 PHE A C 1
ATOM 1534 O O . PHE A 1 196 ? 47.739 4.581 -53.752 1.00 94.19 196 PHE A O 1
ATOM 1541 N N . ASN A 1 197 ? 46.434 5.502 -52.175 1.00 94.06 197 ASN A N 1
ATOM 1542 C CA . ASN A 1 197 ? 46.359 6.816 -52.813 1.00 94.06 197 ASN A CA 1
ATOM 1543 C C . ASN A 1 197 ? 47.737 7.477 -52.957 1.00 94.06 197 ASN A C 1
ATOM 1545 O O . ASN A 1 197 ? 48.034 8.046 -54.010 1.00 94.06 197 ASN A O 1
ATOM 1549 N N . SER A 1 198 ? 48.596 7.399 -51.936 1.00 92.88 198 SER A N 1
ATOM 1550 C CA . SER A 1 198 ? 49.952 7.951 -52.020 1.00 92.88 198 SER A CA 1
ATOM 1551 C C . SER A 1 198 ? 50.798 7.219 -53.067 1.00 92.88 198 SER A C 1
ATOM 1553 O O . SER A 1 198 ? 51.463 7.876 -53.871 1.00 92.88 198 SER A O 1
ATOM 1555 N N . ASN A 1 199 ? 50.696 5.889 -53.138 1.00 94.19 199 ASN A N 1
ATOM 1556 C CA . ASN A 1 199 ? 51.374 5.069 -54.142 1.00 94.19 199 ASN A CA 1
ATOM 1557 C C . ASN A 1 199 ? 50.911 5.406 -55.569 1.00 94.19 199 ASN A C 1
ATOM 1559 O O . ASN A 1 199 ? 51.741 5.571 -56.465 1.00 94.19 199 ASN A O 1
ATOM 1563 N N . VAL A 1 200 ? 49.603 5.574 -55.790 1.00 94.62 200 VAL A N 1
ATOM 1564 C CA . VAL A 1 200 ? 49.044 5.977 -57.094 1.00 94.62 200 VAL A CA 1
ATOM 1565 C C . VAL A 1 200 ? 49.549 7.363 -57.492 1.00 94.62 200 VAL A C 1
ATOM 1567 O O . VAL A 1 200 ? 50.003 7.554 -58.620 1.00 94.62 200 VAL A O 1
ATOM 1570 N N . LEU A 1 201 ? 49.538 8.332 -56.572 1.00 94.00 201 LEU A N 1
ATOM 1571 C CA . LEU A 1 201 ? 50.069 9.672 -56.838 1.00 94.00 201 LEU A CA 1
ATOM 1572 C C . LEU A 1 201 ? 51.565 9.642 -57.166 1.00 94.00 201 LEU A C 1
ATOM 1574 O O . LEU A 1 201 ? 52.019 10.380 -58.044 1.00 94.00 201 LEU A O 1
ATOM 1578 N N . GLN A 1 202 ? 52.336 8.792 -56.489 1.00 91.62 202 GLN A N 1
ATOM 1579 C CA . GLN A 1 202 ? 53.752 8.607 -56.783 1.00 91.62 202 GLN A CA 1
ATOM 1580 C C . GLN A 1 202 ? 53.958 8.000 -58.176 1.00 91.62 202 GLN A C 1
ATOM 1582 O O . GLN A 1 202 ? 54.791 8.509 -58.924 1.00 91.62 202 GLN A O 1
ATOM 1587 N N . LEU A 1 203 ? 53.166 6.994 -58.559 1.00 94.62 203 LEU A N 1
ATOM 1588 C CA . LEU A 1 203 ? 53.197 6.394 -59.896 1.00 94.62 203 LEU A CA 1
ATOM 1589 C C . LEU A 1 203 ? 52.852 7.413 -60.993 1.00 94.62 203 LEU A C 1
ATOM 1591 O O . LEU A 1 203 ? 53.525 7.494 -62.017 1.00 94.62 203 LEU A O 1
ATOM 1595 N N . VAL A 1 204 ? 51.831 8.244 -60.774 1.00 94.12 204 VAL A N 1
ATOM 1596 C CA . VAL A 1 204 ? 51.471 9.314 -61.717 1.00 94.12 204 VAL A CA 1
ATOM 1597 C C . VAL A 1 204 ? 52.618 10.318 -61.860 1.00 94.12 204 VAL A C 1
ATOM 1599 O O . VAL A 1 204 ? 52.947 10.721 -62.976 1.00 94.12 204 VAL A O 1
ATOM 1602 N N . ARG A 1 205 ? 53.275 10.696 -60.755 1.00 91.62 205 ARG A N 1
ATOM 1603 C CA . ARG A 1 205 ? 54.438 11.598 -60.791 1.00 91.62 205 ARG A CA 1
ATOM 1604 C C . ARG A 1 205 ? 55.627 10.994 -61.531 1.00 91.62 205 ARG A C 1
ATOM 1606 O O . ARG A 1 205 ? 56.260 11.710 -62.302 1.00 91.62 205 ARG A O 1
ATOM 1613 N N . THR A 1 206 ? 55.942 9.715 -61.321 1.00 92.31 206 THR A N 1
ATOM 1614 C CA . THR A 1 206 ? 57.059 9.058 -62.019 1.00 92.31 206 THR A CA 1
ATOM 1615 C C . THR A 1 206 ? 56.790 8.938 -63.516 1.00 92.31 206 THR A C 1
ATOM 1617 O O . THR A 1 206 ? 57.674 9.252 -64.312 1.00 92.31 206 THR A O 1
ATOM 1620 N N . LEU A 1 207 ? 55.562 8.589 -63.914 1.00 91.00 207 LEU A N 1
ATOM 1621 C CA . LEU A 1 207 ? 55.148 8.581 -65.320 1.00 91.00 207 LEU A CA 1
ATOM 1622 C C . LEU A 1 207 ? 55.239 9.979 -65.948 1.00 91.00 207 LEU A C 1
ATOM 1624 O O . LEU A 1 207 ? 55.793 10.135 -67.036 1.00 91.00 207 LEU A O 1
ATOM 1628 N N . TYR A 1 208 ? 54.757 11.010 -65.251 1.00 88.56 208 TYR A N 1
ATOM 1629 C CA . TYR A 1 208 ? 54.841 12.393 -65.721 1.00 88.56 208 TYR A CA 1
ATOM 1630 C C . TYR A 1 208 ? 56.295 12.872 -65.871 1.00 88.56 208 TYR A C 1
ATOM 1632 O O . TYR A 1 208 ? 56.643 13.488 -66.880 1.00 88.56 208 TYR A O 1
ATOM 1640 N N . ALA A 1 209 ? 57.168 12.548 -64.914 1.00 87.31 209 ALA A N 1
ATOM 1641 C CA . ALA A 1 209 ? 58.596 12.852 -64.995 1.00 87.31 209 ALA A CA 1
ATOM 1642 C C . ALA A 1 209 ? 59.271 12.143 -66.184 1.00 87.31 209 ALA A C 1
ATOM 1644 O O . ALA A 1 209 ? 60.031 12.771 -66.915 1.00 87.31 209 ALA A O 1
ATOM 1645 N N . GLY A 1 210 ? 58.949 10.870 -66.440 1.00 86.31 210 GLY A N 1
ATOM 1646 C CA . GLY A 1 210 ? 59.470 10.126 -67.594 1.00 86.31 210 GLY A CA 1
ATOM 1647 C C . GLY A 1 210 ? 59.036 10.704 -68.947 1.00 86.31 210 GLY A C 1
ATOM 1648 O O . GLY A 1 210 ? 59.849 10.806 -69.867 1.00 86.31 210 GLY A O 1
ATOM 1649 N N . MET A 1 211 ? 57.779 11.146 -69.063 1.00 82.75 211 MET A N 1
ATOM 1650 C CA . MET A 1 211 ? 57.259 11.765 -70.291 1.00 82.75 211 MET A CA 1
ATOM 1651 C C . MET A 1 211 ? 57.844 13.159 -70.543 1.00 82.75 211 MET A C 1
ATOM 1653 O O . MET A 1 211 ? 58.105 13.524 -71.686 1.00 82.75 211 MET A O 1
ATOM 1657 N N . THR A 1 212 ? 58.075 13.940 -69.486 1.00 79.69 212 THR A N 1
ATOM 1658 C CA . THR A 1 212 ? 58.605 15.310 -69.601 1.00 79.69 212 THR A CA 1
ATOM 1659 C C . THR A 1 212 ? 60.128 15.370 -69.741 1.00 79.69 212 THR A C 1
ATOM 1661 O O . THR A 1 212 ? 60.647 16.373 -70.226 1.00 79.69 212 THR A O 1
ATOM 1664 N N . MET A 1 213 ? 60.849 14.296 -69.395 1.00 63.91 213 MET A N 1
ATOM 1665 C CA . MET A 1 213 ? 62.318 14.227 -69.472 1.00 63.91 213 MET A CA 1
ATOM 1666 C C . MET A 1 213 ? 62.877 13.660 -70.788 1.00 63.91 213 MET A C 1
ATOM 1668 O O . MET A 1 213 ? 64.090 13.530 -70.934 1.00 63.91 213 MET A O 1
ATOM 1672 N N . SER A 1 214 ? 62.047 13.383 -71.797 1.00 55.47 214 SER A N 1
ATOM 1673 C CA . SER A 1 214 ? 62.536 12.947 -73.114 1.00 55.47 214 SER A CA 1
ATOM 1674 C C . SER A 1 214 ? 62.709 14.121 -74.081 1.00 55.47 214 SER A C 1
ATOM 1676 O O . SER A 1 214 ? 61.898 14.343 -74.977 1.00 55.47 214 SER A O 1
ATOM 1678 N N . ARG A 1 215 ? 63.820 14.853 -73.943 1.00 47.72 215 ARG A N 1
ATOM 1679 C CA . ARG A 1 215 ? 64.408 15.595 -75.070 1.00 47.72 215 ARG A CA 1
ATOM 1680 C C . ARG A 1 215 ? 65.928 15.423 -75.069 1.00 47.72 215 ARG A C 1
ATOM 1682 O O . ARG A 1 215 ? 66.627 16.231 -74.458 1.00 47.72 215 ARG A O 1
ATOM 1689 N N . PRO A 1 216 ? 66.466 14.414 -75.775 1.00 54.91 216 PRO A N 1
ATOM 1690 C CA . PRO A 1 216 ? 67.869 14.427 -76.143 1.00 54.91 216 PRO A CA 1
ATOM 1691 C C . PRO A 1 216 ? 68.065 15.615 -77.085 1.00 54.91 216 PRO A C 1
ATOM 1693 O O . PRO A 1 216 ? 67.488 15.674 -78.174 1.00 54.91 216 PRO A O 1
ATOM 1696 N N . GLN A 1 217 ? 68.844 16.601 -76.652 1.00 51.56 217 GLN A N 1
ATOM 1697 C CA . GLN A 1 217 ? 69.402 17.579 -77.571 1.00 51.56 217 GLN A CA 1
ATOM 1698 C C . GLN A 1 217 ? 70.429 16.849 -78.442 1.00 51.56 217 GLN A C 1
ATOM 1700 O O . GLN A 1 217 ? 71.581 16.679 -78.058 1.00 51.56 217 GLN A O 1
ATOM 1705 N N . TYR A 1 218 ? 69.999 16.391 -79.616 1.00 49.94 218 TYR A N 1
ATOM 1706 C CA . TYR A 1 218 ? 70.916 16.048 -80.695 1.00 49.94 218 TYR A CA 1
ATOM 1707 C C . TYR A 1 218 ? 71.464 17.357 -81.275 1.00 49.94 218 TYR A C 1
ATOM 1709 O O . TYR A 1 218 ? 70.783 18.038 -82.040 1.00 49.94 218 TYR A O 1
ATOM 1717 N N . ALA A 1 219 ? 72.683 17.725 -80.884 1.00 47.53 219 ALA A N 1
ATOM 1718 C CA . ALA A 1 219 ? 73.476 18.721 -81.592 1.00 47.53 219 ALA A CA 1
ATOM 1719 C C . ALA A 1 219 ? 74.252 18.021 -82.723 1.00 47.53 219 ALA A C 1
ATOM 1721 O O . ALA A 1 219 ? 75.005 17.079 -82.475 1.00 47.53 219 ALA A O 1
ATOM 1722 N N . LEU A 1 220 ? 74.033 18.458 -83.968 1.00 47.78 220 LEU A N 1
ATOM 1723 C CA . LEU A 1 220 ? 74.840 18.084 -85.134 1.00 47.78 220 LEU A CA 1
ATOM 1724 C C . LEU A 1 220 ? 76.293 18.597 -84.978 1.00 47.78 220 LEU A C 1
ATOM 1726 O O . LEU A 1 220 ? 76.493 19.691 -84.460 1.00 47.78 220 LEU A O 1
ATOM 1730 N N . GLY A 1 221 ? 77.272 17.784 -85.413 1.00 41.94 221 GLY A N 1
ATOM 1731 C CA . GLY A 1 221 ? 78.736 17.925 -85.209 1.00 41.94 221 GLY A CA 1
ATOM 1732 C C . GLY A 1 221 ? 79.463 19.023 -86.023 1.00 41.94 221 GLY A C 1
ATOM 1733 O O . GLY A 1 221 ? 78.799 19.995 -86.376 1.00 41.94 221 GLY A O 1
ATOM 1734 N N . PRO A 1 222 ? 80.786 18.916 -86.356 1.00 59.81 222 PRO A N 1
ATOM 1735 C CA . PRO A 1 222 ? 81.493 17.686 -86.786 1.00 59.81 222 PRO A CA 1
ATOM 1736 C C . PRO A 1 222 ? 82.979 17.480 -86.331 1.00 59.81 222 PRO A C 1
ATOM 1738 O O . PRO A 1 222 ? 83.623 18.378 -85.805 1.00 59.81 222 PRO A O 1
ATOM 1741 N N . HIS A 1 223 ? 83.509 16.288 -86.680 1.00 43.88 223 HIS A N 1
ATOM 1742 C CA . HIS A 1 223 ? 84.916 15.800 -86.742 1.00 43.88 223 HIS A CA 1
ATOM 1743 C C . HIS A 1 223 ? 85.503 14.945 -85.585 1.00 43.88 223 HIS A C 1
ATOM 1745 O O . HIS A 1 223 ? 86.039 15.484 -84.632 1.00 43.88 223 HIS A O 1
ATOM 1751 N N . GLY A 1 224 ? 85.432 13.607 -85.790 1.00 40.47 224 GLY A N 1
ATOM 1752 C CA . GLY A 1 224 ? 86.369 12.463 -85.553 1.00 40.47 224 GLY A CA 1
ATOM 1753 C C . GLY A 1 224 ? 87.426 12.421 -84.421 1.00 40.47 224 GLY A C 1
ATOM 1754 O O . GLY A 1 224 ? 87.656 13.413 -83.750 1.00 40.47 224 GLY A O 1
ATOM 1755 N N . PRO A 1 225 ? 88.212 11.324 -84.283 1.00 53.50 225 PRO A N 1
ATOM 1756 C CA . PRO A 1 225 ? 87.958 9.895 -84.517 1.00 53.50 225 PRO A CA 1
ATOM 1757 C C . PRO A 1 225 ? 88.085 9.026 -83.225 1.00 53.50 225 PRO A C 1
ATOM 1759 O O . PRO A 1 225 ? 88.532 9.484 -82.181 1.00 53.50 225 PRO A O 1
ATOM 1762 N N . MET A 1 226 ? 87.684 7.750 -83.346 1.00 47.56 226 MET A N 1
ATOM 1763 C CA . MET A 1 226 ? 87.903 6.577 -82.454 1.00 47.56 226 MET A CA 1
ATOM 1764 C C . MET A 1 226 ? 89.282 6.530 -81.741 1.00 47.56 226 MET A C 1
ATOM 1766 O O . MET A 1 226 ? 90.236 7.024 -82.345 1.00 47.56 226 MET A O 1
ATOM 1770 N N . PRO A 1 227 ? 89.461 5.854 -80.566 1.00 55.56 227 PRO A N 1
ATOM 1771 C CA . PRO A 1 227 ? 89.051 4.449 -80.363 1.00 55.56 227 PRO A CA 1
ATOM 1772 C C . PRO A 1 227 ? 88.668 3.947 -78.937 1.00 55.56 227 PRO A C 1
ATOM 1774 O O . PRO A 1 227 ? 88.903 4.575 -77.912 1.00 55.56 227 PRO A O 1
ATOM 1777 N N . SER A 1 228 ? 88.166 2.701 -78.953 1.00 42.72 228 SER A N 1
ATOM 1778 C CA . SER A 1 228 ? 88.359 1.583 -78.002 1.00 42.72 228 SER A CA 1
ATOM 1779 C C . SER A 1 228 ? 87.610 1.510 -76.655 1.00 42.72 228 SER A C 1
ATOM 1781 O O . SER A 1 228 ? 87.967 2.161 -75.683 1.00 42.72 228 SER A O 1
ATOM 1783 N N . THR A 1 229 ? 86.707 0.518 -76.617 1.00 48.06 229 THR A N 1
ATOM 1784 C CA . THR A 1 229 ? 86.664 -0.606 -75.652 1.00 48.06 229 THR A CA 1
ATOM 1785 C C . THR A 1 229 ? 86.250 -0.332 -74.202 1.00 48.06 229 THR A C 1
ATOM 1787 O O . THR A 1 229 ? 87.042 0.151 -73.403 1.00 48.06 229 THR A O 1
ATOM 1790 N N . GLY A 1 230 ? 85.074 -0.850 -73.812 1.00 43.75 230 GLY A N 1
ATOM 1791 C CA . GLY A 1 230 ? 84.818 -1.230 -72.416 1.00 43.75 230 GLY A CA 1
ATOM 1792 C C . GLY A 1 230 ? 83.355 -1.256 -71.963 1.00 43.75 230 GLY A C 1
ATOM 1793 O O . GLY A 1 230 ? 82.803 -0.224 -71.621 1.00 43.75 230 GLY A O 1
ATOM 1794 N N . GLN A 1 231 ? 82.808 -2.471 -71.859 1.00 45.16 231 GLN A N 1
ATOM 1795 C CA . GLN A 1 231 ? 81.764 -2.919 -70.918 1.00 45.16 231 GLN A CA 1
ATOM 1796 C C . GLN A 1 231 ? 80.309 -2.422 -71.041 1.00 45.16 231 GLN A C 1
ATOM 1798 O O . GLN A 1 231 ? 79.913 -1.347 -70.605 1.00 45.16 231 GLN A O 1
ATOM 1803 N N . PHE A 1 232 ? 79.483 -3.359 -71.514 1.00 47.38 232 PHE A N 1
ATOM 1804 C CA . PHE A 1 232 ? 78.043 -3.456 -71.297 1.00 47.38 232 PHE A CA 1
ATOM 1805 C C . PHE A 1 232 ? 77.708 -3.731 -69.818 1.00 47.38 232 PHE A C 1
ATOM 1807 O O . PHE A 1 232 ? 78.202 -4.702 -69.250 1.00 47.38 232 PHE A O 1
ATOM 1814 N N . MET A 1 233 ? 76.775 -2.963 -69.251 1.00 44.03 233 MET A N 1
ATOM 1815 C CA . MET A 1 233 ? 75.907 -3.380 -68.141 1.00 44.03 233 MET A CA 1
ATOM 1816 C C . MET A 1 233 ? 74.482 -2.933 -68.486 1.00 44.03 233 MET A C 1
ATOM 1818 O O . MET A 1 233 ? 74.160 -1.747 -68.450 1.00 44.03 233 MET A O 1
ATOM 1822 N N . ALA A 1 234 ? 73.645 -3.891 -68.884 1.00 42.34 234 ALA A N 1
ATOM 1823 C CA . ALA A 1 234 ? 72.221 -3.699 -69.117 1.00 42.34 234 ALA A CA 1
ATOM 1824 C C . ALA A 1 234 ? 71.472 -3.841 -67.782 1.00 42.34 234 ALA A C 1
ATOM 1826 O O . ALA A 1 234 ? 71.409 -4.933 -67.220 1.00 42.34 234 ALA A O 1
ATOM 1827 N N . ALA A 1 235 ? 70.898 -2.750 -67.273 1.00 42.66 235 ALA A N 1
ATOM 1828 C CA . ALA A 1 235 ? 69.967 -2.799 -66.150 1.00 42.66 235 ALA A CA 1
ATOM 1829 C C . ALA A 1 235 ? 68.564 -3.129 -66.684 1.00 42.66 235 ALA A C 1
ATOM 1831 O O . ALA A 1 235 ? 67.880 -2.276 -67.247 1.00 42.66 235 ALA A O 1
ATOM 1832 N N . SER A 1 236 ? 68.162 -4.394 -66.541 1.00 41.22 236 SER A N 1
ATOM 1833 C CA . SER A 1 236 ? 66.797 -4.853 -66.809 1.00 41.22 236 SER A CA 1
ATOM 1834 C C . SER A 1 236 ? 65.864 -4.387 -65.689 1.00 41.22 236 SER A C 1
ATOM 1836 O O . SER A 1 236 ? 66.045 -4.759 -64.532 1.00 41.22 236 SER A O 1
ATOM 1838 N N . LEU A 1 237 ? 64.858 -3.585 -66.039 1.00 40.00 237 LEU A N 1
ATOM 1839 C CA . LEU A 1 237 ? 63.697 -3.298 -65.195 1.00 40.00 237 LEU A CA 1
ATOM 1840 C C . LEU A 1 237 ? 62.811 -4.548 -65.152 1.00 40.00 237 LEU A C 1
ATOM 1842 O O . LEU A 1 237 ? 62.099 -4.843 -66.111 1.00 40.00 237 LEU A O 1
ATOM 1846 N N . ALA A 1 238 ? 62.882 -5.296 -64.052 1.00 38.69 238 ALA A N 1
ATOM 1847 C CA . ALA A 1 238 ? 61.982 -6.408 -63.784 1.00 38.69 238 ALA A CA 1
ATOM 1848 C C . ALA A 1 238 ? 60.615 -5.880 -63.311 1.00 38.69 238 ALA A C 1
ATOM 1850 O O . ALA A 1 238 ? 60.516 -5.192 -62.294 1.00 38.69 238 ALA A O 1
ATOM 1851 N N . LEU A 1 239 ? 59.569 -6.210 -64.073 1.00 47.22 239 LEU A N 1
ATOM 1852 C CA . LEU A 1 239 ? 58.169 -6.175 -63.646 1.00 47.22 239 LEU A CA 1
ATOM 1853 C C . LEU A 1 239 ? 57.968 -7.159 -62.474 1.00 47.22 239 LEU A C 1
ATOM 1855 O O . LEU A 1 239 ? 58.550 -8.245 -62.520 1.00 47.22 239 LEU A O 1
ATOM 1859 N N . PRO A 1 240 ? 57.125 -6.859 -61.469 1.00 50.31 240 PRO A N 1
ATOM 1860 C CA . PRO A 1 240 ? 56.693 -7.878 -60.529 1.00 50.31 240 PRO A CA 1
ATOM 1861 C C . PRO A 1 240 ? 55.736 -8.861 -61.215 1.00 50.31 240 PRO A C 1
ATOM 1863 O O . PRO A 1 240 ? 54.809 -8.482 -61.931 1.00 50.31 240 PRO A O 1
ATOM 1866 N N . ASP A 1 241 ? 56.046 -10.128 -60.975 1.00 37.53 241 ASP A N 1
ATOM 1867 C CA . ASP A 1 241 ? 55.434 -11.345 -61.480 1.00 37.53 241 ASP A CA 1
ATOM 1868 C C . ASP A 1 241 ? 53.943 -11.453 -61.120 1.00 37.53 241 ASP A C 1
ATOM 1870 O O . ASP A 1 241 ? 53.526 -11.215 -59.983 1.00 37.53 241 ASP A O 1
ATOM 1874 N N . ALA A 1 242 ? 53.145 -11.825 -62.117 1.00 49.22 242 ALA A N 1
ATOM 1875 C CA . ALA A 1 242 ? 51.738 -12.150 -61.991 1.00 49.22 242 ALA A CA 1
ATOM 1876 C C . ALA A 1 242 ? 51.614 -13.676 -61.967 1.00 49.22 242 ALA A C 1
ATOM 1878 O O . ALA A 1 242 ? 51.702 -14.323 -63.008 1.00 49.22 242 ALA A O 1
ATOM 1879 N N . GLY A 1 243 ? 51.370 -14.257 -60.792 1.00 39.09 243 GLY A N 1
ATOM 1880 C CA . GLY A 1 243 ? 51.149 -15.697 -60.716 1.00 39.09 243 GLY A CA 1
ATOM 1881 C C . GLY A 1 243 ? 50.894 -16.246 -59.321 1.00 39.09 243 GLY A C 1
ATOM 1882 O O . GLY A 1 243 ? 51.786 -16.835 -58.725 1.00 39.09 243 GLY A O 1
ATOM 1883 N N . GLN A 1 244 ? 49.646 -16.183 -58.850 1.00 45.41 244 GLN A N 1
ATOM 1884 C CA . GLN A 1 244 ? 49.086 -17.302 -58.085 1.00 45.41 244 GLN A CA 1
ATOM 1885 C C . GLN A 1 244 ? 47.636 -17.594 -58.504 1.00 45.41 244 GLN A C 1
ATOM 1887 O O . GLN A 1 244 ? 46.882 -16.666 -58.805 1.00 45.41 244 GLN A O 1
ATOM 1892 N N . PRO A 1 245 ? 47.257 -18.884 -58.585 1.00 50.47 245 PRO A N 1
ATOM 1893 C CA . PRO A 1 245 ? 46.036 -19.322 -59.238 1.00 50.47 245 PRO A CA 1
ATOM 1894 C C . PRO A 1 245 ? 44.806 -19.127 -58.351 1.00 50.47 245 PRO A C 1
ATOM 1896 O O . PRO A 1 245 ? 44.768 -19.510 -57.182 1.00 50.47 245 PRO A O 1
ATOM 1899 N N . ILE A 1 246 ? 43.770 -18.580 -58.978 1.00 39.03 246 ILE A N 1
ATOM 1900 C CA . ILE A 1 246 ? 42.403 -18.516 -58.479 1.00 39.03 246 ILE A CA 1
ATOM 1901 C C . ILE A 1 246 ? 41.879 -19.948 -58.329 1.00 39.03 246 ILE A C 1
ATOM 1903 O O . ILE A 1 246 ? 41.664 -20.658 -59.311 1.00 39.03 246 ILE A O 1
ATOM 1907 N N . GLY A 1 247 ? 41.662 -20.360 -57.082 1.00 38.03 247 GLY A N 1
ATOM 1908 C CA . GLY A 1 247 ? 40.815 -21.497 -56.758 1.00 38.03 247 GLY A CA 1
ATOM 1909 C C . GLY A 1 247 ? 39.364 -21.156 -57.080 1.00 38.03 247 GLY A C 1
ATOM 1910 O O . GLY A 1 247 ? 38.801 -20.197 -56.557 1.00 38.03 247 GLY A O 1
ATOM 1911 N N . THR A 1 248 ? 38.758 -21.955 -57.950 1.00 49.44 248 THR A N 1
ATOM 1912 C CA . THR A 1 248 ? 37.326 -21.955 -58.236 1.00 49.44 248 THR A CA 1
ATOM 1913 C C . THR A 1 248 ? 36.538 -22.227 -56.954 1.00 49.44 248 THR A C 1
ATOM 1915 O O . THR A 1 248 ? 36.573 -23.343 -56.432 1.00 49.44 248 THR A O 1
ATOM 1918 N N . ARG A 1 249 ? 35.789 -21.235 -56.461 1.00 38.75 249 ARG A N 1
ATOM 1919 C CA . ARG A 1 249 ? 34.714 -21.455 -55.490 1.00 38.75 249 ARG A CA 1
ATOM 1920 C C . ARG A 1 249 ? 33.455 -20.729 -55.958 1.00 38.75 249 ARG A C 1
ATOM 1922 O O . ARG A 1 249 ? 33.493 -19.549 -56.278 1.00 38.75 249 ARG A O 1
ATOM 1929 N N . SER A 1 250 ? 32.406 -21.537 -56.053 1.00 35.88 250 SER A N 1
ATOM 1930 C CA . SER A 1 250 ? 31.027 -21.295 -56.469 1.00 35.88 250 SER A CA 1
ATOM 1931 C C . SER A 1 250 ? 30.534 -19.848 -56.410 1.00 35.88 250 SER A C 1
ATOM 1933 O O . SER A 1 250 ? 30.594 -19.199 -55.370 1.00 35.88 250 SER A O 1
ATOM 1935 N N . VAL A 1 251 ? 29.962 -19.409 -57.531 1.00 37.56 251 VAL A N 1
ATOM 1936 C CA . VAL A 1 251 ? 29.071 -18.253 -57.628 1.00 37.56 251 VAL A CA 1
ATOM 1937 C C . VAL A 1 251 ? 27.807 -18.584 -56.831 1.00 37.56 251 VAL A C 1
ATOM 1939 O O . VAL A 1 251 ? 26.989 -19.383 -57.278 1.00 37.56 251 VAL A O 1
ATOM 1942 N N . GLU A 1 252 ? 27.678 -18.007 -55.640 1.00 39.16 252 GLU A N 1
ATOM 1943 C CA . GLU A 1 252 ? 26.374 -17.723 -55.044 1.00 39.16 252 GLU A CA 1
ATOM 1944 C C . GLU A 1 252 ? 26.045 -16.262 -55.353 1.00 39.16 252 GLU A C 1
ATOM 1946 O O . GLU A 1 252 ? 26.843 -15.346 -55.148 1.00 39.16 252 GLU A O 1
ATOM 1951 N N . GLU A 1 253 ? 24.879 -16.092 -55.952 1.00 40.66 253 GLU A N 1
ATOM 1952 C CA . GLU A 1 253 ? 24.307 -14.858 -56.456 1.00 40.66 253 GLU A CA 1
ATOM 1953 C C . GLU A 1 253 ? 23.967 -13.930 -55.278 1.00 40.66 253 GLU A C 1
ATOM 1955 O O . GLU A 1 253 ? 22.942 -14.083 -54.620 1.00 40.66 253 GLU A O 1
ATOM 1960 N N . ILE A 1 254 ? 24.849 -12.973 -54.973 1.00 33.62 254 ILE A N 1
ATOM 1961 C CA . ILE A 1 254 ? 24.560 -11.916 -53.996 1.00 33.62 254 ILE A CA 1
ATOM 1962 C C . ILE A 1 254 ? 23.999 -10.715 -54.757 1.00 33.62 254 ILE A C 1
ATOM 1964 O O . ILE A 1 254 ? 24.729 -9.933 -55.370 1.00 33.62 254 ILE A O 1
ATOM 1968 N N . HIS A 1 255 ? 22.676 -10.571 -54.707 1.00 32.56 255 HIS A N 1
ATOM 1969 C CA . HIS A 1 255 ? 21.996 -9.315 -54.989 1.00 32.56 255 HIS A CA 1
ATOM 1970 C C . HIS A 1 255 ? 22.550 -8.212 -54.077 1.00 32.56 255 HIS A C 1
ATOM 1972 O O . HIS A 1 255 ? 22.414 -8.266 -52.856 1.00 32.56 255 HIS A O 1
ATOM 1978 N N . PHE A 1 256 ? 23.151 -7.184 -54.679 1.00 32.59 256 PHE A N 1
ATOM 1979 C CA . PHE A 1 256 ? 23.393 -5.908 -54.014 1.00 32.59 256 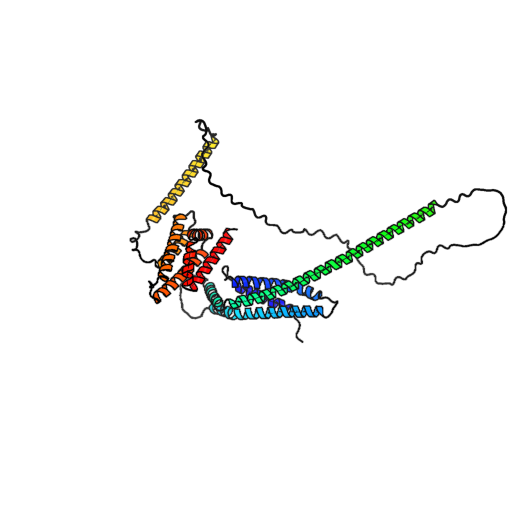PHE A CA 1
ATOM 1980 C C . PHE A 1 256 ? 22.054 -5.183 -53.854 1.00 32.59 256 PHE A C 1
ATOM 1982 O O . PHE A 1 256 ? 21.634 -4.403 -54.709 1.00 32.59 256 PHE A O 1
ATOM 1989 N N . GLU A 1 257 ? 21.370 -5.460 -52.748 1.00 34.56 257 GLU A N 1
ATOM 1990 C CA . GLU A 1 257 ? 20.323 -4.584 -52.245 1.00 34.56 257 GLU A CA 1
ATOM 1991 C C . GLU A 1 257 ? 21.009 -3.353 -51.635 1.00 34.56 257 GLU A C 1
ATOM 1993 O O . GLU A 1 257 ? 21.842 -3.449 -50.731 1.00 34.56 257 GLU A O 1
ATOM 1998 N N . VAL A 1 258 ? 20.722 -2.182 -52.204 1.00 35.91 258 VAL A N 1
ATOM 1999 C CA . VAL A 1 258 ? 21.211 -0.888 -51.728 1.00 35.91 258 VAL A CA 1
ATOM 2000 C C . VAL A 1 258 ? 20.741 -0.711 -50.286 1.00 35.91 258 VAL A C 1
ATOM 2002 O O . VAL A 1 258 ? 19.568 -0.437 -50.041 1.00 35.91 258 VAL A O 1
ATOM 2005 N N . ALA A 1 259 ? 21.658 -0.868 -49.329 1.00 34.00 259 ALA A N 1
ATOM 2006 C CA . ALA A 1 259 ? 21.405 -0.608 -47.922 1.00 34.00 259 ALA A CA 1
ATOM 2007 C C . ALA A 1 259 ? 21.072 0.879 -47.738 1.00 34.00 259 ALA A C 1
ATOM 2009 O O . ALA A 1 259 ? 21.945 1.742 -47.625 1.00 34.00 259 ALA A O 1
ATOM 2010 N N . THR A 1 260 ? 19.780 1.193 -47.733 1.00 41.22 260 THR A N 1
ATOM 2011 C CA . THR A 1 260 ? 19.277 2.473 -47.252 1.00 41.22 260 THR A CA 1
ATOM 2012 C C . THR A 1 260 ? 19.675 2.622 -45.790 1.00 41.22 260 THR A C 1
ATOM 2014 O O . THR A 1 260 ? 19.343 1.763 -44.972 1.00 41.22 260 THR A O 1
ATOM 2017 N N . LEU A 1 261 ? 20.368 3.722 -45.475 1.00 39.31 261 LEU A N 1
ATOM 2018 C CA . LEU A 1 261 ? 20.655 4.159 -44.110 1.00 39.31 261 LEU A CA 1
ATOM 2019 C C . LEU A 1 261 ? 19.417 3.954 -43.212 1.00 39.31 261 LEU A C 1
ATOM 2021 O O . LEU A 1 261 ? 18.331 4.413 -43.590 1.00 39.31 261 LEU A O 1
ATOM 2025 N N . PRO A 1 262 ? 19.545 3.344 -42.019 1.00 38.97 262 PRO A N 1
ATOM 2026 C CA . PRO A 1 262 ? 18.451 3.341 -41.066 1.00 38.97 262 PRO A CA 1
ATOM 2027 C C . PRO A 1 262 ? 18.121 4.794 -40.708 1.00 38.97 262 PRO A C 1
ATOM 2029 O O . PRO A 1 262 ? 18.972 5.554 -40.242 1.00 38.97 262 PRO A O 1
ATOM 2032 N N . LYS A 1 263 ? 16.874 5.195 -40.977 1.00 39.38 263 LYS A N 1
ATOM 2033 C CA . LYS A 1 263 ? 16.336 6.487 -40.541 1.00 39.38 263 LYS A CA 1
ATOM 2034 C C . LYS A 1 263 ? 16.535 6.614 -39.025 1.00 39.38 263 LYS A C 1
ATOM 2036 O O . LYS A 1 263 ? 16.265 5.645 -38.315 1.00 39.38 263 LYS A O 1
ATOM 2041 N N . PRO A 1 264 ? 16.960 7.783 -38.518 1.00 35.12 264 PRO A N 1
ATOM 2042 C CA . PRO A 1 264 ? 17.132 7.983 -37.088 1.00 35.12 264 PRO A CA 1
ATOM 2043 C C . PRO A 1 264 ? 15.788 7.788 -36.385 1.00 35.12 264 PRO A C 1
ATOM 2045 O O . PRO A 1 264 ? 14.829 8.525 -36.621 1.00 35.12 264 PRO A O 1
ATOM 2048 N N . THR A 1 265 ? 15.718 6.773 -35.529 1.00 38.88 265 THR A N 1
ATOM 2049 C CA . THR A 1 265 ? 14.593 6.553 -34.625 1.00 38.88 265 THR A CA 1
ATOM 2050 C C . THR A 1 265 ? 14.467 7.780 -33.718 1.00 38.88 265 THR A C 1
ATOM 2052 O O . THR A 1 265 ? 15.462 8.175 -33.101 1.00 38.88 265 THR A O 1
ATOM 2055 N N . PRO A 1 266 ? 13.290 8.422 -33.617 1.00 34.53 266 PRO A N 1
ATOM 2056 C CA . PRO A 1 266 ? 13.121 9.567 -32.739 1.00 34.53 266 PRO A CA 1
ATOM 2057 C C . PRO A 1 266 ? 13.334 9.116 -31.293 1.00 34.53 266 PRO A C 1
ATOM 2059 O O . PRO A 1 266 ? 12.615 8.272 -30.760 1.00 34.53 266 PRO A O 1
ATOM 2062 N N . ARG A 1 267 ? 14.368 9.682 -30.672 1.00 37.00 267 ARG A N 1
ATOM 2063 C CA . ARG A 1 267 ? 14.688 9.524 -29.257 1.00 37.00 267 ARG A CA 1
ATOM 2064 C C . ARG A 1 267 ? 13.547 10.161 -28.459 1.00 37.00 267 ARG A C 1
ATOM 2066 O O . ARG A 1 267 ? 13.493 11.381 -28.327 1.00 37.00 267 ARG A O 1
ATOM 2073 N N . ALA A 1 268 ? 12.610 9.352 -27.973 1.00 33.38 268 ALA A N 1
ATOM 2074 C CA . ALA A 1 268 ? 11.612 9.805 -27.014 1.00 33.38 268 ALA A CA 1
ATOM 2075 C C . ALA A 1 268 ? 12.339 10.141 -25.705 1.00 33.38 268 ALA A C 1
ATOM 2077 O O . ALA A 1 268 ? 12.782 9.253 -24.978 1.00 33.38 268 ALA A O 1
ATOM 2078 N N . LEU A 1 269 ? 12.525 11.434 -25.441 1.00 39.31 269 LEU A N 1
ATOM 2079 C CA . LEU A 1 269 ? 12.919 11.904 -24.119 1.00 39.31 269 LEU A CA 1
ATOM 2080 C C . LEU A 1 269 ? 11.743 11.646 -23.164 1.00 39.31 269 LEU A C 1
ATOM 2082 O O . LEU A 1 269 ? 10.608 11.971 -23.523 1.00 39.31 269 LEU A O 1
ATOM 2086 N N . PRO A 1 270 ? 11.970 11.087 -21.964 1.00 35.00 270 PRO A N 1
ATOM 2087 C CA . PRO A 1 270 ? 10.926 11.038 -20.956 1.00 35.00 270 PRO A CA 1
ATOM 2088 C C . PRO A 1 270 ? 10.524 12.474 -20.609 1.00 35.00 270 PRO A C 1
ATOM 2090 O O . PRO A 1 270 ? 11.368 13.314 -20.289 1.00 35.00 270 PRO A O 1
ATOM 2093 N N . ALA A 1 271 ? 9.228 12.760 -20.721 1.00 35.25 271 ALA A N 1
ATOM 2094 C CA . ALA A 1 271 ? 8.653 14.026 -20.310 1.00 35.25 271 ALA A CA 1
ATOM 2095 C C . ALA A 1 271 ? 8.968 14.258 -18.826 1.00 35.25 271 ALA A C 1
ATOM 2097 O O . ALA A 1 271 ? 8.519 13.507 -17.962 1.00 35.25 271 ALA A O 1
ATOM 2098 N N . ILE A 1 272 ? 9.752 15.295 -18.541 1.00 36.31 272 ILE A N 1
ATOM 2099 C CA . ILE A 1 272 ? 9.932 15.812 -17.187 1.00 36.31 272 ILE A CA 1
ATOM 2100 C C . ILE A 1 272 ? 8.621 16.522 -16.826 1.00 36.31 272 ILE A C 1
ATOM 2102 O O . ILE A 1 272 ? 8.269 17.494 -17.502 1.00 36.31 272 ILE A O 1
ATOM 2106 N N . PRO A 1 273 ? 7.874 16.087 -15.797 1.00 33.44 273 PRO A N 1
ATOM 2107 C CA . PRO A 1 273 ? 6.728 16.847 -15.335 1.00 33.44 273 PRO A CA 1
ATOM 2108 C C . PRO A 1 273 ? 7.241 18.131 -14.673 1.00 33.44 273 PRO A C 1
ATOM 2110 O O . PRO A 1 273 ? 7.807 18.111 -13.580 1.00 33.44 273 PRO A O 1
ATOM 2113 N N . LEU A 1 274 ? 7.052 19.267 -15.348 1.00 33.50 274 LEU A N 1
ATOM 2114 C CA . LEU A 1 274 ? 7.173 20.585 -14.733 1.00 33.50 274 LEU A CA 1
ATOM 2115 C C . LEU A 1 274 ? 6.051 20.725 -13.701 1.00 33.50 274 LEU A C 1
ATOM 2117 O O . LEU A 1 274 ? 4.907 21.034 -14.030 1.00 33.50 274 LEU A O 1
ATOM 2121 N N . ARG A 1 275 ? 6.387 20.463 -12.437 1.00 30.34 275 ARG A N 1
ATOM 2122 C CA . ARG A 1 275 ? 5.533 20.765 -11.290 1.00 30.34 275 ARG A CA 1
ATOM 2123 C C . ARG A 1 275 ? 5.409 22.287 -11.197 1.00 30.34 275 ARG A C 1
ATOM 2125 O O . ARG A 1 275 ? 6.413 22.983 -11.049 1.00 30.34 275 ARG A O 1
ATOM 2132 N N . ALA A 1 276 ? 4.191 22.812 -11.300 1.00 33.91 276 ALA A N 1
ATOM 2133 C CA . ALA A 1 276 ? 3.928 24.209 -10.994 1.00 33.91 276 ALA A CA 1
ATOM 2134 C C . ALA A 1 276 ? 4.186 24.429 -9.496 1.00 33.91 276 ALA A C 1
ATOM 2136 O O . ALA A 1 276 ? 3.447 23.927 -8.651 1.00 33.91 276 ALA A O 1
ATOM 2137 N N . SER A 1 277 ? 5.252 25.155 -9.158 1.00 30.45 277 SER A N 1
ATOM 2138 C CA . SER A 1 277 ? 5.464 25.649 -7.799 1.00 30.45 277 SER A CA 1
ATOM 2139 C C . SER A 1 277 ? 4.383 26.675 -7.477 1.00 30.45 277 SER A C 1
ATOM 2141 O O . SER A 1 277 ? 4.506 27.852 -7.815 1.00 30.45 277 SER A O 1
ATOM 2143 N N . VAL A 1 278 ? 3.319 26.237 -6.806 1.00 36.69 278 VAL A N 1
ATOM 2144 C CA . VAL A 1 278 ? 2.395 27.139 -6.118 1.00 36.69 278 VAL A CA 1
ATOM 2145 C C . VAL A 1 278 ? 3.108 27.623 -4.859 1.00 36.69 278 VAL A C 1
ATOM 2147 O O . VAL A 1 278 ? 3.057 27.008 -3.796 1.00 36.69 278 VAL A O 1
ATOM 2150 N N . VAL A 1 279 ? 3.831 28.733 -4.992 1.00 31.22 279 VAL A N 1
ATOM 2151 C CA . VAL A 1 279 ? 4.311 29.494 -3.840 1.00 31.22 279 VAL A CA 1
ATOM 2152 C C . VAL A 1 279 ? 3.077 30.066 -3.145 1.00 31.22 279 VAL A C 1
ATOM 2154 O O . VAL A 1 279 ? 2.444 31.000 -3.637 1.00 31.22 279 VAL A O 1
ATOM 2157 N N . SER A 1 280 ? 2.723 29.490 -1.995 1.00 35.16 280 SER A N 1
ATOM 2158 C CA . SER A 1 280 ? 1.750 30.061 -1.063 1.00 35.16 280 SER A CA 1
ATOM 2159 C C . SER A 1 280 ? 2.282 31.390 -0.525 1.00 35.16 280 SER A C 1
ATOM 2161 O O . SER A 1 280 ? 2.935 31.459 0.517 1.00 35.16 280 SER A O 1
ATOM 2163 N N . HIS A 1 281 ? 1.997 32.478 -1.234 1.00 33.34 281 HIS A N 1
ATOM 2164 C CA . HIS A 1 281 ? 2.072 33.804 -0.647 1.00 33.34 281 HIS A CA 1
ATOM 2165 C C . HIS A 1 281 ? 0.933 33.933 0.365 1.00 33.34 281 HIS A C 1
ATOM 2167 O O . HIS A 1 281 ? -0.237 34.033 0.001 1.00 33.34 281 HIS A O 1
ATOM 2173 N N . LYS A 1 282 ? 1.281 33.955 1.658 1.00 36.19 282 LYS A N 1
ATOM 2174 C CA . LYS A 1 282 ? 0.410 34.489 2.709 1.00 36.19 282 LYS A CA 1
ATOM 2175 C C . LYS A 1 282 ? 0.065 35.934 2.342 1.00 36.19 282 LYS A C 1
ATOM 2177 O O . LYS A 1 282 ? 0.828 36.853 2.641 1.00 36.19 282 LYS A O 1
ATOM 2182 N N . ILE A 1 283 ? -1.078 36.133 1.692 1.00 37.12 283 ILE A N 1
ATOM 2183 C CA . ILE A 1 283 ? -1.683 37.450 1.528 1.00 37.12 283 ILE A CA 1
ATOM 2184 C C . ILE A 1 283 ? -2.101 37.889 2.929 1.00 37.12 283 ILE A C 1
ATOM 2186 O O . ILE A 1 283 ? -3.129 37.474 3.462 1.00 37.12 283 ILE A O 1
ATOM 2190 N N . LYS A 1 284 ? -1.263 38.714 3.563 1.00 34.62 284 LYS A N 1
ATOM 2191 C CA . LYS A 1 284 ? -1.707 39.555 4.671 1.00 34.62 284 LYS A CA 1
ATOM 2192 C C . LYS A 1 284 ? -2.855 40.392 4.117 1.00 34.62 284 LYS A C 1
ATOM 2194 O O . LYS A 1 284 ? -2.638 41.162 3.186 1.00 34.62 284 LYS A O 1
ATOM 2199 N N . GLN A 1 285 ? -4.056 40.229 4.669 1.00 38.72 285 GLN A N 1
ATOM 2200 C CA . GLN A 1 285 ? -5.162 41.157 4.457 1.00 38.72 285 GLN A CA 1
ATOM 2201 C C . GLN A 1 285 ? -4.713 42.540 4.944 1.00 38.72 285 GLN A C 1
ATOM 2203 O O . GLN A 1 285 ? -4.875 42.898 6.109 1.00 38.72 285 GLN A O 1
ATOM 2208 N N . SER A 1 286 ? -4.079 43.316 4.065 1.00 34.34 286 SER A N 1
ATOM 2209 C CA . SER A 1 286 ? -3.887 44.736 4.296 1.00 34.34 286 SER A CA 1
ATOM 2210 C C . SER A 1 286 ? -5.266 45.367 4.209 1.00 34.34 286 SER A C 1
ATOM 2212 O O . SER A 1 286 ? -5.908 45.313 3.159 1.00 34.34 286 SER A O 1
ATOM 2214 N N . ARG A 1 287 ? -5.722 45.924 5.330 1.00 36.97 287 ARG A N 1
ATOM 2215 C CA . ARG A 1 287 ? -6.924 46.748 5.440 1.00 36.97 287 ARG A CA 1
ATOM 2216 C C . ARG A 1 287 ? -6.921 47.765 4.294 1.00 36.97 287 ARG A C 1
ATOM 2218 O O . ARG A 1 287 ? -6.137 48.709 4.312 1.00 36.97 287 ARG A O 1
ATOM 2225 N N . TRP A 1 288 ? -7.750 47.531 3.281 1.00 41.50 288 TRP A N 1
ATOM 2226 C CA . TRP A 1 288 ? -7.901 48.439 2.152 1.00 41.50 288 TRP A CA 1
ATOM 2227 C C . TRP A 1 288 ? -8.660 49.662 2.663 1.00 41.50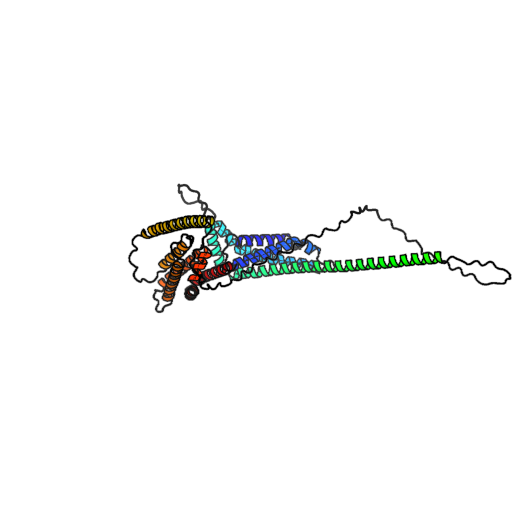 288 TRP A C 1
ATOM 2229 O O . TRP A 1 288 ? -9.877 49.631 2.831 1.00 41.50 288 TRP A O 1
ATOM 2239 N N . THR A 1 289 ? -7.932 50.716 3.016 1.00 45.62 289 THR A N 1
ATOM 2240 C CA . THR A 1 289 ? -8.516 52.043 3.198 1.00 45.62 289 THR A CA 1
ATOM 2241 C C . THR A 1 289 ? -8.791 52.602 1.807 1.00 45.62 289 THR A C 1
ATOM 2243 O O . THR A 1 289 ? -7.832 52.758 1.044 1.00 45.62 289 THR A O 1
ATOM 2246 N N . PRO A 1 290 ? -10.056 52.884 1.447 1.00 46.84 290 PRO A N 1
ATOM 2247 C CA . PRO A 1 290 ? -10.367 53.492 0.164 1.00 46.84 290 PRO A CA 1
ATOM 2248 C C . PRO A 1 290 ? -9.584 54.804 0.044 1.00 46.84 290 PRO A C 1
ATOM 2250 O O . PRO A 1 290 ? -9.577 55.578 1.008 1.00 46.84 290 PRO A O 1
ATOM 2253 N N . PRO A 1 291 ? -8.907 55.076 -1.084 1.00 53.41 291 PRO A N 1
ATOM 2254 C CA . PRO A 1 291 ? -8.285 56.376 -1.284 1.00 53.41 291 PRO A CA 1
ATOM 2255 C C . PRO A 1 291 ? -9.370 57.449 -1.166 1.00 53.41 291 PRO A C 1
ATOM 2257 O O . PRO A 1 291 ? -10.450 57.302 -1.735 1.00 53.41 291 PRO A O 1
ATOM 2260 N N . ALA A 1 292 ? -9.115 58.502 -0.390 1.00 47.75 292 ALA A N 1
ATOM 2261 C CA . ALA A 1 292 ? -10.024 59.634 -0.286 1.00 47.75 292 ALA A CA 1
ATOM 2262 C C . ALA A 1 292 ? -10.107 60.313 -1.662 1.00 47.75 292 ALA A C 1
ATOM 2264 O O . ALA A 1 292 ? -9.164 60.977 -2.087 1.00 47.75 292 ALA A O 1
ATOM 2265 N N . TRP A 1 293 ? -11.210 60.100 -2.381 1.00 60.56 293 TRP A N 1
ATOM 2266 C CA . TRP A 1 293 ? -11.464 60.775 -3.650 1.00 60.56 293 TRP A CA 1
ATOM 2267 C C . TRP A 1 293 ? -11.755 62.253 -3.359 1.00 60.56 293 TRP A C 1
ATOM 2269 O O . TRP A 1 293 ? -12.687 62.546 -2.603 1.00 60.56 293 TRP A O 1
ATOM 2279 N N . PRO A 1 294 ? -10.983 63.200 -3.917 1.00 54.78 294 PRO A N 1
ATOM 2280 C CA . PRO A 1 294 ? -11.288 64.608 -3.762 1.00 54.78 294 PRO A CA 1
ATOM 2281 C C . PRO A 1 294 ? -12.534 64.956 -4.591 1.00 54.78 294 PRO A C 1
ATOM 2283 O O . PRO A 1 294 ? -12.646 64.599 -5.761 1.00 54.78 294 PRO A O 1
ATOM 2286 N N . SER A 1 295 ? -13.455 65.689 -3.962 1.00 56.53 295 SER A N 1
ATOM 2287 C CA . SER A 1 295 ? -14.607 66.390 -4.554 1.00 56.53 295 SER A CA 1
ATOM 2288 C C . SER A 1 295 ? -15.688 65.545 -5.253 1.00 56.53 295 SER A C 1
ATOM 2290 O O . SER A 1 295 ? -15.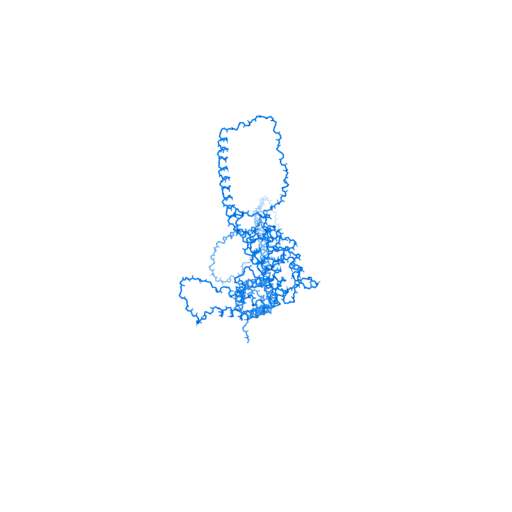655 65.337 -6.457 1.00 56.53 295 SER A O 1
ATOM 2292 N N . GLY A 1 296 ? -16.706 65.142 -4.482 1.00 59.00 296 GLY A N 1
ATOM 2293 C CA . GLY A 1 296 ? -18.131 65.508 -4.633 1.00 59.00 296 GLY A CA 1
ATOM 2294 C C . GLY A 1 296 ? -18.890 65.407 -5.967 1.00 59.00 296 GLY A C 1
ATOM 2295 O O . GLY A 1 296 ? -20.090 65.669 -5.954 1.00 59.00 296 GLY A O 1
ATOM 2296 N N . GLN A 1 297 ? -18.282 65.050 -7.097 1.00 61.41 297 GLN A N 1
ATOM 2297 C CA . GLN A 1 297 ? -19.012 64.882 -8.351 1.00 61.41 297 GLN A CA 1
ATOM 2298 C C . GLN A 1 297 ? -19.319 63.401 -8.590 1.00 61.41 297 GLN A C 1
ATOM 2300 O O . GLN A 1 297 ? -18.391 62.601 -8.731 1.00 61.41 297 GLN A O 1
ATOM 2305 N N . PRO A 1 298 ? -20.606 63.001 -8.628 1.00 73.50 298 PRO A N 1
ATOM 2306 C CA . PRO A 1 298 ? -20.967 61.638 -8.976 1.00 73.50 298 PRO A CA 1
ATOM 2307 C C . PRO A 1 298 ? -20.476 61.363 -10.397 1.00 73.50 298 PRO A C 1
ATOM 2309 O O . PRO A 1 298 ? -20.871 62.050 -11.340 1.00 73.50 298 PRO A O 1
ATOM 2312 N N . LEU A 1 299 ? -19.593 60.371 -10.534 1.00 73.00 299 LEU A N 1
ATOM 2313 C CA . LEU A 1 299 ? -19.128 59.857 -11.819 1.00 73.00 299 LEU A CA 1
ATOM 2314 C C . LEU A 1 299 ? -20.353 59.550 -12.690 1.00 73.00 299 LEU A C 1
ATOM 2316 O O . LEU A 1 299 ? -21.080 58.587 -12.435 1.00 73.00 299 LEU A O 1
ATOM 2320 N N . GLN A 1 300 ? -20.599 60.386 -13.702 1.00 84.50 300 GLN A N 1
ATOM 2321 C CA . GLN A 1 300 ? -21.633 60.122 -14.694 1.00 84.50 300 GLN A CA 1
ATOM 2322 C C . GLN A 1 300 ? -21.167 58.951 -15.554 1.00 84.50 300 GLN A C 1
ATOM 2324 O O . GLN A 1 300 ? -20.429 59.107 -16.525 1.00 84.50 300 GLN A O 1
ATOM 2329 N N . LEU A 1 301 ? -21.575 57.751 -15.154 1.00 87.62 301 LEU A N 1
ATOM 2330 C CA . LEU A 1 301 ? -21.379 56.551 -15.947 1.00 87.62 301 LEU A CA 1
ATOM 2331 C C . LEU A 1 301 ? -22.192 56.673 -17.249 1.00 87.62 301 LEU A C 1
ATOM 2333 O O . LEU A 1 301 ? -23.351 57.103 -17.197 1.00 87.62 301 LEU A O 1
ATOM 2337 N N . PRO A 1 302 ? -21.632 56.261 -18.402 1.00 92.06 302 PRO A N 1
ATOM 2338 C CA . PRO A 1 302 ? -22.374 56.135 -19.651 1.00 92.06 302 PRO A CA 1
ATOM 2339 C C . PRO A 1 302 ? -23.693 55.374 -19.462 1.00 92.06 302 PRO A C 1
ATOM 2341 O O . PRO A 1 302 ? -23.760 54.411 -18.692 1.00 92.06 302 PRO A O 1
ATOM 2344 N N . SER A 1 303 ? -24.740 55.779 -20.186 1.00 86.88 303 SER A N 1
ATOM 2345 C CA . SER A 1 303 ? -26.088 55.199 -20.070 1.00 86.88 303 SER A CA 1
ATOM 2346 C C . SER A 1 303 ? -26.104 53.680 -20.273 1.00 86.88 303 SER A C 1
ATOM 2348 O O . SER A 1 303 ? -26.809 52.977 -19.555 1.00 86.88 303 SER A O 1
ATOM 2350 N N . SER A 1 304 ? -25.262 53.153 -21.165 1.00 83.38 304 SER A N 1
ATOM 2351 C CA . SER A 1 304 ? -25.091 51.710 -21.378 1.00 83.38 304 SER A CA 1
ATOM 2352 C C . SER A 1 304 ? -24.585 50.970 -20.133 1.00 83.38 304 SER A C 1
ATOM 2354 O O . SER A 1 304 ? -25.064 49.881 -19.825 1.00 83.38 304 SER A O 1
ATOM 2356 N N . ILE A 1 305 ? -23.660 51.566 -19.375 1.00 79.81 305 ILE A N 1
ATOM 2357 C CA . ILE A 1 305 ? -23.113 50.972 -18.146 1.00 79.81 305 ILE A CA 1
ATOM 2358 C C . ILE A 1 305 ? -24.134 51.045 -17.011 1.00 79.81 305 ILE A C 1
ATOM 2360 O O . ILE A 1 305 ? -24.254 50.094 -16.238 1.00 79.81 305 ILE A O 1
ATOM 2364 N N . ARG A 1 306 ? -24.912 52.132 -16.930 1.00 88.25 306 ARG A N 1
ATOM 2365 C CA . ARG A 1 306 ? -26.016 52.235 -15.964 1.00 88.25 306 ARG A CA 1
ATOM 2366 C C . ARG A 1 306 ? -27.045 51.126 -16.162 1.00 88.25 306 ARG A C 1
ATOM 2368 O O . ARG A 1 306 ? -27.362 50.447 -15.195 1.00 88.25 306 ARG A O 1
ATOM 2375 N N . VAL A 1 307 ? -27.468 50.877 -17.404 1.00 89.56 307 VAL A N 1
ATOM 2376 C CA . VAL A 1 307 ? -28.427 49.805 -17.726 1.00 89.56 307 VAL A CA 1
ATOM 2377 C C . VAL A 1 307 ? -27.884 48.426 -17.332 1.00 89.56 307 VAL A C 1
ATOM 2379 O O . VAL A 1 307 ? -28.606 47.622 -16.747 1.00 89.56 307 VAL A O 1
ATOM 2382 N N . ILE A 1 308 ? -26.600 48.150 -17.584 1.00 85.44 308 ILE A N 1
ATOM 2383 C CA . ILE A 1 308 ? -25.972 46.877 -17.187 1.00 85.44 308 ILE A CA 1
ATOM 2384 C C . ILE A 1 308 ? -25.900 46.742 -15.659 1.00 85.44 308 ILE A C 1
ATOM 2386 O O . ILE A 1 308 ? -26.160 45.662 -15.128 1.00 85.44 308 ILE A O 1
ATOM 2390 N N . ASN A 1 309 ? -25.559 47.815 -14.942 1.00 86.50 309 ASN A N 1
ATOM 2391 C CA . ASN A 1 309 ? -25.488 47.791 -13.481 1.00 86.50 309 ASN A CA 1
ATOM 2392 C C . ASN A 1 309 ? -26.870 47.635 -12.838 1.00 86.50 309 ASN A C 1
ATOM 2394 O O . ASN A 1 309 ? -27.005 46.850 -11.903 1.00 86.50 309 ASN A O 1
ATOM 2398 N N . GLU A 1 310 ? -27.889 48.315 -13.362 1.00 91.81 310 GLU A N 1
ATOM 2399 C CA . GLU A 1 310 ? -29.280 48.164 -12.924 1.00 91.81 310 GLU A CA 1
ATOM 2400 C C . GLU A 1 310 ? -29.763 46.720 -13.161 1.00 91.81 310 GLU A C 1
ATOM 2402 O O . GLU A 1 310 ? -30.286 46.087 -12.244 1.00 91.81 310 GLU A O 1
ATOM 2407 N N . ALA A 1 311 ? -29.481 46.130 -14.330 1.00 90.38 311 ALA A N 1
ATOM 2408 C CA . ALA A 1 311 ? -29.810 44.729 -14.608 1.00 90.38 311 ALA A CA 1
ATOM 2409 C C . ALA A 1 311 ? -29.097 43.751 -13.654 1.00 90.38 311 ALA A C 1
ATOM 2411 O O . ALA A 1 311 ? -29.716 42.818 -13.141 1.00 90.38 311 ALA A O 1
ATOM 2412 N N . ARG A 1 312 ? -27.808 43.978 -13.365 1.00 86.56 312 ARG A N 1
ATOM 2413 C CA . ARG A 1 312 ? -27.042 43.164 -12.405 1.00 86.56 312 ARG A CA 1
ATOM 2414 C C . ARG A 1 312 ? -27.576 43.292 -10.981 1.00 86.56 312 ARG A C 1
ATOM 2416 O O . ARG A 1 312 ? -27.634 42.285 -10.283 1.00 86.56 312 ARG A O 1
ATOM 2423 N N . GLN A 1 313 ? -27.989 44.487 -10.560 1.00 89.00 313 GLN A N 1
ATOM 2424 C CA . GLN A 1 313 ? -28.613 44.688 -9.251 1.00 89.00 313 GLN A CA 1
ATOM 2425 C C . GLN A 1 313 ? -29.935 43.932 -9.139 1.00 89.00 313 GLN A C 1
ATOM 2427 O O . GLN A 1 313 ? -30.150 43.265 -8.136 1.00 89.00 313 GLN A O 1
ATOM 2432 N N . VAL A 1 314 ? -30.784 43.962 -10.171 1.00 92.19 314 VAL A N 1
ATOM 2433 C CA . VAL A 1 314 ? -32.057 43.222 -10.167 1.00 92.19 314 VAL A CA 1
ATOM 2434 C C . VAL A 1 314 ? -31.828 41.711 -10.076 1.00 92.19 314 VAL A C 1
ATOM 2436 O O . VAL A 1 314 ? -32.500 41.038 -9.294 1.00 92.19 314 VAL A O 1
ATOM 2439 N N . VAL A 1 315 ? -30.867 41.169 -10.833 1.00 89.75 315 VAL A N 1
ATOM 2440 C CA . VAL A 1 315 ? -30.519 39.739 -10.761 1.00 89.75 315 VAL A CA 1
ATOM 2441 C C . VAL A 1 315 ? -29.962 39.385 -9.382 1.00 89.75 315 VAL A C 1
ATOM 2443 O O . VAL A 1 315 ? -30.457 38.451 -8.757 1.00 89.75 315 VAL A O 1
ATOM 2446 N N . GLY A 1 316 ? -29.010 40.169 -8.868 1.00 85.81 316 GLY A N 1
ATOM 2447 C CA . GLY A 1 316 ? -28.420 39.939 -7.548 1.00 85.81 316 GLY A CA 1
ATOM 2448 C C . GLY A 1 316 ? -29.440 40.034 -6.409 1.00 85.81 316 GLY A C 1
ATOM 2449 O O . GLY A 1 316 ? -29.432 39.199 -5.510 1.00 85.81 316 GLY A O 1
ATOM 2450 N N . GLN A 1 317 ? -30.367 40.994 -6.471 1.00 91.81 317 GLN A N 1
ATOM 2451 C CA . GLN A 1 317 ? -31.465 41.136 -5.511 1.00 91.81 317 GLN A CA 1
ATOM 2452 C C . GLN A 1 317 ? -32.375 39.900 -5.534 1.00 91.81 317 GLN A C 1
ATOM 2454 O O . GLN A 1 317 ? -32.710 39.355 -4.484 1.00 91.81 317 GLN A O 1
ATOM 2459 N N . LYS A 1 318 ? -32.735 39.417 -6.730 1.00 93.56 318 LYS A N 1
ATOM 2460 C CA . LYS A 1 318 ? -33.591 38.237 -6.894 1.00 93.56 318 LYS A CA 1
ATOM 2461 C C . LYS A 1 318 ? -32.926 36.965 -6.361 1.00 93.56 318 LYS A C 1
ATOM 2463 O O . LYS A 1 318 ? -33.579 36.191 -5.664 1.00 93.56 318 LYS A O 1
ATOM 2468 N N . GLU A 1 319 ? -31.643 36.757 -6.658 1.00 84.62 319 GLU A N 1
ATOM 2469 C CA . GLU A 1 319 ? -30.874 35.618 -6.136 1.00 84.62 319 GLU A CA 1
ATOM 2470 C C . GLU A 1 319 ? -30.724 35.689 -4.612 1.00 84.62 319 GLU A C 1
ATOM 2472 O O . GLU A 1 319 ? -30.883 34.678 -3.925 1.00 84.62 319 GLU A O 1
ATOM 2477 N N . PHE A 1 320 ? -30.493 36.887 -4.069 1.00 87.94 320 PHE A N 1
ATOM 2478 C CA . PHE A 1 320 ? -30.418 37.108 -2.628 1.00 87.94 320 PHE A CA 1
ATOM 2479 C C . PHE A 1 320 ? -31.746 36.789 -1.926 1.00 87.94 320 PHE A C 1
ATOM 2481 O O . PHE A 1 320 ? -31.759 36.068 -0.928 1.00 87.94 320 PHE A O 1
ATOM 2488 N N . GLU A 1 321 ? -32.876 37.250 -2.465 1.00 90.06 321 GLU A N 1
ATOM 2489 C CA . GLU A 1 321 ? -34.207 36.944 -1.928 1.00 90.06 321 GLU A CA 1
ATOM 2490 C C . GLU A 1 321 ? -34.560 35.454 -2.026 1.00 90.06 321 GLU A C 1
ATOM 2492 O O . GLU A 1 321 ? -35.207 34.908 -1.129 1.00 90.06 321 GLU A O 1
ATOM 2497 N N . GLU A 1 322 ? -34.152 34.772 -3.100 1.00 86.44 322 GLU A N 1
ATOM 2498 C CA . GLU A 1 322 ? -34.341 33.326 -3.238 1.00 86.44 322 GLU A CA 1
ATOM 2499 C C . GLU A 1 322 ? -33.505 32.559 -2.206 1.00 86.44 322 GLU A C 1
ATOM 2501 O O . GLU A 1 322 ? -34.005 31.633 -1.561 1.00 86.44 322 GLU A O 1
ATOM 2506 N N . HIS A 1 323 ? -32.256 32.974 -1.995 1.00 79.12 323 HIS A N 1
ATOM 2507 C CA . HIS A 1 323 ? -31.392 32.413 -0.963 1.00 79.12 323 HIS A CA 1
ATOM 2508 C C . HIS A 1 323 ? -31.970 32.640 0.443 1.00 79.12 323 HIS A C 1
ATOM 2510 O O . HIS A 1 323 ? -32.027 31.713 1.252 1.00 79.12 323 HIS A O 1
ATOM 2516 N N . GLN A 1 324 ? -32.492 33.839 0.719 1.00 81.94 324 GLN A N 1
ATOM 2517 C CA . GLN A 1 324 ? -33.144 34.158 1.989 1.00 81.94 324 GLN A CA 1
ATOM 2518 C C . GLN A 1 324 ? -34.430 33.340 2.196 1.00 81.94 324 GLN A C 1
ATOM 2520 O O . GLN A 1 324 ? -34.680 32.846 3.296 1.00 81.94 324 GLN A O 1
ATOM 2525 N N . ARG A 1 325 ? -35.218 33.107 1.136 1.00 84.62 325 ARG A N 1
ATOM 2526 C CA . ARG A 1 325 ? -36.378 32.202 1.186 1.00 84.62 325 ARG A CA 1
ATOM 2527 C C . ARG A 1 325 ? -35.974 30.761 1.490 1.00 84.62 325 ARG A C 1
ATOM 2529 O O . ARG A 1 325 ? -36.620 30.133 2.326 1.00 84.62 325 ARG A O 1
ATOM 2536 N N . LYS A 1 326 ? -34.903 30.247 0.875 1.00 75.75 326 LYS A N 1
ATOM 2537 C CA . LYS A 1 326 ? -34.374 28.901 1.166 1.00 75.75 326 LYS A CA 1
ATOM 2538 C C . LYS A 1 326 ? -33.940 28.775 2.629 1.00 75.75 326 LYS A C 1
ATOM 2540 O O . LYS A 1 326 ? -34.319 27.809 3.285 1.00 75.75 326 LYS A O 1
ATOM 2545 N N . LEU A 1 327 ? -33.242 29.778 3.165 1.00 69.38 327 LEU A N 1
ATOM 2546 C CA . LEU A 1 327 ? -32.861 29.819 4.582 1.00 69.38 327 LEU A CA 1
ATOM 2547 C C . LEU A 1 327 ? -34.080 29.836 5.520 1.00 69.38 327 LEU A C 1
ATOM 2549 O O . LEU A 1 327 ? -34.094 29.121 6.523 1.00 69.38 327 LEU A O 1
ATOM 2553 N N . ASN A 1 328 ? -35.128 30.591 5.182 1.00 69.06 328 ASN A N 1
ATOM 2554 C CA . ASN A 1 328 ? -36.337 30.680 6.005 1.00 69.06 328 ASN A CA 1
ATOM 2555 C C . ASN A 1 328 ? -37.147 29.372 6.012 1.00 69.06 328 ASN A C 1
ATOM 2557 O O . ASN A 1 328 ? -37.588 28.947 7.076 1.00 69.06 328 ASN A O 1
ATOM 2561 N N . VAL A 1 329 ? -37.282 28.684 4.870 1.00 70.94 329 VAL A N 1
ATOM 2562 C CA . VAL A 1 329 ? -37.954 27.367 4.795 1.00 70.94 329 VAL A CA 1
ATOM 2563 C C . VAL A 1 329 ? -37.228 26.321 5.651 1.00 70.94 329 VAL A C 1
ATOM 2565 O O . VAL A 1 329 ? -37.866 25.524 6.337 1.00 70.94 329 VAL A O 1
ATOM 2568 N N . VAL A 1 330 ? -35.893 26.352 5.670 1.00 53.72 330 VAL A N 1
ATOM 2569 C CA . VAL A 1 330 ? -35.081 25.421 6.470 1.00 53.72 330 VAL A CA 1
ATOM 2570 C C . VAL A 1 330 ? -35.102 25.778 7.963 1.00 53.72 330 VAL A C 1
ATOM 2572 O O . VAL A 1 330 ? -35.140 24.885 8.812 1.00 53.72 330 VAL A O 1
ATOM 2575 N N . SER A 1 331 ? -35.180 27.068 8.296 1.00 49.66 331 SER A N 1
ATOM 2576 C CA . SER A 1 331 ? -35.360 27.543 9.677 1.00 49.66 331 SER A CA 1
ATOM 2577 C C . SER A 1 331 ? -36.719 27.119 10.250 1.00 49.66 331 SER A C 1
ATOM 2579 O O . SER A 1 331 ? -36.803 26.691 11.401 1.00 49.66 331 SER A O 1
ATOM 2581 N N . SER A 1 332 ? -37.776 27.132 9.430 1.00 48.03 332 SER A N 1
ATOM 2582 C CA . SER A 1 332 ? -39.092 26.597 9.805 1.00 48.03 332 SER A CA 1
ATOM 2583 C C . SER A 1 332 ? -39.093 25.071 9.972 1.00 48.03 332 SER A C 1
ATOM 2585 O O . SER A 1 332 ? -39.811 24.560 10.828 1.00 48.03 332 SER A O 1
ATOM 2587 N N . ALA A 1 333 ? -38.253 24.337 9.232 1.00 49.59 333 ALA A N 1
ATOM 2588 C CA . ALA A 1 333 ? -38.077 22.894 9.425 1.00 49.59 333 ALA A CA 1
ATOM 2589 C C . ALA A 1 333 ? -37.347 22.558 10.743 1.00 49.59 333 ALA A C 1
ATOM 2591 O O . ALA A 1 333 ? -37.657 21.551 11.378 1.00 49.59 333 ALA A O 1
ATOM 2592 N N . HIS A 1 334 ? -36.431 23.417 11.210 1.00 46.28 334 HIS A N 1
ATOM 2593 C CA . HIS A 1 334 ? -35.804 23.277 12.532 1.00 46.28 334 HIS A CA 1
ATOM 2594 C C . HIS A 1 334 ? -36.753 23.611 13.696 1.00 46.28 334 HIS A C 1
ATOM 2596 O O . HIS A 1 334 ? -36.621 23.019 14.765 1.00 46.28 334 HIS A O 1
ATOM 2602 N N . GLN A 1 335 ? -37.754 24.477 13.496 1.00 45.78 335 GLN A N 1
ATOM 2603 C CA . GLN A 1 335 ? -38.795 24.753 14.502 1.00 45.78 335 GLN A CA 1
ATOM 2604 C C . GLN A 1 335 ? -39.822 23.620 14.676 1.00 45.78 335 GLN A C 1
ATOM 2606 O O . GLN A 1 335 ? -40.568 23.631 15.652 1.00 45.78 335 GLN A O 1
ATOM 2611 N N . GLN A 1 336 ? -39.841 22.617 13.790 1.00 43.38 336 GLN A N 1
ATOM 2612 C CA . GLN A 1 336 ? -40.635 21.393 13.967 1.00 43.38 336 GLN A CA 1
ATOM 2613 C C . GLN A 1 336 ? -39.865 20.241 14.639 1.00 43.38 336 GLN A C 1
ATOM 2615 O O . GLN A 1 336 ? -40.414 19.146 14.781 1.00 43.38 336 GLN A O 1
ATOM 2620 N N . ARG A 1 337 ? -38.632 20.460 15.133 1.00 45.41 337 ARG A N 1
ATOM 2621 C CA . ARG A 1 337 ? -38.080 19.583 16.180 1.00 45.41 337 ARG A CA 1
ATOM 2622 C C . ARG A 1 337 ? -38.934 1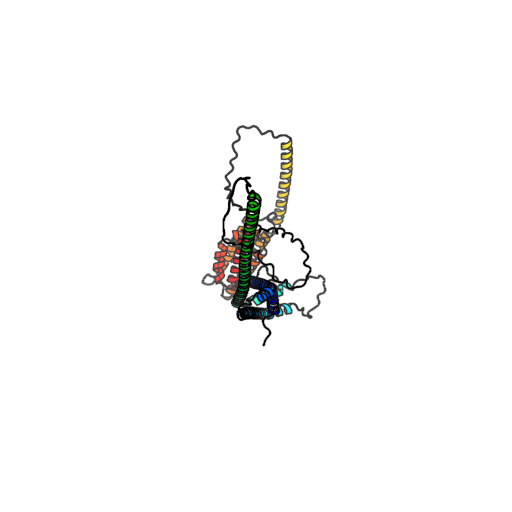9.795 17.430 1.00 45.41 337 ARG A C 1
ATOM 2624 O O . ARG A 1 337 ? -38.857 20.846 18.058 1.00 45.41 337 ARG A O 1
ATOM 2631 N N . GLY A 1 338 ? -39.783 18.814 17.739 1.00 40.94 338 GLY A N 1
ATOM 2632 C CA . GLY A 1 338 ? -40.636 18.816 18.928 1.00 40.94 338 GLY A CA 1
ATOM 2633 C C . GLY A 1 338 ? -39.853 19.129 20.211 1.00 40.94 338 GLY A C 1
ATOM 2634 O O . GLY A 1 338 ? -38.630 18.969 20.228 1.00 40.94 338 GLY A O 1
ATOM 2635 N N . PRO A 1 339 ? -40.547 19.588 21.270 1.00 39.94 339 PRO A N 1
ATOM 2636 C CA . PRO A 1 339 ? -39.930 20.092 22.491 1.00 39.94 339 PRO A CA 1
ATOM 2637 C C . PRO A 1 339 ? -38.880 19.105 22.991 1.00 39.94 339 PRO A C 1
ATOM 2639 O O . PRO A 1 339 ? -39.188 17.959 23.322 1.00 39.94 339 PRO A O 1
ATOM 2642 N N . GLN A 1 340 ? -37.626 19.555 22.980 1.00 47.03 340 GLN A N 1
ATOM 2643 C CA . GLN A 1 340 ? -36.521 18.809 23.549 1.00 47.03 340 GLN A CA 1
ATOM 2644 C C . GLN A 1 340 ? -36.878 18.544 25.022 1.00 47.03 340 GLN A C 1
ATOM 2646 O O . GLN A 1 340 ? -37.212 19.499 25.730 1.00 47.03 340 GLN A O 1
ATOM 2651 N N . PRO A 1 341 ? -36.874 17.284 25.492 1.00 39.44 341 PRO A N 1
ATOM 2652 C CA . PRO A 1 341 ? -37.035 17.016 26.912 1.00 39.44 341 PRO A CA 1
ATOM 2653 C C . PRO A 1 341 ? -35.910 17.739 27.660 1.00 39.44 341 PRO A C 1
ATOM 2655 O O . PRO A 1 341 ? -34.811 17.875 27.121 1.00 39.44 341 PRO A O 1
ATOM 2658 N N . ASN A 1 342 ? -36.238 18.243 28.851 1.00 38.31 342 ASN A N 1
ATOM 2659 C CA . ASN A 1 342 ? -35.394 19.039 29.748 1.00 38.31 342 ASN A CA 1
ATOM 2660 C C . ASN A 1 342 ? -33.894 18.689 29.687 1.00 38.31 342 ASN A C 1
ATOM 2662 O O . ASN A 1 342 ? -33.562 17.513 29.506 1.00 38.31 342 ASN A O 1
ATOM 2666 N N . PRO A 1 343 ? -32.994 19.678 29.889 1.00 41.41 343 PRO A N 1
ATOM 2667 C CA . PRO A 1 343 ? -31.554 19.439 29.897 1.00 41.41 343 PRO A CA 1
ATOM 2668 C C . PRO A 1 343 ? -31.257 18.251 30.821 1.00 41.41 343 PRO A C 1
ATOM 2670 O O . PRO A 1 343 ? -31.666 18.286 31.985 1.00 41.41 343 PRO A O 1
ATOM 2673 N N . PRO A 1 344 ? -30.647 17.169 30.302 1.00 45.38 344 PRO A N 1
ATOM 2674 C CA . PRO A 1 344 ? -30.385 15.993 31.107 1.00 45.38 344 PRO A CA 1
ATOM 2675 C C . PRO A 1 344 ? -29.464 16.409 32.250 1.00 45.38 344 PRO A C 1
ATOM 2677 O O . PRO A 1 344 ? -28.460 17.083 32.010 1.00 45.38 344 PRO A O 1
ATOM 2680 N N . GLU A 1 345 ? -29.841 16.024 33.470 1.00 44.75 345 GLU A N 1
ATOM 2681 C CA . GLU A 1 345 ? -29.006 16.109 34.670 1.00 44.75 345 GLU A CA 1
ATOM 2682 C C . GLU A 1 345 ? -27.566 15.700 34.326 1.00 44.75 345 GLU A C 1
ATOM 2684 O O . GLU A 1 345 ? -27.380 14.812 33.488 1.00 44.75 345 GLU A O 1
ATOM 2689 N N . GLU A 1 346 ? -26.572 16.370 34.925 1.00 50.31 346 GLU A N 1
ATOM 2690 C CA . GLU A 1 346 ? -25.124 16.142 34.771 1.00 50.31 346 GLU A CA 1
ATOM 2691 C C . GLU A 1 346 ? -24.745 14.678 35.060 1.00 50.31 346 GLU A C 1
ATOM 2693 O O . GLU A 1 346 ? -24.225 14.314 36.110 1.00 50.31 346 GLU A O 1
ATOM 2698 N N . GLY A 1 347 ? -25.065 13.801 34.119 1.00 57.50 347 GLY A N 1
ATOM 2699 C CA . GLY A 1 347 ? -24.775 12.386 34.152 1.00 57.50 347 GLY A CA 1
ATOM 2700 C C . GLY A 1 347 ? -23.458 12.131 33.447 1.00 57.50 347 GLY A C 1
ATOM 2701 O O . GLY A 1 347 ? -23.202 12.673 32.367 1.00 57.50 347 GLY A O 1
ATOM 2702 N N . ILE A 1 348 ? -22.654 11.266 34.062 1.00 61.97 348 ILE A N 1
ATOM 2703 C CA . ILE A 1 348 ? -21.397 10.739 33.531 1.00 61.97 348 ILE A CA 1
ATOM 2704 C C . ILE A 1 348 ? -21.574 10.400 32.037 1.00 61.97 348 ILE A C 1
ATOM 2706 O O . ILE A 1 348 ? -22.528 9.691 31.684 1.00 61.97 348 ILE A O 1
ATOM 2710 N N . PRO A 1 349 ? -20.710 10.911 31.139 1.00 71.81 349 PRO A N 1
ATOM 2711 C CA . PRO A 1 349 ? -20.831 10.660 29.711 1.00 71.81 349 PRO A CA 1
ATOM 2712 C C . PRO A 1 349 ? -20.763 9.157 29.442 1.00 71.81 349 PRO A C 1
ATOM 2714 O O . PRO A 1 349 ? -19.737 8.518 29.623 1.00 71.81 349 PRO A O 1
ATOM 2717 N N . THR A 1 350 ? -21.870 8.562 29.006 1.00 91.31 350 THR A N 1
ATOM 2718 C CA . THR A 1 350 ? -21.887 7.142 28.646 1.00 91.31 350 THR A CA 1
ATOM 2719 C C . THR A 1 350 ? -21.270 6.938 27.265 1.00 91.31 350 THR A C 1
ATOM 2721 O O . THR A 1 350 ? -21.455 7.755 26.360 1.00 91.31 350 THR A O 1
ATOM 2724 N N . VAL A 1 351 ? -20.597 5.802 27.052 1.00 93.88 351 VAL A N 1
ATOM 2725 C CA . VAL A 1 351 ? -20.023 5.445 25.738 1.00 93.88 351 VAL A CA 1
ATOM 2726 C C . VAL A 1 351 ? -21.086 5.491 24.627 1.00 93.88 351 VAL A C 1
ATOM 2728 O O . VAL A 1 351 ? -20.815 5.938 23.516 1.00 93.88 351 VAL A O 1
ATOM 2731 N N . GLN A 1 352 ? -22.332 5.116 24.937 1.00 94.12 352 GLN A N 1
ATOM 2732 C CA . GLN A 1 352 ? -23.456 5.199 23.997 1.00 94.12 352 GLN A CA 1
ATOM 2733 C C . GLN A 1 352 ? -23.776 6.639 23.571 1.00 94.12 352 GLN A C 1
ATOM 2735 O O . GLN A 1 352 ? -24.105 6.871 22.406 1.00 94.12 352 GLN A O 1
ATOM 2740 N N . LYS A 1 353 ? -23.673 7.612 24.488 1.00 95.19 353 LYS A N 1
ATOM 2741 C CA . LYS A 1 353 ? -23.866 9.036 24.178 1.00 95.19 353 LYS A CA 1
ATOM 2742 C C . LYS A 1 353 ? -22.789 9.521 23.209 1.00 95.19 353 LYS A C 1
ATOM 2744 O O . LYS A 1 353 ? -23.131 10.138 22.205 1.00 95.19 353 LYS A O 1
ATOM 2749 N N . LEU A 1 354 ? -21.525 9.169 23.458 1.00 96.94 354 LEU A N 1
ATOM 2750 C CA . LEU A 1 354 ? -20.413 9.504 22.562 1.00 96.94 354 LEU A CA 1
ATOM 2751 C C . LEU A 1 354 ? -20.541 8.836 21.191 1.00 96.94 354 LEU A C 1
ATOM 2753 O O . LEU A 1 354 ? -20.257 9.478 20.186 1.00 96.94 354 LEU A O 1
ATOM 2757 N N . SER A 1 355 ? -21.010 7.587 21.135 1.00 96.44 355 SER A N 1
ATOM 2758 C CA . SER A 1 355 ? -21.266 6.881 19.870 1.00 96.44 355 SER A CA 1
ATOM 2759 C C . SER A 1 355 ? -22.320 7.594 19.024 1.00 96.44 355 SER A C 1
ATOM 2761 O O . SER A 1 355 ? -22.105 7.844 17.844 1.00 96.44 355 SER A O 1
ATOM 2763 N N . ARG A 1 356 ? -23.445 7.996 19.628 1.00 95.94 356 ARG A N 1
ATOM 2764 C CA . ARG A 1 356 ? -24.477 8.762 18.909 1.00 95.94 356 ARG A CA 1
ATOM 2765 C C . ARG A 1 356 ? -23.978 10.142 18.495 1.00 95.94 356 ARG A C 1
ATOM 2767 O O . ARG A 1 356 ? -24.317 10.623 17.421 1.00 95.94 356 ARG A O 1
ATOM 2774 N N . GLN A 1 357 ? -23.191 10.792 19.351 1.00 96.50 357 GLN A N 1
ATOM 2775 C CA . GLN A 1 357 ? -22.645 12.113 19.060 1.00 96.50 357 GLN A CA 1
ATOM 2776 C C . GLN A 1 357 ? -21.685 12.070 17.867 1.00 96.50 357 GLN A C 1
ATOM 2778 O O . GLN A 1 357 ? -21.831 12.900 16.975 1.00 96.50 357 GLN A O 1
ATOM 2783 N N . ILE A 1 358 ? -20.768 11.096 17.799 1.00 97.75 358 ILE A N 1
ATOM 2784 C CA . ILE A 1 358 ? -19.852 10.989 16.655 1.00 97.75 358 ILE A CA 1
ATOM 2785 C C . ILE A 1 358 ? -20.599 10.674 15.357 1.00 97.75 358 ILE A C 1
ATOM 2787 O O . ILE A 1 358 ? -20.339 11.304 14.337 1.00 97.75 358 ILE A O 1
ATOM 2791 N N . GLU A 1 359 ? -21.601 9.793 15.396 1.00 96.81 359 GLU A N 1
ATOM 2792 C CA . GLU A 1 359 ? -22.452 9.513 14.233 1.00 96.81 359 GLU A CA 1
ATOM 2793 C C . GLU A 1 359 ? -23.192 10.767 13.748 1.00 96.81 359 GLU A C 1
ATOM 2795 O O . GLU A 1 359 ? -23.197 11.048 12.551 1.00 96.81 359 GLU A O 1
ATOM 2800 N N . ASN A 1 360 ? -23.763 11.558 14.660 1.00 95.44 360 ASN A N 1
ATOM 2801 C CA . ASN A 1 360 ? -24.450 12.805 14.314 1.00 95.44 360 ASN A CA 1
ATOM 2802 C C . ASN A 1 360 ? -23.502 13.843 13.690 1.00 95.44 360 ASN A C 1
ATOM 2804 O O . ASN A 1 360 ? -23.891 14.538 12.747 1.00 95.44 360 ASN A O 1
ATOM 2808 N N . ILE A 1 361 ? -22.264 13.943 14.190 1.00 96.38 361 ILE A N 1
ATOM 2809 C CA . ILE A 1 361 ? -21.234 14.830 13.628 1.00 96.38 361 ILE A CA 1
ATOM 2810 C C . ILE A 1 361 ? -20.963 14.448 12.169 1.00 96.38 361 ILE A C 1
ATOM 2812 O O . ILE A 1 361 ? -21.048 15.302 11.285 1.00 96.38 361 ILE A O 1
ATOM 2816 N N . PHE A 1 362 ? -20.705 13.166 11.892 1.00 96.12 362 PHE A N 1
ATOM 2817 C CA . PHE A 1 362 ? -20.403 12.704 10.533 1.00 96.12 362 PHE A CA 1
ATOM 2818 C C . PHE A 1 362 ? -21.612 12.767 9.593 1.00 96.12 362 PHE A C 1
ATOM 2820 O O . PHE A 1 362 ? -21.464 13.199 8.453 1.00 96.12 362 PHE A O 1
ATOM 2827 N N . GLN A 1 363 ? -22.824 12.480 10.075 1.00 94.38 363 GLN A N 1
ATOM 2828 C CA . GLN A 1 363 ? -24.051 12.692 9.293 1.00 94.38 363 GLN A CA 1
ATOM 2829 C C . GLN A 1 363 ? -24.227 14.160 8.883 1.00 94.38 363 GLN A C 1
ATOM 2831 O O . GLN A 1 363 ? -24.654 14.453 7.767 1.00 94.38 363 GLN A O 1
ATOM 2836 N N . THR A 1 364 ? -23.878 15.095 9.770 1.00 92.06 364 THR A N 1
ATOM 2837 C CA . THR A 1 364 ? -23.946 16.533 9.473 1.00 92.06 364 THR A CA 1
ATOM 2838 C C . THR A 1 364 ? -22.853 16.951 8.485 1.00 92.06 364 THR A C 1
ATOM 2840 O O . THR A 1 364 ? -23.091 17.780 7.603 1.00 92.06 364 THR A O 1
ATOM 2843 N N . LEU A 1 365 ? -21.668 16.341 8.580 1.00 90.88 365 LEU A N 1
ATOM 2844 C CA . LEU A 1 365 ? -20.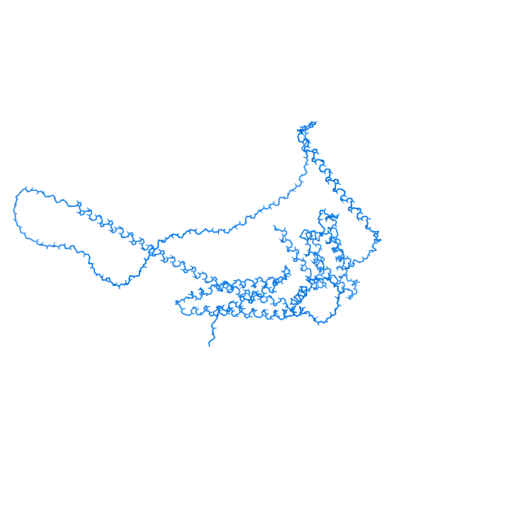584 16.510 7.615 1.00 90.88 365 LEU A CA 1
ATOM 2845 C C . LEU A 1 365 ? -20.927 15.914 6.235 1.00 90.88 365 LEU A C 1
ATOM 2847 O O . LEU A 1 365 ? -20.490 16.441 5.217 1.00 90.88 365 LEU A O 1
ATOM 2851 N N . ASP A 1 366 ? -21.741 14.873 6.117 1.00 89.81 366 ASP A N 1
ATOM 2852 C CA . ASP A 1 366 ? -22.064 14.313 4.793 1.00 89.81 366 ASP A CA 1
ATOM 2853 C C . ASP A 1 366 ? -22.979 15.210 3.946 1.00 89.81 366 ASP A C 1
ATOM 2855 O O . ASP A 1 366 ? -22.967 15.140 2.709 1.00 89.81 366 ASP A O 1
ATOM 2859 N N . VAL A 1 367 ? -23.713 16.125 4.584 1.00 87.50 367 VAL A N 1
ATOM 2860 C CA . VAL A 1 367 ? -24.514 17.139 3.890 1.00 87.50 367 VAL A CA 1
ATOM 2861 C C . VAL A 1 367 ? -23.582 18.087 3.114 1.00 87.50 367 VAL A C 1
ATOM 2863 O O . VAL A 1 367 ? -22.592 18.560 3.676 1.00 87.50 367 VAL A O 1
ATOM 2866 N N . PRO A 1 368 ? -23.852 18.411 1.833 1.00 85.44 368 PRO A N 1
ATOM 2867 C CA . PRO A 1 368 ? -23.041 19.365 1.074 1.00 85.44 368 PRO A CA 1
ATOM 2868 C C . PRO A 1 368 ? -22.920 20.713 1.792 1.00 85.44 368 PRO A C 1
ATOM 2870 O O . PRO A 1 368 ? -23.920 21.223 2.288 1.00 85.44 368 PRO A O 1
ATOM 2873 N N . THR A 1 369 ? -21.733 21.329 1.798 1.00 83.25 369 THR A N 1
ATOM 2874 C CA . THR A 1 369 ? -21.458 22.592 2.516 1.00 83.25 369 THR A CA 1
ATOM 2875 C C . THR A 1 369 ? -22.459 23.705 2.192 1.00 83.25 369 THR A C 1
ATOM 2877 O O . THR A 1 369 ? -22.850 24.452 3.079 1.00 83.25 369 THR A O 1
ATOM 2880 N N . SER A 1 370 ? -22.938 23.781 0.946 1.00 81.75 370 SER A N 1
ATOM 2881 C CA . SER A 1 370 ? -23.949 24.754 0.502 1.00 81.75 370 SER A CA 1
ATOM 2882 C C . SER A 1 370 ? -25.345 24.542 1.102 1.00 81.75 370 SER A C 1
ATOM 2884 O O . SER A 1 370 ? -26.183 25.433 1.026 1.00 81.75 370 SER A O 1
ATOM 2886 N N . ALA A 1 371 ? -25.617 23.354 1.639 1.00 74.38 371 ALA A N 1
ATOM 2887 C CA . ALA A 1 371 ? -26.891 22.956 2.232 1.00 74.38 371 ALA A CA 1
ATOM 2888 C C . ALA A 1 371 ? -26.792 22.733 3.753 1.00 74.38 371 ALA A C 1
ATOM 2890 O O . ALA A 1 371 ? -27.799 22.407 4.385 1.00 74.38 371 ALA A O 1
ATOM 2891 N N . ARG A 1 372 ? -25.602 22.892 4.351 1.00 80.44 372 ARG A N 1
ATOM 2892 C CA . ARG A 1 372 ? -25.422 22.767 5.800 1.00 80.44 372 ARG A CA 1
ATOM 2893 C C . ARG A 1 372 ? -26.019 23.982 6.503 1.00 80.44 372 ARG A C 1
ATOM 2895 O O . ARG A 1 372 ? -25.690 25.121 6.187 1.00 80.44 372 ARG A O 1
ATOM 2902 N N . VAL A 1 373 ? -26.881 23.714 7.480 1.00 74.12 373 VAL A N 1
ATOM 2903 C CA . VAL A 1 373 ? -27.429 24.735 8.389 1.00 74.12 373 VAL A CA 1
ATOM 2904 C C . VAL A 1 373 ? -26.398 25.116 9.450 1.00 74.12 373 VAL A C 1
ATOM 2906 O O . VAL A 1 373 ? -26.323 26.269 9.859 1.00 74.12 373 VAL A O 1
ATOM 2909 N N . THR A 1 374 ? -25.591 24.147 9.878 1.00 76.69 374 THR A N 1
ATOM 2910 C CA . THR A 1 374 ? -24.526 24.319 10.867 1.00 76.69 374 THR A CA 1
ATOM 2911 C C . THR A 1 374 ? -23.256 24.829 10.206 1.00 76.69 374 THR A C 1
ATOM 2913 O O . THR A 1 374 ? -22.834 24.318 9.162 1.00 76.69 374 THR A O 1
ATOM 2916 N N . THR A 1 375 ? -22.608 25.805 10.833 1.00 81.75 375 THR A N 1
ATOM 2917 C CA . THR A 1 375 ? -21.317 26.299 10.360 1.00 81.75 375 THR A CA 1
ATOM 2918 C C . THR A 1 375 ? -20.213 25.284 10.665 1.00 81.75 375 THR A C 1
ATOM 2920 O O . THR A 1 375 ? -20.330 24.458 11.571 1.00 81.75 375 THR A O 1
ATOM 2923 N N . ASN A 1 376 ? -19.088 25.363 9.945 1.00 84.69 376 ASN A N 1
ATOM 2924 C CA . ASN A 1 376 ? -17.904 24.568 10.294 1.00 84.69 376 ASN A CA 1
ATOM 2925 C C . ASN A 1 376 ? -17.424 24.854 11.733 1.00 84.69 376 ASN A C 1
ATOM 2927 O O . ASN A 1 376 ? -16.852 23.970 12.358 1.00 84.69 376 ASN A O 1
ATOM 2931 N N . SER A 1 377 ? -17.684 26.050 12.276 1.00 84.31 377 SER A N 1
ATOM 2932 C CA . SER A 1 377 ? -17.353 26.408 13.663 1.00 84.31 377 SER A CA 1
ATOM 2933 C C . SER A 1 377 ? -18.191 25.636 14.687 1.00 84.31 377 SER A C 1
ATOM 2935 O O . SER A 1 377 ? -17.674 25.225 15.726 1.00 84.31 377 SER A O 1
ATOM 2937 N N . ASP A 1 378 ? -19.475 25.419 14.397 1.00 85.50 378 ASP A N 1
ATOM 2938 C CA . ASP A 1 378 ? -20.366 24.640 15.265 1.00 85.50 378 ASP A CA 1
ATOM 2939 C C . ASP A 1 378 ? -19.918 23.174 15.290 1.00 85.50 378 ASP A C 1
ATOM 2941 O O . ASP A 1 378 ? -19.737 22.588 16.353 1.00 85.50 378 ASP A O 1
ATOM 2945 N N . LEU A 1 379 ? -19.593 22.621 14.117 1.00 91.31 379 LEU A N 1
ATOM 2946 C CA . LEU A 1 379 ? -19.067 21.259 13.991 1.00 91.31 379 LEU A CA 1
ATOM 2947 C C . LEU A 1 379 ? -17.727 21.071 14.708 1.00 91.31 379 LEU A C 1
ATOM 2949 O O . LEU A 1 379 ? -17.519 20.054 15.366 1.00 91.31 379 LEU A O 1
ATOM 2953 N N . GLN A 1 380 ? -16.824 22.052 14.624 1.00 92.81 380 GLN A N 1
ATOM 2954 C CA . GLN A 1 380 ? -15.574 22.022 15.387 1.00 92.81 380 GLN A CA 1
ATOM 2955 C C . GLN A 1 380 ? -15.842 21.987 16.894 1.00 92.81 380 GLN A C 1
ATOM 2957 O O . GLN A 1 380 ? -15.168 21.258 17.619 1.00 92.81 380 GLN A O 1
ATOM 2962 N N . THR A 1 381 ? -16.846 22.732 17.359 1.00 91.19 381 THR A N 1
ATOM 2963 C CA . THR A 1 381 ? -17.251 22.753 18.769 1.00 91.19 381 THR A CA 1
ATOM 2964 C C . THR A 1 381 ? -17.807 21.395 19.201 1.00 91.19 381 THR A C 1
ATOM 2966 O O . THR A 1 381 ? -17.408 20.886 20.249 1.00 91.19 381 THR A O 1
ATOM 2969 N N . ASP A 1 382 ? -18.637 20.758 18.371 1.00 94.38 382 ASP A N 1
ATOM 2970 C CA . ASP A 1 382 ? -19.184 19.421 18.631 1.00 94.38 382 ASP A CA 1
ATOM 2971 C C . ASP A 1 382 ? -18.099 18.335 18.660 1.00 94.38 382 ASP A C 1
ATOM 2973 O O . ASP A 1 382 ? -18.131 17.455 19.526 1.00 94.38 382 ASP A O 1
ATOM 2977 N N . ILE A 1 383 ? -17.115 18.406 17.754 1.00 96.38 383 ILE A N 1
ATOM 2978 C CA . ILE A 1 383 ? -15.958 17.497 17.727 1.00 96.38 383 ILE A CA 1
ATOM 2979 C C . ILE A 1 383 ? -15.109 17.681 18.982 1.00 96.38 383 ILE A C 1
ATOM 2981 O O . ILE A 1 383 ? -14.760 16.703 19.641 1.00 96.38 383 ILE A O 1
ATOM 2985 N N . VAL A 1 384 ? -14.807 18.926 19.356 1.00 94.62 384 VAL A N 1
ATOM 2986 C CA . VAL A 1 384 ? -14.058 19.220 20.581 1.00 94.62 384 VAL A CA 1
ATOM 2987 C C . VAL A 1 384 ? -14.808 18.687 21.802 1.00 94.62 384 VAL A C 1
ATOM 2989 O O . VAL A 1 384 ? -14.203 17.992 22.618 1.00 94.62 384 VAL A O 1
ATOM 2992 N N . ALA A 1 385 ? -16.118 18.929 21.905 1.00 92.75 385 ALA A N 1
ATOM 2993 C CA . ALA A 1 385 ? -16.956 18.409 22.985 1.00 92.75 385 ALA A CA 1
ATOM 2994 C C . ALA A 1 385 ? -16.958 16.872 23.036 1.00 92.75 385 ALA A C 1
ATOM 2996 O O . ALA A 1 385 ? -16.909 16.289 24.119 1.00 92.75 385 ALA A O 1
ATOM 2997 N N . TRP A 1 386 ? -16.966 16.209 21.878 1.00 97.38 386 TRP A N 1
ATOM 2998 C CA . TRP A 1 386 ? -16.848 14.756 21.798 1.00 97.38 386 TRP A CA 1
ATOM 2999 C C . TRP A 1 386 ? -15.492 14.261 22.324 1.00 97.38 386 TRP A C 1
ATOM 3001 O O . TRP A 1 386 ? -15.458 13.350 23.152 1.00 97.38 386 TRP A O 1
ATOM 3011 N N . VAL A 1 387 ? -14.384 14.899 21.919 1.00 97.19 387 VAL A N 1
ATOM 3012 C CA . VAL A 1 387 ? -13.034 14.562 22.410 1.00 97.19 387 VAL A CA 1
ATOM 3013 C C . VAL A 1 387 ? -12.939 14.761 23.924 1.00 97.19 387 VAL A C 1
ATOM 3015 O O . VAL A 1 387 ? -12.387 13.907 24.606 1.00 97.19 387 VAL A O 1
ATOM 3018 N N . PHE A 1 388 ? -13.509 15.841 24.468 1.00 94.56 388 PHE A N 1
ATOM 3019 C CA . PHE A 1 388 ? -13.591 16.067 25.917 1.00 94.56 388 PHE A CA 1
ATOM 3020 C C . PHE A 1 388 ? -14.365 14.963 26.646 1.00 94.56 388 PHE A C 1
ATOM 3022 O O . PHE A 1 388 ? -13.939 14.518 27.706 1.00 94.56 388 PHE A O 1
ATOM 3029 N N . GLY A 1 389 ? -15.494 14.512 26.097 1.00 95.38 389 GLY A N 1
ATOM 3030 C CA . GLY A 1 389 ? -16.266 13.440 26.723 1.00 95.38 389 GLY A CA 1
ATOM 3031 C C . GLY A 1 389 ? -15.541 12.091 26.688 1.00 95.38 389 GLY A C 1
ATOM 3032 O O . GLY A 1 389 ? -15.634 11.319 27.641 1.00 95.38 389 GLY A O 1
ATOM 3033 N N . LEU A 1 390 ? -14.783 11.815 25.621 1.00 96.94 390 LEU A N 1
ATOM 3034 C CA . LEU A 1 390 ? -13.905 10.644 25.565 1.00 96.94 390 LEU A CA 1
ATOM 3035 C C . LEU A 1 390 ? -12.750 10.754 26.571 1.00 96.94 390 LEU A C 1
ATOM 3037 O O . LEU A 1 390 ? -12.355 9.755 27.170 1.00 96.94 390 LEU A O 1
ATOM 3041 N N . ASP A 1 391 ? -12.234 11.967 26.760 1.00 95.81 391 ASP A N 1
ATOM 3042 C CA . ASP A 1 391 ? -11.168 12.264 27.708 1.00 95.81 391 ASP A CA 1
ATOM 3043 C C . ASP A 1 391 ? -11.587 11.980 29.154 1.00 95.81 391 ASP A C 1
ATOM 3045 O O . ASP A 1 391 ? -10.933 11.194 29.838 1.00 95.81 391 ASP A O 1
ATOM 3049 N N . ASP A 1 392 ? -12.732 12.524 29.572 1.00 93.56 392 ASP A N 1
ATOM 3050 C CA . ASP A 1 392 ? -13.326 12.305 30.898 1.00 93.56 392 ASP A CA 1
ATOM 3051 C C . ASP A 1 392 ? -13.567 10.810 31.171 1.00 93.56 392 ASP A C 1
ATOM 3053 O O . ASP A 1 392 ? -13.185 10.281 32.216 1.00 93.56 392 ASP A O 1
ATOM 3057 N N . LEU A 1 393 ? -14.085 10.073 30.180 1.00 94.69 393 LEU A N 1
ATOM 3058 C CA . LEU A 1 393 ? -14.203 8.615 30.275 1.00 94.69 393 LEU A CA 1
ATOM 3059 C C . LEU A 1 393 ? -12.851 7.918 30.468 1.00 94.69 393 LEU A C 1
ATOM 3061 O O . LEU A 1 393 ? -12.751 6.963 31.243 1.00 94.69 393 LEU A O 1
ATOM 3065 N N . SER A 1 394 ? -11.814 8.365 29.758 1.00 95.06 394 SER A N 1
ATOM 3066 C CA . SER A 1 394 ? -10.473 7.795 29.884 1.00 95.06 394 SER A CA 1
ATOM 3067 C C . SER A 1 394 ? -9.882 8.043 31.275 1.00 95.06 394 SER A C 1
ATOM 3069 O O . SER A 1 394 ? -9.291 7.129 31.856 1.00 95.06 394 SER A O 1
ATOM 3071 N N . GLU A 1 395 ? -10.101 9.232 31.842 1.00 93.50 395 GLU A N 1
ATOM 3072 C CA . GLU A 1 395 ? -9.644 9.601 33.181 1.00 93.50 395 GLU A CA 1
ATOM 3073 C C . GLU A 1 395 ? -10.352 8.764 34.247 1.00 93.50 395 GLU A C 1
ATOM 3075 O O . GLU A 1 395 ? -9.688 8.129 35.068 1.00 93.50 395 GLU A O 1
ATOM 3080 N N . GLN A 1 396 ? -11.680 8.640 34.182 1.00 92.38 396 GLN A N 1
ATOM 3081 C CA . GLN A 1 396 ? -12.460 7.837 35.133 1.00 92.38 396 GLN A CA 1
ATOM 3082 C C . GLN A 1 396 ? -12.040 6.358 35.168 1.00 92.38 396 GLN A C 1
ATOM 3084 O O . GLN A 1 396 ? -12.116 5.708 36.213 1.00 92.38 396 GLN A O 1
ATOM 3089 N N . LEU A 1 397 ? -11.556 5.812 34.047 1.00 92.31 397 LEU A N 1
ATOM 3090 C CA . LEU A 1 397 ? -11.034 4.443 33.984 1.00 92.31 397 LEU A CA 1
ATOM 3091 C C . LEU A 1 397 ? -9.650 4.288 34.632 1.00 92.31 397 LEU A C 1
ATOM 3093 O O . LEU A 1 397 ? -9.265 3.159 34.963 1.00 92.31 397 LEU A O 1
ATOM 3097 N N . GLN A 1 398 ? -8.905 5.380 34.809 1.00 89.94 398 GLN A N 1
ATOM 3098 C CA . GLN A 1 398 ? -7.561 5.398 35.395 1.00 89.94 398 GLN A CA 1
ATOM 3099 C C . GLN A 1 398 ? -7.534 5.833 36.867 1.00 89.94 398 GLN A C 1
ATOM 3101 O O . GLN A 1 398 ? -6.581 5.489 37.568 1.00 89.94 398 GLN A O 1
ATOM 3106 N N . VAL A 1 399 ? -8.560 6.542 37.354 1.00 87.75 399 VAL A N 1
ATOM 3107 C CA . VAL A 1 399 ? -8.640 6.992 38.755 1.00 87.75 399 VAL A CA 1
ATOM 3108 C C . VAL A 1 399 ? -8.587 5.805 39.729 1.00 87.75 399 VAL A C 1
ATOM 3110 O O . VAL A 1 399 ? -9.200 4.757 39.513 1.00 87.75 399 VAL A O 1
ATOM 3113 N N . SER A 1 400 ? -7.837 5.989 40.821 1.00 73.69 400 SER A N 1
ATOM 3114 C CA . SER A 1 400 ? -7.762 5.080 41.967 1.00 73.69 400 SER A CA 1
ATOM 3115 C C . SER A 1 400 ? -8.266 5.807 43.225 1.00 73.69 400 SER A C 1
ATOM 3117 O O . SER A 1 400 ? -7.736 6.879 43.526 1.00 73.69 400 SER A O 1
ATOM 3119 N N . PRO A 1 401 ? -9.245 5.267 43.979 1.00 73.06 401 PRO A N 1
ATOM 3120 C CA . PRO A 1 401 ? -9.920 3.985 43.768 1.00 73.06 401 PRO A CA 1
ATOM 3121 C C . PRO A 1 401 ? -10.793 3.994 42.507 1.00 73.06 401 PRO A C 1
ATOM 3123 O O . PRO A 1 401 ? -11.302 5.034 42.100 1.00 73.06 401 PRO A O 1
ATOM 3126 N N . ALA A 1 402 ? -10.935 2.829 41.872 1.00 75.06 402 ALA A N 1
ATOM 3127 C CA . ALA A 1 402 ? -11.657 2.719 40.610 1.00 75.06 402 ALA A CA 1
ATOM 3128 C C . ALA A 1 402 ? -13.124 3.139 40.781 1.00 75.06 402 ALA A C 1
ATOM 3130 O O . ALA A 1 402 ? -13.834 2.571 41.610 1.00 75.06 402 ALA A O 1
ATOM 3131 N N . VAL A 1 403 ? -13.571 4.099 39.963 1.00 78.44 403 VAL A N 1
ATOM 3132 C CA . VAL A 1 403 ? -14.983 4.520 39.871 1.00 78.44 403 VAL A CA 1
ATOM 3133 C C . VAL A 1 403 ? -15.868 3.345 39.442 1.00 78.44 403 VAL A C 1
ATOM 3135 O O . VAL A 1 403 ? -16.995 3.203 39.902 1.00 78.44 403 VAL A O 1
ATOM 3138 N N . PHE A 1 404 ? -15.323 2.475 38.590 1.00 82.44 404 PHE A N 1
ATOM 3139 C CA . PHE A 1 404 ? -15.994 1.292 38.066 1.00 82.44 404 PHE A CA 1
ATOM 3140 C C . PHE A 1 404 ? -15.534 0.024 38.783 1.00 82.44 404 PHE A C 1
ATOM 3142 O O . PHE A 1 404 ? -14.335 -0.186 39.005 1.00 82.44 404 PHE A O 1
ATOM 3149 N N . GLY A 1 405 ? -16.468 -0.895 39.034 1.00 86.19 405 GLY A N 1
ATOM 3150 C CA . GLY A 1 405 ? -16.110 -2.258 39.419 1.00 86.19 405 GLY A CA 1
ATOM 3151 C C . GLY A 1 405 ? -15.251 -2.936 38.340 1.00 86.19 405 GLY A C 1
ATOM 3152 O O . GLY A 1 405 ? -15.312 -2.590 37.162 1.00 86.19 405 GLY A O 1
ATOM 3153 N N . LYS A 1 406 ? -14.458 -3.957 38.697 1.00 87.31 406 LYS A N 1
ATOM 3154 C CA . LYS A 1 406 ? -13.557 -4.649 37.744 1.00 87.31 406 LYS A CA 1
ATOM 3155 C C . LYS A 1 406 ? -14.281 -5.154 36.481 1.00 87.31 406 LYS A C 1
ATOM 3157 O O . LYS A 1 406 ? -13.739 -5.058 35.380 1.00 87.31 406 LYS A O 1
ATOM 3162 N N . HIS A 1 407 ? -15.499 -5.680 36.635 1.00 88.19 407 HIS A N 1
ATOM 3163 C CA . HIS A 1 407 ? -16.325 -6.150 35.517 1.00 88.19 407 HIS A CA 1
ATOM 3164 C C . HIS A 1 407 ? -16.879 -4.999 34.670 1.00 88.19 407 HIS A C 1
ATOM 3166 O O . HIS A 1 407 ? -16.817 -5.068 33.444 1.00 88.19 407 HIS A O 1
ATOM 3172 N N . GLU A 1 408 ? -17.353 -3.932 35.312 1.00 90.56 408 GLU A N 1
ATOM 3173 C CA . GLU A 1 408 ? -17.847 -2.728 34.637 1.00 90.56 408 GLU A CA 1
ATOM 3174 C C . GLU A 1 408 ? -16.729 -2.054 33.844 1.00 90.56 408 GLU A C 1
ATOM 3176 O O . GLU A 1 408 ? -16.908 -1.768 32.666 1.00 90.56 408 GLU A O 1
ATOM 3181 N N . LYS A 1 409 ? -15.530 -1.928 34.426 1.00 92.31 409 LYS A N 1
ATOM 3182 C CA . LYS A 1 409 ? -14.338 -1.409 33.744 1.00 92.31 409 LYS A CA 1
ATOM 3183 C C . LYS A 1 409 ? -14.037 -2.186 32.462 1.00 92.31 409 LYS A C 1
ATOM 3185 O O . LYS A 1 409 ? -13.803 -1.584 31.421 1.00 92.31 409 LYS A O 1
ATOM 3190 N N . SER A 1 410 ? -14.075 -3.521 32.504 1.00 92.19 410 SER A N 1
ATOM 3191 C CA . SER A 1 410 ? -13.854 -4.348 31.308 1.00 92.19 410 SER A CA 1
ATOM 3192 C C . SER A 1 410 ? -14.951 -4.169 30.250 1.00 92.19 410 SER A C 1
ATOM 3194 O O . SER A 1 410 ? -14.647 -4.168 29.055 1.00 92.19 410 SER A O 1
ATOM 3196 N N . ALA A 1 411 ? -16.210 -3.999 30.667 1.00 93.56 411 ALA A N 1
ATOM 3197 C CA . ALA A 1 411 ? -17.320 -3.724 29.758 1.00 93.56 411 ALA A CA 1
ATOM 3198 C C . ALA A 1 411 ? -17.175 -2.346 29.091 1.00 93.56 411 ALA A C 1
ATOM 3200 O O . ALA A 1 411 ? -17.245 -2.260 27.867 1.00 93.56 411 ALA A O 1
ATOM 3201 N N . VAL A 1 412 ? -16.867 -1.304 29.870 1.00 94.50 412 VAL A N 1
ATOM 3202 C CA . VAL A 1 412 ? -16.642 0.058 29.364 1.00 94.50 412 VAL A CA 1
ATOM 3203 C C . VAL A 1 412 ? -15.453 0.094 28.404 1.00 94.50 412 VAL A C 1
ATOM 3205 O O . VAL A 1 412 ? -15.577 0.661 27.325 1.00 94.50 412 VAL A O 1
ATOM 3208 N N . ILE A 1 413 ? -14.333 -0.568 28.724 1.00 95.50 413 ILE A N 1
ATOM 3209 C CA . ILE A 1 413 ? -13.173 -0.661 27.817 1.00 95.50 413 ILE A CA 1
ATOM 3210 C C . ILE A 1 413 ? -13.573 -1.301 26.483 1.00 95.50 413 ILE A C 1
ATOM 3212 O O . ILE A 1 413 ? -13.224 -0.781 25.427 1.00 95.50 413 ILE A O 1
ATOM 3216 N N . ARG A 1 414 ? -14.346 -2.395 26.512 1.00 94.75 414 ARG A N 1
ATOM 3217 C CA . ARG A 1 414 ? -14.834 -3.052 25.290 1.00 94.75 414 ARG A CA 1
ATOM 3218 C C . ARG A 1 414 ? -15.718 -2.124 24.461 1.00 94.75 414 ARG A C 1
ATOM 3220 O O . ARG A 1 414 ? -15.637 -2.142 23.235 1.00 94.75 414 ARG A O 1
ATOM 3227 N N . ASP A 1 415 ? -16.573 -1.345 25.111 1.00 96.00 415 ASP A N 1
ATOM 3228 C CA . ASP A 1 415 ? -17.446 -0.402 24.420 1.00 96.00 415 ASP A CA 1
ATOM 3229 C C . ASP A 1 415 ? -16.661 0.798 23.870 1.00 96.00 415 ASP A C 1
ATOM 3231 O O . ASP A 1 415 ? -16.955 1.237 22.760 1.00 96.00 415 ASP A O 1
ATOM 3235 N N . ILE A 1 416 ? -15.612 1.266 24.557 1.00 97.25 416 ILE A N 1
ATOM 3236 C CA . ILE A 1 416 ? -14.672 2.259 24.014 1.00 97.25 416 ILE A CA 1
ATOM 3237 C C . ILE A 1 416 ? -13.965 1.707 22.775 1.00 97.25 416 ILE A C 1
ATOM 3239 O O . ILE A 1 416 ? -13.886 2.407 21.771 1.00 97.25 416 ILE A O 1
ATOM 3243 N N . SER A 1 417 ? -13.513 0.448 22.784 1.00 96.06 417 SER A N 1
ATOM 3244 C CA . SER A 1 417 ? -12.922 -0.154 21.581 1.00 96.06 417 SER A CA 1
ATOM 3245 C C . SER A 1 417 ? -13.909 -0.145 20.406 1.00 96.06 417 SER A C 1
ATOM 3247 O O . SER A 1 417 ? -13.532 0.210 19.296 1.00 96.06 417 SER A O 1
ATOM 3249 N N . LYS A 1 418 ? -15.195 -0.453 20.633 1.00 96.06 418 LYS A N 1
ATOM 3250 C CA . LYS A 1 418 ? -16.228 -0.349 19.581 1.00 96.06 418 LYS A CA 1
ATOM 3251 C C . LYS A 1 418 ? -16.459 1.092 19.118 1.00 96.06 418 LYS A C 1
ATOM 3253 O O . LYS A 1 418 ? -16.735 1.309 17.938 1.00 96.06 418 LYS A O 1
ATOM 3258 N N . LEU A 1 419 ? -16.378 2.062 20.029 1.00 97.62 419 LEU A N 1
ATOM 3259 C CA . LEU A 1 419 ? -16.479 3.482 19.697 1.00 97.62 419 LEU A CA 1
ATOM 3260 C C . LEU A 1 419 ? -15.327 3.912 18.779 1.00 97.62 419 LEU A C 1
ATOM 3262 O O . LEU A 1 419 ? -15.584 4.588 17.789 1.00 97.62 419 LEU A O 1
ATOM 3266 N N . LEU A 1 420 ? -14.095 3.469 19.054 1.00 97.75 420 LEU A N 1
ATOM 3267 C CA . LEU A 1 420 ? -12.928 3.728 18.200 1.00 97.75 420 LEU A CA 1
ATOM 3268 C C . LEU A 1 420 ? -13.079 3.080 16.815 1.00 97.75 420 LEU A C 1
ATOM 3270 O O . LEU A 1 420 ? -12.918 3.768 15.812 1.00 97.75 420 LEU A O 1
ATOM 3274 N N . VAL A 1 421 ? -13.525 1.819 16.745 1.00 96.31 421 VAL A N 1
ATOM 3275 C CA . VAL A 1 421 ? -13.862 1.154 15.466 1.00 96.31 421 VAL A CA 1
ATOM 3276 C C . VAL A 1 421 ? -14.897 1.969 14.679 1.00 96.31 421 VAL A C 1
ATOM 3278 O O . VAL A 1 421 ? -14.809 2.109 13.460 1.00 96.31 421 VAL A O 1
ATOM 3281 N N . THR A 1 422 ? -15.905 2.508 15.371 1.00 97.12 422 THR A N 1
ATOM 3282 C CA . THR A 1 422 ? -16.960 3.319 14.746 1.00 97.12 422 THR A CA 1
ATOM 3283 C C . THR A 1 422 ? -16.408 4.644 14.231 1.00 97.12 422 THR A C 1
ATOM 3285 O O . THR A 1 422 ? -16.738 5.027 13.112 1.00 97.12 422 THR A O 1
ATOM 3288 N N . LEU A 1 423 ? -15.545 5.312 15.002 1.00 97.75 423 LEU A N 1
ATOM 3289 C CA . LEU A 1 423 ? -14.850 6.526 14.578 1.00 97.75 423 LEU A CA 1
ATOM 3290 C C . LEU A 1 423 ? -14.019 6.278 13.314 1.00 97.75 423 LEU A C 1
ATOM 3292 O O . LEU A 1 423 ? -14.186 7.012 12.343 1.00 97.75 423 LEU A O 1
ATOM 3296 N N . ASN A 1 424 ? -13.179 5.237 13.313 1.00 97.19 424 ASN A N 1
ATOM 3297 C CA . ASN A 1 424 ? -12.330 4.890 12.171 1.00 97.19 424 ASN A CA 1
ATOM 3298 C C . ASN A 1 424 ? -13.176 4.636 10.928 1.00 97.19 424 ASN A C 1
ATOM 3300 O O . ASN A 1 424 ? -12.952 5.257 9.896 1.00 97.19 424 ASN A O 1
ATOM 3304 N N . ARG A 1 425 ? -14.235 3.827 11.055 1.00 96.69 425 ARG A N 1
ATOM 3305 C CA . ARG A 1 425 ? -15.176 3.564 9.960 1.00 96.69 425 ARG A CA 1
ATOM 3306 C C . ARG A 1 425 ? -15.825 4.843 9.413 1.00 96.69 425 ARG A C 1
ATOM 3308 O O . ARG A 1 425 ? -15.967 4.977 8.203 1.00 96.69 425 ARG A O 1
ATOM 3315 N N . LEU A 1 426 ? -16.248 5.763 10.283 1.00 97.12 426 LEU A N 1
ATOM 3316 C CA . LEU A 1 426 ? -16.881 7.019 9.864 1.00 97.12 426 LEU A CA 1
ATOM 3317 C C . LEU A 1 426 ? -15.892 7.947 9.149 1.00 97.12 426 LEU A C 1
ATOM 3319 O O . LEU A 1 426 ? -16.236 8.512 8.113 1.00 97.12 426 LEU A O 1
ATOM 3323 N N . LEU A 1 427 ? -14.662 8.068 9.655 1.00 96.44 427 LEU A N 1
ATOM 3324 C CA . LEU A 1 427 ? -13.599 8.826 8.992 1.00 96.44 427 LEU A CA 1
ATOM 3325 C C . LEU A 1 427 ? -13.296 8.253 7.614 1.00 96.44 427 LEU A C 1
ATOM 3327 O O . LEU A 1 427 ? -13.315 8.980 6.623 1.00 96.44 427 LEU A O 1
ATOM 3331 N N . GLU A 1 428 ? -13.113 6.943 7.557 1.00 93.81 428 GLU A N 1
ATOM 3332 C CA . GLU A 1 428 ? -12.866 6.171 6.351 1.00 93.81 428 GLU A CA 1
ATOM 3333 C C . GLU A 1 428 ? -13.960 6.323 5.275 1.00 93.81 428 GLU A C 1
ATOM 3335 O O . GLU A 1 428 ? -13.673 6.259 4.079 1.00 93.81 428 GLU A O 1
ATOM 3340 N N . GLU A 1 429 ? -15.230 6.420 5.667 1.00 94.75 429 GLU A N 1
ATOM 3341 C CA . GLU A 1 429 ? -16.361 6.579 4.740 1.00 94.75 429 GLU A CA 1
ATOM 3342 C C . GLU A 1 429 ? -16.573 8.045 4.319 1.00 94.75 429 GLU A C 1
ATOM 3344 O O . GLU A 1 429 ? -17.224 8.308 3.305 1.00 94.75 429 GLU A O 1
ATOM 3349 N N . SER A 1 430 ? -16.012 8.995 5.072 1.00 95.62 430 SER A N 1
ATOM 3350 C CA . SER A 1 430 ? -16.200 10.426 4.848 1.00 95.62 430 SER A CA 1
ATOM 3351 C C . SER A 1 430 ? -15.321 10.987 3.725 1.00 95.62 430 SER A C 1
ATOM 3353 O O . SER A 1 430 ? -14.284 10.438 3.355 1.00 95.62 430 SER A O 1
ATOM 3355 N N . LYS A 1 431 ? -15.748 12.117 3.153 1.00 95.12 431 LYS A N 1
ATOM 3356 C CA . LYS A 1 431 ? -14.987 12.822 2.112 1.00 95.12 431 LYS A CA 1
ATOM 3357 C C . LYS A 1 431 ? -13.715 13.470 2.687 1.00 95.12 431 LYS A C 1
ATOM 3359 O O . LYS A 1 431 ? -13.749 13.901 3.843 1.00 95.12 431 LYS A O 1
ATOM 3364 N N . PRO A 1 432 ? -12.643 13.655 1.891 1.00 94.38 432 PRO A N 1
ATOM 3365 C CA . PRO A 1 432 ? -11.389 14.249 2.367 1.00 94.38 432 PRO A CA 1
ATOM 3366 C C . PRO A 1 432 ? -11.549 15.625 3.029 1.00 94.38 432 PRO A C 1
ATOM 3368 O O . PRO A 1 432 ? -10.827 15.942 3.974 1.00 94.38 432 PRO A O 1
ATOM 3371 N N . GLU A 1 433 ? -12.509 16.444 2.587 1.00 93.31 433 GLU A N 1
ATOM 3372 C CA . GLU A 1 433 ? -12.771 17.751 3.202 1.00 93.31 433 GLU A CA 1
ATOM 3373 C C . GLU A 1 433 ? -13.361 17.610 4.612 1.00 93.31 433 GLU A C 1
ATOM 3375 O O . GLU A 1 433 ? -13.059 18.404 5.501 1.00 93.31 433 GLU A O 1
ATOM 3380 N N . ASN A 1 434 ? -14.190 16.587 4.829 1.00 94.38 434 ASN A N 1
ATOM 3381 C CA . ASN A 1 434 ? -14.812 16.305 6.121 1.00 94.38 434 ASN A CA 1
ATOM 3382 C C . ASN A 1 434 ? -13.801 15.723 7.112 1.00 94.38 434 ASN A C 1
ATOM 3384 O O . ASN A 1 434 ? -13.800 16.122 8.278 1.00 94.38 434 ASN A O 1
ATOM 3388 N N . GLN A 1 435 ? -12.917 14.841 6.636 1.00 95.44 435 GLN A N 1
ATOM 3389 C CA . GLN A 1 435 ? -11.786 14.325 7.412 1.00 95.44 435 GLN A CA 1
ATOM 3390 C C . GLN A 1 435 ? -10.914 15.479 7.923 1.00 95.44 435 GLN A C 1
ATOM 3392 O O . GLN A 1 435 ? -10.611 15.547 9.114 1.00 95.44 435 GLN A O 1
ATOM 3397 N N . GLY A 1 436 ? -10.611 16.449 7.052 1.00 94.81 436 GLY A N 1
ATOM 3398 C CA . GLY A 1 436 ? -9.858 17.646 7.423 1.00 94.81 436 GLY A CA 1
ATOM 3399 C C . GLY A 1 436 ? -10.509 18.452 8.540 1.00 94.81 436 GLY A C 1
ATOM 3400 O O . GLY A 1 436 ? -9.835 18.797 9.505 1.00 94.81 436 GLY A O 1
ATOM 3401 N N . VAL A 1 437 ? -11.828 18.677 8.482 1.00 94.94 437 VAL A N 1
ATOM 3402 C CA . VAL A 1 437 ? -12.554 19.369 9.565 1.00 94.94 437 VAL A CA 1
ATOM 3403 C C . VAL A 1 437 ? -12.408 18.627 10.894 1.00 94.94 437 VAL A C 1
ATOM 3405 O O . VAL A 1 437 ? -12.193 19.274 11.920 1.00 94.94 437 VAL A O 1
ATOM 3408 N N . PHE A 1 438 ? -12.498 17.293 10.889 1.00 97.00 438 PHE A N 1
ATOM 3409 C CA . PHE A 1 438 ? -12.329 16.492 12.100 1.00 97.00 438 PHE A CA 1
ATOM 3410 C C . PHE A 1 438 ? -10.908 16.602 12.663 1.00 97.00 438 PHE A C 1
ATOM 3412 O O . PHE A 1 438 ? -10.745 16.967 13.828 1.00 97.00 438 PHE A O 1
ATOM 3419 N N . TYR A 1 439 ? -9.886 16.354 11.838 1.00 96.38 439 TYR A N 1
ATOM 3420 C CA . TYR A 1 439 ? -8.485 16.404 12.265 1.00 96.38 439 TYR A CA 1
ATOM 3421 C C . TYR A 1 439 ? -8.061 17.806 12.726 1.00 96.38 439 TYR A C 1
ATOM 3423 O O . TYR A 1 439 ? -7.369 17.947 13.740 1.00 96.38 439 TYR A O 1
ATOM 3431 N N . ASP A 1 440 ? -8.525 18.850 12.037 1.00 94.88 440 ASP A N 1
ATOM 3432 C CA . ASP A 1 440 ? -8.265 20.243 12.400 1.00 94.88 440 ASP A CA 1
ATOM 3433 C C . ASP A 1 440 ? -8.970 20.654 13.694 1.00 94.88 440 ASP A C 1
ATOM 3435 O O . ASP A 1 440 ? -8.456 21.508 14.418 1.00 94.88 440 ASP A O 1
ATOM 3439 N N . ALA A 1 441 ? -10.137 20.084 13.999 1.00 95.81 441 ALA A N 1
ATOM 3440 C CA . ALA A 1 441 ? -10.849 20.345 15.246 1.00 95.81 441 ALA A CA 1
ATOM 3441 C C . ALA A 1 441 ? -10.211 19.606 16.428 1.00 95.81 441 ALA A C 1
ATOM 3443 O O . ALA A 1 441 ? -10.047 20.174 17.508 1.00 95.81 441 ALA A O 1
ATOM 3444 N N . SER A 1 442 ? -9.848 18.337 16.226 1.00 95.38 442 SER A N 1
ATOM 3445 C CA . SER A 1 442 ? -9.378 17.453 17.291 1.00 95.38 442 SER A CA 1
ATOM 3446 C C . SER A 1 442 ? -7.926 17.733 17.702 1.00 95.38 442 SER A C 1
ATOM 3448 O O . SER A 1 442 ? -7.589 17.588 18.881 1.00 95.38 442 SER A O 1
ATOM 3450 N N . LYS A 1 443 ? -7.077 18.169 16.755 1.00 91.50 443 LYS A N 1
ATOM 3451 C CA . LYS A 1 443 ? -5.653 18.538 16.929 1.00 91.50 443 LYS A CA 1
ATOM 3452 C C . LYS A 1 443 ? -4.885 17.600 17.875 1.00 91.50 443 LYS A C 1
ATOM 3454 O O . LYS A 1 443 ? -5.144 16.406 17.919 1.00 91.50 443 LYS A O 1
ATOM 3459 N N . SER A 1 444 ? -3.953 18.147 18.657 1.00 92.38 444 SER A N 1
ATOM 3460 C CA . SER A 1 444 ? -3.144 17.430 19.647 1.00 92.38 444 SER A CA 1
ATOM 3461 C C . SER A 1 444 ? -3.945 16.879 20.825 1.00 92.38 444 SER A C 1
ATOM 3463 O O . SER A 1 444 ? -3.405 16.135 21.641 1.00 92.38 444 SER A O 1
ATOM 3465 N N . ARG A 1 445 ? -5.222 17.252 20.961 1.00 94.50 445 ARG A N 1
ATOM 3466 C CA . ARG A 1 445 ? -6.033 16.811 22.089 1.00 94.50 445 ARG A CA 1
ATOM 3467 C C . ARG A 1 445 ? -6.401 15.342 21.960 1.00 94.50 445 ARG A C 1
ATOM 3469 O O . ARG A 1 445 ? -6.273 14.607 22.932 1.00 94.50 445 ARG A O 1
ATOM 3476 N N . VAL A 1 446 ? -6.813 14.910 20.767 1.00 97.00 446 VAL A N 1
ATOM 3477 C CA . VAL A 1 446 ? -7.135 13.495 20.540 1.00 97.00 446 VAL A CA 1
ATOM 3478 C C . VAL A 1 446 ? -5.914 12.607 20.780 1.00 97.00 446 VAL A C 1
ATOM 3480 O O . VAL A 1 446 ? -6.054 11.556 21.392 1.00 97.00 446 VAL A O 1
ATOM 3483 N N . ASP A 1 447 ? -4.710 13.082 20.442 1.00 96.62 447 ASP A N 1
ATOM 3484 C CA . ASP A 1 447 ? -3.457 12.354 20.687 1.00 96.62 447 ASP A CA 1
ATOM 3485 C C . ASP A 1 447 ? -3.206 12.119 22.189 1.00 96.62 447 ASP A C 1
ATOM 3487 O O . ASP A 1 447 ? -2.776 11.037 22.591 1.00 96.62 447 ASP A O 1
ATOM 3491 N N . GLN A 1 448 ? -3.517 13.103 23.042 1.00 96.31 448 GLN A N 1
ATOM 3492 C CA . GLN A 1 448 ? -3.396 12.966 24.502 1.00 96.31 448 GLN A CA 1
ATOM 3493 C C . GLN A 1 448 ? -4.390 11.943 25.063 1.00 96.31 448 GLN A C 1
ATOM 3495 O O . GLN A 1 448 ? -4.020 11.101 25.885 1.00 96.31 448 GLN A O 1
ATOM 3500 N N . VAL A 1 449 ? -5.642 11.985 24.594 1.00 97.50 449 VAL A N 1
ATOM 3501 C CA . VAL A 1 449 ? -6.671 11.001 24.965 1.00 97.50 449 VAL A CA 1
ATOM 3502 C C . VAL A 1 449 ? -6.243 9.603 24.518 1.00 97.50 449 VAL A C 1
ATOM 3504 O O . VAL A 1 449 ? -6.301 8.646 25.287 1.00 97.50 449 VAL A O 1
ATOM 3507 N N . PHE A 1 450 ? -5.737 9.478 23.295 1.00 97.69 450 PHE A N 1
ATOM 3508 C CA . PHE A 1 450 ? -5.295 8.209 22.730 1.00 97.69 450 PHE A CA 1
ATOM 3509 C C . PHE A 1 450 ? -4.087 7.631 23.465 1.00 97.69 450 PHE A C 1
ATOM 3511 O O . PHE A 1 450 ? -4.084 6.441 23.776 1.00 97.69 450 PHE A O 1
ATOM 3518 N N . ALA A 1 451 ? -3.113 8.453 23.862 1.00 96.50 451 ALA A N 1
ATOM 3519 C CA . ALA A 1 451 ? -2.007 8.012 24.711 1.00 96.50 451 ALA A CA 1
ATOM 3520 C C . ALA A 1 451 ? -2.495 7.367 26.023 1.00 96.50 451 ALA A C 1
ATOM 3522 O O . ALA A 1 451 ? -1.960 6.341 26.445 1.00 96.50 451 ALA A O 1
ATOM 3523 N N . ARG A 1 452 ? -3.556 7.912 26.635 1.00 96.44 452 ARG A N 1
ATOM 3524 C CA . ARG A 1 452 ? -4.198 7.330 27.824 1.00 96.44 452 ARG A CA 1
ATOM 3525 C C . ARG A 1 452 ? -4.946 6.032 27.519 1.00 96.44 452 ARG A C 1
ATOM 3527 O O . ARG A 1 452 ? -4.858 5.078 28.294 1.00 96.44 452 ARG A O 1
ATOM 3534 N N . LEU A 1 453 ? -5.675 5.982 26.406 1.00 96.69 453 LEU A N 1
ATOM 3535 C CA . LEU A 1 453 ? -6.477 4.819 26.019 1.00 96.69 453 LEU A CA 1
ATOM 3536 C C . LEU A 1 453 ? -5.629 3.610 25.588 1.00 96.69 453 LEU A C 1
ATOM 3538 O O . LEU A 1 453 ? -6.050 2.479 25.842 1.00 96.69 453 LEU A O 1
ATOM 3542 N N . ARG A 1 454 ? -4.433 3.818 25.014 1.00 96.62 454 ARG A N 1
ATOM 3543 C CA . ARG A 1 454 ? -3.496 2.735 24.646 1.00 96.62 454 ARG A CA 1
ATOM 3544 C C . ARG A 1 454 ? -3.192 1.802 25.820 1.00 96.62 454 ARG A C 1
ATOM 3546 O O . ARG A 1 454 ? -3.202 0.587 25.669 1.00 96.62 454 ARG A O 1
ATOM 3553 N N . GLY A 1 455 ? -3.019 2.358 27.020 1.00 92.94 455 GLY A N 1
ATOM 3554 C CA . GLY A 1 455 ? -2.730 1.578 28.228 1.00 92.94 455 GLY A CA 1
ATOM 3555 C C . GLY A 1 455 ? -3.904 0.748 28.767 1.00 92.94 455 GLY A C 1
ATOM 3556 O O . GLY A 1 455 ? -3.713 -0.036 29.695 1.00 92.94 455 GLY A O 1
ATOM 3557 N N . LEU A 1 456 ? -5.122 0.912 28.234 1.00 93.56 456 LEU A N 1
ATOM 3558 C CA . LEU A 1 456 ? -6.310 0.219 28.744 1.00 93.56 456 LEU A CA 1
ATOM 3559 C C . LEU A 1 456 ? -6.526 -1.160 28.108 1.00 93.56 456 LEU A C 1
ATOM 3561 O O . LEU A 1 456 ? -7.034 -2.064 28.775 1.00 93.56 456 LEU A O 1
ATOM 3565 N N . SER A 1 457 ? -6.194 -1.323 26.824 1.00 95.12 457 SER A N 1
ATOM 3566 C CA . SER A 1 457 ? -6.364 -2.579 26.084 1.00 95.12 457 SER A CA 1
ATOM 3567 C C . SER A 1 457 ? -5.580 -2.570 24.774 1.00 95.12 457 SER A C 1
ATOM 3569 O O . SER A 1 457 ? -5.583 -1.567 24.065 1.00 95.12 457 SER A O 1
ATOM 3571 N N . THR A 1 458 ? -5.040 -3.729 24.391 1.00 92.25 458 THR A N 1
ATOM 3572 C CA . THR A 1 458 ? -4.405 -3.955 23.080 1.00 92.25 458 THR A CA 1
ATOM 3573 C C . THR A 1 458 ? -5.360 -3.731 21.904 1.00 92.25 458 THR A C 1
ATOM 3575 O O . THR A 1 458 ? -4.925 -3.401 20.806 1.00 92.25 458 THR A O 1
ATOM 3578 N N . LEU A 1 459 ? -6.675 -3.886 22.115 1.00 91.31 459 LEU A N 1
ATOM 3579 C CA . LEU A 1 459 ? -7.672 -3.538 21.101 1.00 91.31 459 LEU A CA 1
ATOM 3580 C C . LEU A 1 459 ? -7.737 -2.024 20.890 1.00 91.31 459 LEU A C 1
ATOM 3582 O O . LEU A 1 459 ? -7.763 -1.582 19.751 1.00 91.31 459 LEU A O 1
ATOM 3586 N N . CYS A 1 460 ? -7.734 -1.229 21.965 1.00 95.88 460 CYS A N 1
ATOM 3587 C CA . CYS A 1 460 ? -7.710 0.229 21.840 1.00 95.88 460 CYS A CA 1
ATOM 3588 C C . CYS A 1 460 ? -6.421 0.704 21.169 1.00 95.88 460 CYS A C 1
ATOM 3590 O O . CYS A 1 460 ? -6.486 1.573 20.312 1.00 95.88 460 CYS A O 1
ATOM 3592 N N . GLU A 1 461 ? -5.276 0.124 21.538 1.00 95.50 461 GLU A N 1
ATOM 3593 C CA . GLU A 1 461 ? -3.982 0.429 20.921 1.00 95.50 461 GLU A CA 1
ATOM 3594 C C . GLU A 1 461 ? -4.017 0.243 19.403 1.00 95.50 461 GLU A C 1
ATOM 3596 O O . GLU A 1 461 ? -3.711 1.181 18.673 1.00 95.50 461 GLU A O 1
ATOM 3601 N N . LYS A 1 462 ? -4.511 -0.906 18.933 1.00 92.56 462 LYS A N 1
ATOM 3602 C CA . LYS A 1 462 ? -4.624 -1.192 17.502 1.00 92.56 462 LYS A CA 1
ATOM 3603 C C . LYS A 1 462 ? -5.544 -0.221 16.755 1.00 92.56 462 LYS A C 1
ATOM 3605 O O . LYS A 1 462 ? -5.195 0.246 15.678 1.00 92.56 462 LYS A O 1
ATOM 3610 N N . GLU A 1 463 ? -6.724 0.072 17.299 1.00 96.94 463 GLU A N 1
ATOM 3611 C CA . GLU A 1 463 ? -7.667 0.991 16.639 1.00 96.94 463 GLU A CA 1
ATOM 3612 C C . GLU A 1 463 ? -7.138 2.435 16.626 1.00 96.94 463 GLU A C 1
ATOM 3614 O O . GLU A 1 463 ? -7.455 3.210 15.728 1.00 96.94 463 GLU A O 1
ATOM 3619 N N . ILE A 1 464 ? -6.312 2.804 17.607 1.00 97.56 464 ILE A N 1
ATOM 3620 C CA . ILE A 1 464 ? -5.622 4.096 17.637 1.00 97.56 464 ILE A CA 1
ATOM 3621 C C . ILE A 1 464 ? -4.513 4.154 16.579 1.00 97.56 464 ILE A C 1
ATOM 3623 O O . ILE A 1 464 ? -4.374 5.183 15.927 1.00 97.56 464 ILE A O 1
ATOM 3627 N N . GLU A 1 465 ? -3.742 3.080 16.389 1.00 94.94 465 GLU A N 1
ATOM 3628 C CA . GLU A 1 465 ? -2.752 2.998 15.303 1.00 94.94 465 GLU A CA 1
ATOM 3629 C C . GLU A 1 465 ? -3.425 3.141 13.930 1.00 94.94 465 GLU A C 1
ATOM 3631 O O . GLU A 1 465 ? -2.994 3.958 13.124 1.00 94.94 465 GLU A O 1
ATOM 3636 N N . GLU A 1 466 ? -4.544 2.442 13.699 1.00 93.25 466 GLU A N 1
ATOM 3637 C CA . GLU A 1 466 ? -5.317 2.548 12.448 1.00 93.25 466 GLU A CA 1
ATOM 3638 C C . GLU A 1 466 ? -5.831 3.980 12.205 1.00 93.25 466 GLU A C 1
ATOM 3640 O O . GLU A 1 466 ? -5.782 4.478 11.081 1.00 93.25 466 GLU A O 1
ATOM 3645 N N . PHE A 1 467 ? -6.256 4.684 13.262 1.00 96.88 467 PHE A N 1
ATOM 3646 C CA . PHE A 1 467 ? -6.617 6.101 13.165 1.00 96.88 467 PHE A CA 1
ATOM 3647 C C . PHE A 1 467 ? -5.429 6.984 12.754 1.00 96.88 467 PHE A C 1
ATOM 3649 O O . PHE A 1 467 ? -5.589 7.919 11.966 1.00 96.88 467 PHE A O 1
ATOM 3656 N N . GLU A 1 468 ? -4.257 6.760 13.353 1.00 95.81 468 GLU A N 1
ATOM 3657 C CA . GLU A 1 468 ? -3.060 7.563 13.094 1.00 95.81 468 GLU A CA 1
ATOM 3658 C C . GLU A 1 468 ? -2.538 7.355 11.673 1.00 95.81 468 GLU A C 1
ATOM 3660 O O . GLU A 1 468 ? -2.214 8.347 11.016 1.00 95.81 468 GLU A O 1
ATOM 3665 N N . ASP A 1 469 ? -2.555 6.111 11.192 1.00 93.50 469 ASP A N 1
ATOM 3666 C CA . ASP A 1 469 ? -2.214 5.752 9.817 1.00 93.50 469 ASP A CA 1
ATOM 3667 C C . ASP A 1 469 ? -3.139 6.467 8.815 1.00 93.50 469 ASP A C 1
ATOM 3669 O O . ASP A 1 469 ? -2.657 7.166 7.922 1.00 93.50 469 ASP A O 1
ATOM 3673 N N . GLU A 1 470 ? -4.466 6.394 8.999 1.00 93.12 470 GLU A N 1
ATOM 3674 C CA . GLU A 1 470 ? -5.435 7.070 8.114 1.00 93.12 470 GLU A CA 1
ATOM 3675 C C . GLU A 1 470 ? -5.251 8.599 8.143 1.00 93.12 470 GLU A C 1
ATOM 3677 O O . GLU A 1 470 ? -5.338 9.278 7.116 1.00 93.12 470 GLU A O 1
ATOM 3682 N N . ARG A 1 471 ? -4.941 9.165 9.316 1.00 95.44 471 ARG A N 1
ATOM 3683 C CA . ARG A 1 471 ? -4.656 10.597 9.456 1.00 95.44 471 ARG A CA 1
ATOM 3684 C C . ARG A 1 471 ? -3.398 11.007 8.690 1.00 95.44 471 ARG A C 1
ATOM 3686 O O . ARG A 1 471 ? -3.370 12.098 8.115 1.00 95.44 471 ARG A O 1
ATOM 3693 N N . ASP A 1 472 ? -2.349 10.197 8.718 1.00 93.81 472 ASP A N 1
ATOM 3694 C CA . ASP A 1 472 ? -1.094 10.502 8.032 1.00 93.81 472 ASP A CA 1
ATOM 3695 C C . ASP A 1 472 ? -1.209 10.299 6.513 1.00 93.81 472 ASP A C 1
ATOM 3697 O O . ASP A 1 472 ? -0.726 11.148 5.756 1.00 93.81 472 ASP A O 1
ATOM 3701 N N . ASP A 1 473 ? -1.955 9.285 6.065 1.00 90.38 473 ASP A N 1
ATOM 3702 C CA . ASP A 1 473 ? -2.336 9.102 4.660 1.00 90.38 473 ASP A CA 1
ATOM 3703 C C . ASP A 1 473 ? -3.156 10.294 4.141 1.00 90.38 473 ASP A C 1
ATOM 3705 O O . ASP A 1 473 ? -2.871 10.843 3.067 1.00 90.38 473 ASP A O 1
ATOM 3709 N N . TRP A 1 474 ? -4.124 10.775 4.932 1.00 94.12 474 TRP A N 1
ATOM 3710 C CA . TRP A 1 474 ? -4.881 11.980 4.601 1.00 94.12 474 TRP A CA 1
ATOM 3711 C C . TRP A 1 474 ? -3.965 13.202 4.461 1.00 94.12 474 TRP A C 1
ATOM 3713 O O . TRP A 1 474 ? -4.030 13.896 3.442 1.00 94.12 474 TRP A O 1
ATOM 3723 N N . LYS A 1 475 ? -3.054 13.447 5.416 1.00 93.19 475 LYS A N 1
ATOM 3724 C CA . LYS A 1 475 ? -2.087 14.562 5.330 1.00 93.19 475 LYS A CA 1
ATOM 3725 C C . LYS A 1 475 ? -1.214 14.463 4.083 1.00 93.19 475 LYS A C 1
ATOM 3727 O O . LYS A 1 475 ? -0.957 15.483 3.446 1.00 93.19 475 LYS A O 1
ATOM 3732 N N . ALA A 1 476 ? -0.755 13.261 3.732 1.00 92.38 476 ALA A N 1
ATOM 3733 C CA . ALA A 1 476 ? 0.046 13.042 2.533 1.00 92.38 476 ALA A CA 1
ATOM 3734 C C . ALA A 1 476 ? -0.748 13.379 1.262 1.00 92.38 476 ALA A C 1
ATOM 3736 O O . ALA A 1 476 ? -0.219 14.037 0.365 1.00 92.38 476 ALA A O 1
ATOM 3737 N N . SER A 1 477 ? -2.027 12.993 1.213 1.00 91.88 477 SER A N 1
ATOM 3738 C CA . SER A 1 477 ? -2.920 13.301 0.092 1.00 91.88 477 SER A CA 1
ATOM 3739 C C . SER A 1 477 ? -3.269 14.790 -0.016 1.00 91.88 477 SER A C 1
ATOM 3741 O O . SER A 1 477 ? -3.363 15.308 -1.123 1.00 91.88 477 SER A O 1
ATOM 3743 N N . ALA A 1 478 ? -3.394 15.499 1.111 1.00 87.12 478 ALA A N 1
ATOM 3744 C CA . ALA A 1 478 ? -3.732 16.922 1.152 1.00 87.12 478 ALA A CA 1
ATOM 3745 C C . ALA A 1 478 ? -2.573 17.850 0.729 1.00 87.12 478 ALA A C 1
ATOM 3747 O O . ALA A 1 478 ? -2.789 19.038 0.489 1.00 87.12 478 ALA A O 1
ATOM 3748 N N . LEU A 1 479 ? -1.340 17.332 0.664 1.00 84.12 479 LEU A N 1
ATOM 3749 C CA . LEU A 1 479 ? -0.145 18.066 0.224 1.00 84.12 479 LEU A CA 1
ATOM 3750 C C . LEU A 1 479 ? 0.136 17.946 -1.285 1.00 84.12 479 LEU A C 1
ATOM 3752 O O . LEU A 1 479 ? 1.068 18.594 -1.779 1.00 84.12 479 LEU A O 1
ATOM 3756 N N . LEU A 1 480 ? -0.616 17.103 -1.998 1.00 76.88 480 LEU A N 1
ATOM 3757 C CA . LEU A 1 480 ? -0.548 16.930 -3.452 1.00 76.88 480 LEU A CA 1
ATOM 3758 C C . LEU A 1 480 ? -1.541 17.856 -4.152 1.00 76.88 480 LEU A C 1
ATOM 3760 O O . LEU A 1 480 ? -1.127 18.413 -5.197 1.00 76.88 480 LEU A O 1
#

Foldseek 3Di:
DDDAADLVLLVLLLVLLVVVLCVLPPPDPPDPPLSVLLSVLSVLLSVLSVVCSVCVVVLLVVQDPPDPVRSVVLSRVVRVLSVLSVVLSVVVCVLCVVLVVVLVVVVDPPPDDDDDDDDDDDPDDSVVSSVVSVVVSVVVCDSVNSVVSSVSSNVSSVVSVVSVVVSVVVVVVVVVVVVVVVVVVVVVVVVVVVVVVVVVVVVVVVVVCVVVPPDDPPDDDDDDDDDDDDDDDDDDDDDDDDDDDDDDDDDDDDPPDPPDDPDDDPDDDPDDPPDPPPPPDPPDPDPDDDPPDPDDDDPPDPPVVVVVVVVVVVVVVVVVVVLVVLLVVVVVVVVPPPDDPPDDDPDQQALVNLLVLLVVLLVLQVPPPSNRPDDLVNSLVSLLVSLVSLQSLLVQLVDPVRPDDPVRSVVRLVSVLVSLVSNLVSLVVGDLVSVCSNCVSCPCSSVVSLVSSVVSDVSSVVSVVSVVVVNVVSVVVVVD

Secondary structure (DSSP, 8-state):
-PPP--HHHHHHHHHHHHHHHHHHHTT-SS--HHHHHHHHHHHHHHHHHHHHHHHHHHHHHTS-TTSHHHHHHHHHHHHHHHHHHHHHHHHHHHHHHHHHHHHHHTTS--S-------------SSHHHHHHHHHHHHHHS-HHHHHHHHHHHHHHHHHHHHHHHHHHHHHHHHHHHHHHHHHHHHHHHHHHHHHHHHHHHHHHHHHHHHHHT------------------------PPPP--------------------PPPPP----------------------PPP---S-------HHHHHHHHHHHHHHHHHHHHHHHHHHHHHHHHTTS--------S----HHHHHHHHHHHHHHHHS-GGG-SS-HHHHHHHHHHHHHHHHHHHHHHH-SS-SS-HHHHHHHHHHHHHHHHHHHHHHHHS-HHHHHHHHHHHHHHHHHHHHHHHTT-HHHHHHHHHHHHHHHHHHHHHT-

Radius of gyration: 45.54 Å; chains: 1; bounding box: 132×104×131 Å

Sequence (480 aa):
MSFGFSIGDIILCSEIAYRLFSSVTDGRKRASRDLKELEDTLFGLYCALNHLQRDHKAILAQAPAESGDNAGQMHLQLGYMIRACLETLQELDSATAKYREAATESSRPSLGSQLSLTGAPSPQPAKTSLKIQWKRVMWDLRGDSFSKYRSKLQSHTDSINLLLNTFIWSATNRIEKDGTDQSQKLDEIMNQASQFNSNVLQLVRTLYAGMTMSRPQYALGPHGPMPSTGQFMAASLALPDAGQPIGTRSVEEIHFEVATLPKPTPRALPAIPLRASVVSHKIKQSRWTPPAWPSGQPLQLPSSIRVINEARQVVGQKEFEEHQRKLNVVSSAHQQRGPQPNPPEEGIPTVQKLSRQIENIFQTLDVPTSARVTTNSDLQTDIVAWVFGLDDLSEQLQVSPAVFGKHEKSAVIRDISKLLVTLNRLLEESKPENQGVFYDASKSRVDQVFARLRGLSTLCEKEIEEFEDERDDWKASALL

pLDDT: mean 74.0, std 22.07, range [30.34, 97.75]

Organism: NCBI:txid189055